Protein AF-0000000073113730 (afdb_homodimer)

Radius of gyration: 40.75 Å; Cα contacts (8 Å, |Δi|>4): 826; chains: 2; bounding box: 74×135×91 Å

Secondary structure (DSSP, 8-state):
-----EEEEEEP----SS----EEEEEETTTTEEEEE-HHHHHHHHHHHHHH-TTS--PPPPP-----HHHHHHHHHHHHHHHHHHHH-TTGGG-HHHHHHHH--STTHHHHHHHHHTTPPPTTTTS-TT-------HHHHHHHHHHHHHHHHHHHHHHHHHHHHHHHHHHHHHHHHHHHHHHHHHHHH--SS-TTTTHHHHHHHHHHHHHHHHHHHHHIIIIIHHHHHHHHHHHHHHHHHHHHIIIIIHHHHHHHHHHHHHHHHHHHHHHHT--HHHHHHHHHHHHHHHHHHHHHHHHHHHHHHHHHHHHHHHHHHHTTHHHHHHHHHHHHHHHHHHHHHHHHHHHHHHHHHHT-/-----EEEEEE-----SS----EEEEEETTTTEEEEE-HHHHHHHHHHHHHH-TTS--PPPPP-----HHHHHHHHHHHHHHHHHHHH-TTGGGSHHHHHHHH--STTHHHHHHHHHTTPPPTTTTS-TT-------HHHHHHHHHHHHHHHHHHHHHHHHHHHHHHHHHHHHHHHHHHHHHHHHHHHHT-SS-TTTTHHHHHHHHHHHHHHHHHHHHHIIIIIHHHHHHHHHHHHHHHHHHHHIIIIIHHHHHHHHHHHHHHHHHHHHHHHT--HHHHHHHHHHHHHHHHHHHHHHHHHHHHHHHHHHHHHHHHHHHTTHHHHHHHHHHHHHHHHHHHHHHHHHHHHHHHHHHT-

pLDDT: mean 89.88, std 9.55, range [40.25, 98.12]

InterPro domains:
  IPR001683 Phox homology [PF00787] (27-103)
  IPR001683 Phox homology [PS50195] (1-109)
  IPR001683 Phox homology [SM00312] (1-105)
  IPR028662 Sorting nexin-8/Mvp1 [PTHR46571] (6-351)
  IPR035704 SNX8/Mvp1, PX domain [cd06866] (4-105)
  IPR036871 PX domain superfamily [G3DSA:3.30.1520.10] (1-109)
  IPR036871 PX domain superfamily [SSF64268] (7-105)

Structure (mmCIF, N/CA/C/O backbone):
data_AF-0000000073113730-model_v1
#
loop_
_entity.id
_entity.type
_entity.pdbx_description
1 polymer 'PX domain-containing protein'
#
loop_
_atom_site.group_PDB
_atom_site.id
_atom_site.type_symbol
_atom_site.label_atom_id
_atom_site.label_alt_id
_atom_site.label_comp_id
_atom_site.label_asym_id
_atom_site.label_entity_id
_atom_site.label_seq_id
_atom_site.pdbx_PDB_ins_code
_atom_site.Cartn_x
_atom_site.Cartn_y
_atom_site.Cartn_z
_atom_site.occupancy
_atom_site.B_iso_or_equiv
_atom_site.auth_seq_id
_atom_site.auth_comp_id
_atom_site.auth_asym_id
_atom_site.auth_atom_id
_atom_site.pdbx_PDB_model_num
ATOM 1 N N . MET A 1 1 ? -10.07 29.922 32.625 1 40.25 1 MET A N 1
ATOM 2 C CA . MET A 1 1 ? -10.977 30.219 31.516 1 40.25 1 MET A CA 1
ATOM 3 C C . MET A 1 1 ? -11.648 28.938 31.016 1 40.25 1 MET A C 1
ATOM 5 O O . MET A 1 1 ? -10.984 27.922 30.812 1 40.25 1 MET A O 1
ATOM 9 N N . ASP A 1 2 ? -12.844 28.734 31.281 1 53.12 2 ASP A N 1
ATOM 10 C CA . ASP A 1 2 ? -13.688 27.578 30.984 1 53.12 2 ASP A CA 1
ATOM 11 C C . ASP A 1 2 ? -13.633 27.203 29.516 1 53.12 2 ASP A C 1
ATOM 13 O O . ASP A 1 2 ? -14.031 28 28.656 1 53.12 2 ASP A O 1
ATOM 17 N N . ILE A 1 3 ? -12.75 26.25 29.094 1 64.62 3 ILE A N 1
ATOM 18 C CA . ILE A 1 3 ? -12.609 25.781 27.719 1 64.62 3 ILE A CA 1
ATOM 19 C C . ILE A 1 3 ? -13.961 25.328 27.172 1 64.62 3 ILE A C 1
ATOM 21 O O . ILE A 1 3 ? -14.641 24.5 27.781 1 64.62 3 ILE A O 1
ATOM 25 N N . ASN A 1 4 ? -14.523 26.25 26.281 1 71.75 4 ASN A N 1
ATOM 26 C CA . ASN A 1 4 ? -15.781 25.859 25.656 1 71.75 4 ASN A CA 1
ATOM 27 C C . ASN A 1 4 ? -15.617 24.641 24.75 1 71.75 4 ASN A C 1
ATOM 29 O O . ASN A 1 4 ? -15.031 24.75 23.672 1 71.75 4 ASN A O 1
ATOM 33 N N . ILE A 1 5 ? -16.078 23.547 25.297 1 81.94 5 ILE A N 1
ATOM 34 C CA . ILE A 1 5 ? -16.078 22.312 24.516 1 81.94 5 ILE A CA 1
ATOM 35 C C . ILE A 1 5 ? -17.359 22.234 23.688 1 81.94 5 ILE A C 1
ATOM 37 O O . ILE A 1 5 ? -18.453 22.328 24.219 1 81.94 5 ILE A O 1
ATOM 41 N N . VAL A 1 6 ? -17.172 22.25 22.406 1 91.75 6 VAL A N 1
ATOM 42 C CA . VAL A 1 6 ? -18.312 22.188 21.5 1 91.75 6 VAL A CA 1
ATOM 43 C C . VAL A 1 6 ? -18.297 20.875 20.734 1 91.75 6 VAL A C 1
ATOM 45 O O . VAL A 1 6 ? -17.234 20.375 20.359 1 91.75 6 VAL A O 1
ATOM 48 N N . THR A 1 7 ? -19.438 20.312 20.562 1 93.81 7 THR A N 1
ATOM 49 C CA . THR A 1 7 ? -19.594 19.109 19.781 1 93.81 7 THR A CA 1
ATOM 50 C C . THR A 1 7 ? -20.578 19.328 18.641 1 93.81 7 THR A C 1
ATOM 52 O O . THR A 1 7 ? -21.594 20 18.812 1 93.81 7 THR A O 1
ATOM 55 N N . ILE A 1 8 ? -20.219 18.828 17.5 1 94.94 8 ILE A N 1
ATOM 56 C CA . ILE A 1 8 ? -21.078 18.953 16.344 1 94.94 8 ILE A CA 1
ATOM 57 C C . ILE A 1 8 ? -21.531 17.578 15.867 1 94.94 8 ILE A C 1
ATOM 59 O O . ILE A 1 8 ? -20.719 16.656 15.734 1 94.94 8 ILE A O 1
ATOM 63 N N . ARG A 1 9 ? -22.781 17.422 15.586 1 92.19 9 ARG A N 1
ATOM 64 C CA . ARG A 1 9 ? -23.359 16.203 15.031 1 92.19 9 ARG A CA 1
ATOM 65 C C . ARG A 1 9 ? -24.125 16.484 13.742 1 92.19 9 ARG A C 1
ATOM 67 O O . ARG A 1 9 ? -24.797 17.516 13.625 1 92.19 9 ARG A O 1
ATOM 74 N N . LEU A 1 10 ? -24 15.523 12.867 1 89.31 10 LEU A N 1
ATOM 75 C CA . LEU A 1 10 ? -24.766 15.641 11.625 1 89.31 10 LEU A CA 1
ATOM 76 C C . LEU A 1 10 ? -26.219 15.211 11.828 1 89.31 10 LEU A C 1
ATOM 78 O O . LEU A 1 10 ? -26.484 14.164 12.422 1 89.31 10 LEU A O 1
ATOM 82 N N . VAL A 1 11 ? -27.047 16.078 11.422 1 84.56 11 VAL A N 1
ATOM 83 C CA . VAL A 1 11 ? -28.469 15.758 11.516 1 84.56 11 VAL A CA 1
ATOM 84 C C . VAL A 1 11 ? -28.906 15.047 10.242 1 84.56 11 VAL A C 1
ATOM 86 O O . VAL A 1 11 ? -28.594 15.477 9.141 1 84.56 11 VAL A O 1
ATOM 89 N N . PRO A 1 12 ? -29.484 13.797 10.445 1 71.12 12 PRO A N 1
ATOM 90 C CA . PRO A 1 12 ? -29.984 13.086 9.266 1 71.12 12 PRO A CA 1
ATOM 91 C C . PRO A 1 12 ? -30.828 13.969 8.359 1 71.12 12 PRO A C 1
ATOM 93 O O . PRO A 1 12 ? -31.516 14.875 8.844 1 71.12 12 PRO A O 1
ATOM 96 N N . GLU A 1 13 ? -30.547 13.922 7.145 1 64.12 13 GLU A N 1
ATOM 97 C CA . GLU A 1 13 ? -31.266 14.703 6.137 1 64.12 13 GLU A CA 1
ATOM 98 C C . GLU A 1 13 ? -32.75 14.688 6.395 1 64.12 13 GLU A C 1
ATOM 100 O O . GLU A 1 13 ? -33.344 13.641 6.684 1 64.12 13 GLU A O 1
ATOM 105 N N . LYS A 1 14 ? -33.188 15.664 6.984 1 53.19 14 LYS A N 1
ATOM 106 C CA . LYS A 1 14 ? -34.656 15.734 6.988 1 53.19 14 LYS A CA 1
ATOM 107 C C . LYS A 1 14 ? -35.188 15.922 5.574 1 53.19 14 LYS A C 1
ATOM 109 O O . LYS A 1 14 ? -34.656 16.688 4.785 1 53.19 14 LYS A O 1
ATOM 114 N N . LYS A 1 15 ? -35.656 14.789 5.215 1 50.75 15 LYS A N 1
ATOM 115 C CA . LYS A 1 15 ? -36.344 14.898 3.93 1 50.75 15 LYS A CA 1
ATOM 116 C C . LYS A 1 15 ? -37.25 16.141 3.881 1 50.75 15 LYS A C 1
ATOM 118 O O . LYS A 1 15 ? -38.312 16.172 4.484 1 50.75 15 LYS A O 1
ATOM 123 N N . GLY A 1 16 ? -36.75 17.266 4.188 1 46.31 16 GLY A N 1
ATOM 124 C CA . GLY A 1 16 ? -37.75 18.281 3.859 1 46.31 16 GLY A CA 1
ATOM 125 C C . GLY A 1 16 ? -38.188 18.234 2.406 1 46.31 16 GLY A C 1
ATOM 126 O O . GLY A 1 16 ? -37.562 17.562 1.586 1 46.31 16 GLY A O 1
ATOM 127 N N . LEU A 1 17 ? -39.5 18.75 2.152 1 49.94 17 LEU A N 1
ATOM 128 C CA . LEU A 1 17 ? -40.156 18.719 0.863 1 49.94 17 LEU A CA 1
ATOM 129 C C . LEU A 1 17 ? -39.219 19.078 -0.267 1 49.94 17 LEU A C 1
ATOM 131 O O . LEU A 1 17 ? -39.281 18.484 -1.35 1 49.94 17 LEU A O 1
ATOM 135 N N . ILE A 1 18 ? -38.625 20.422 -0.323 1 53 18 ILE A N 1
ATOM 136 C CA . ILE A 1 18 ? -38.062 20.969 -1.549 1 53 18 ILE A CA 1
ATOM 137 C C . ILE A 1 18 ? -36.562 20.672 -1.598 1 53 18 ILE A C 1
ATOM 139 O O . ILE A 1 18 ? -36.062 20.125 -2.586 1 53 18 ILE A O 1
ATOM 143 N N . LEU A 1 19 ? -35.594 21.484 -0.818 1 53.88 19 LEU A N 1
ATOM 144 C CA . LEU A 1 19 ? -34.156 21.438 -1.058 1 53.88 19 LEU A CA 1
ATOM 145 C C . LEU A 1 19 ? -33.438 20.703 0.077 1 53.88 19 LEU A C 1
ATOM 147 O O . LEU A 1 19 ? -33.531 21.109 1.239 1 53.88 19 LEU A O 1
ATOM 151 N N . LYS A 1 20 ? -32.938 19.609 -0.123 1 63.31 20 LYS A N 1
ATOM 152 C CA . LYS A 1 20 ? -32.219 18.672 0.749 1 63.31 20 LYS A CA 1
ATOM 153 C C . LYS A 1 20 ? -30.906 19.266 1.24 1 63.31 20 LYS A C 1
ATOM 155 O O . LYS A 1 20 ? -30.078 19.703 0.438 1 63.31 20 LYS A O 1
ATOM 160 N N . HIS A 1 21 ? -31 20.109 2.43 1 74.75 21 HIS A N 1
ATOM 161 C CA . HIS A 1 21 ? -29.703 20.547 2.949 1 74.75 21 HIS A CA 1
ATOM 162 C C . HIS A 1 21 ? -29.344 19.766 4.207 1 74.75 21 HIS A C 1
ATOM 164 O O . HIS A 1 21 ? -30.203 19.203 4.879 1 74.75 21 HIS A O 1
ATOM 170 N N . SER A 1 22 ? -28.047 19.703 4.43 1 80.94 22 SER A N 1
ATOM 171 C CA . SER A 1 22 ? -27.531 19.078 5.648 1 80.94 22 SER A CA 1
ATOM 172 C C . SER A 1 22 ? -27.5 20.078 6.805 1 80.94 22 SER A C 1
ATOM 174 O O . SER A 1 22 ? -27.172 21.25 6.613 1 80.94 22 SER A O 1
ATOM 176 N N . GLU A 1 23 ? -27.953 19.625 7.922 1 89.81 23 GLU A N 1
ATOM 177 C CA . GLU A 1 23 ? -27.938 20.438 9.133 1 89.81 23 GLU A CA 1
ATOM 178 C C . GLU A 1 23 ? -27 19.844 10.18 1 89.81 23 GLU A C 1
ATOM 180 O O . GLU A 1 23 ? -26.75 18.641 10.18 1 89.81 23 GLU A O 1
ATOM 185 N N . TYR A 1 24 ? -26.5 20.812 11.031 1 93.5 24 TYR A N 1
ATOM 186 C CA . TYR A 1 24 ? -25.562 20.422 12.078 1 93.5 24 TYR A CA 1
ATOM 187 C C . TYR A 1 24 ? -26.094 20.828 13.453 1 93.5 24 TYR A C 1
ATOM 189 O O . TYR A 1 24 ? -26.438 21.984 13.68 1 93.5 24 TYR A O 1
ATOM 197 N N . GLU A 1 25 ? -26.094 19.891 14.234 1 95.88 25 GLU A N 1
ATOM 198 C CA . GLU A 1 25 ? -26.422 20.156 15.625 1 95.88 25 GLU A CA 1
ATOM 199 C C . GLU A 1 25 ? -25.172 20.469 16.438 1 95.88 25 GLU A C 1
ATOM 201 O O . GLU A 1 25 ? -24.266 19.656 16.531 1 95.88 25 GLU A O 1
ATOM 206 N N . ILE A 1 26 ? -25.172 21.688 17 1 96.88 26 ILE A N 1
ATOM 207 C CA . ILE A 1 26 ? -24.016 22.141 17.766 1 96.88 26 ILE A CA 1
ATOM 208 C C . ILE A 1 26 ? -24.375 22.25 19.234 1 96.88 26 ILE A C 1
ATOM 210 O O . ILE A 1 26 ? -25.312 22.969 19.609 1 96.88 26 ILE A O 1
ATOM 214 N N . THR A 1 27 ? -23.625 21.578 20.062 1 95.81 27 THR A N 1
ATOM 215 C CA . THR A 1 27 ? -23.859 21.625 21.5 1 95.81 27 THR A CA 1
ATOM 216 C C . THR A 1 27 ? -22.672 22.281 22.203 1 95.81 27 THR A C 1
ATOM 218 O O . THR A 1 27 ? -21.531 21.844 22.062 1 95.81 27 THR A O 1
ATOM 221 N N . SER A 1 28 ? -22.969 23.344 22.906 1 93 28 SER A N 1
ATOM 222 C CA . SER A 1 28 ? -21.953 24.031 23.703 1 93 28 SER A CA 1
ATOM 223 C C . SER A 1 28 ? -22.031 23.625 25.172 1 93 28 SER A C 1
ATOM 225 O O . SER A 1 28 ? -23.078 23.812 25.812 1 93 28 SER A O 1
ATOM 227 N N . ARG A 1 29 ? -21 23.109 25.703 1 91.25 29 ARG A N 1
ATOM 228 C CA . ARG A 1 29 ? -20.969 22.688 27.094 1 91.25 29 ARG A CA 1
ATOM 229 C C . ARG A 1 29 ? -21.016 23.906 28.016 1 91.25 29 ARG A C 1
ATOM 231 O O . ARG A 1 29 ? -21.703 23.875 29.047 1 91.25 29 ARG A O 1
ATOM 238 N N . LYS A 1 30 ? -20.297 24.859 27.672 1 89.31 30 LYS A N 1
ATOM 239 C CA . LYS A 1 30 ? -20.234 26.094 28.469 1 89.31 30 LYS A CA 1
ATOM 240 C C . LYS A 1 30 ? -21.609 26.719 28.625 1 89.31 30 LYS A C 1
ATOM 242 O O . LYS A 1 30 ? -22 27.109 29.719 1 89.31 30 LYS A O 1
ATOM 247 N N . HIS A 1 31 ? -22.391 26.719 27.562 1 90.69 31 HIS A N 1
ATOM 248 C CA . HIS A 1 31 ? -23.672 27.406 27.562 1 90.69 31 HIS A CA 1
ATOM 249 C C . HIS A 1 31 ? -24.828 26.438 27.797 1 90.69 31 HIS A C 1
ATOM 251 O O . HIS A 1 31 ? -25.969 26.859 28 1 90.69 31 HIS A O 1
ATOM 257 N N . LYS A 1 32 ? -24.5 25.125 27.719 1 92.62 32 LYS A N 1
ATOM 258 C CA . LYS A 1 32 ? -25.5 24.078 27.922 1 92.62 32 LYS A CA 1
ATOM 259 C C . LYS A 1 32 ? -26.688 24.25 26.969 1 92.62 32 LYS A C 1
ATOM 261 O O . LYS A 1 32 ? -27.844 24.219 27.391 1 92.62 32 LYS A O 1
ATOM 266 N N . VAL A 1 33 ? -26.438 24.562 25.828 1 93.94 33 VAL A N 1
ATOM 267 C CA . VAL A 1 33 ? -27.453 24.797 24.797 1 93.94 33 VAL A CA 1
ATOM 268 C C . VAL A 1 33 ? -27.078 24.031 23.531 1 93.94 33 VAL A C 1
ATOM 270 O O . VAL A 1 33 ? -25.891 23.797 23.266 1 93.94 33 VAL A O 1
ATOM 273 N N . THR A 1 34 ? -28.062 23.594 22.844 1 95.38 34 THR A N 1
ATOM 274 C CA . THR A 1 34 ? -27.891 22.953 21.547 1 95.38 34 THR A CA 1
ATOM 275 C C . THR A 1 34 ? -28.609 23.75 20.453 1 95.38 34 THR A C 1
ATOM 277 O O . THR A 1 34 ? -29.781 24.094 20.609 1 95.38 34 THR A O 1
ATOM 280 N N . VAL A 1 35 ? -27.922 24.062 19.453 1 96.56 35 VAL A N 1
ATOM 281 C CA . VAL A 1 35 ? -28.516 24.812 18.344 1 96.56 35 VAL A CA 1
ATOM 282 C C . VAL A 1 35 ? -28.312 24.047 17.047 1 96.56 35 VAL A C 1
ATOM 284 O O . VAL A 1 35 ? -27.5 23.125 16.984 1 96.56 35 VAL A O 1
ATOM 287 N N . VAL A 1 36 ? -29.109 24.422 16.016 1 94.19 36 VAL A N 1
ATOM 288 C CA . VAL A 1 36 ? -29 23.812 14.688 1 94.19 36 VAL A CA 1
ATOM 289 C C . VAL A 1 36 ? -28.516 24.875 13.68 1 94.19 36 VAL A C 1
ATOM 291 O O . VAL A 1 36 ? -29.078 25.969 13.602 1 94.19 36 VAL A O 1
ATOM 294 N N . ARG A 1 37 ? -27.469 24.562 13.008 1 95 37 ARG A N 1
ATOM 295 C CA . ARG A 1 37 ? -26.891 25.453 12.016 1 95 37 ARG A CA 1
ATOM 296 C C . ARG A 1 37 ? -26.688 24.734 10.68 1 95 37 ARG A C 1
ATOM 298 O O . ARG A 1 37 ? -26.562 23.516 10.641 1 95 37 ARG A O 1
ATOM 305 N N . ARG A 1 38 ? -26.672 25.438 9.633 1 91.81 38 ARG A N 1
ATOM 306 C CA . ARG A 1 38 ? -26.297 24.984 8.305 1 91.81 38 ARG A CA 1
ATOM 307 C C . ARG A 1 38 ? -24.891 25.469 7.941 1 91.81 38 ARG A C 1
ATOM 309 O O . ARG A 1 38 ? -24.312 26.297 8.641 1 91.81 38 ARG A O 1
ATOM 316 N N . TYR A 1 39 ? -24.344 25 6.914 1 92.25 39 TYR A N 1
ATOM 317 C CA . TYR A 1 39 ? -23 25.406 6.492 1 92.25 39 TYR A CA 1
ATOM 318 C C . TYR A 1 39 ? -22.938 26.906 6.227 1 92.25 39 TYR A C 1
ATOM 320 O O . TYR A 1 39 ? -21.969 27.562 6.594 1 92.25 39 TYR A O 1
ATOM 328 N N . ASN A 1 40 ? -23.906 27.469 5.633 1 91.94 40 ASN A N 1
ATOM 329 C CA . ASN A 1 40 ? -23.938 28.875 5.305 1 91.94 40 ASN A CA 1
ATOM 330 C C . ASN A 1 40 ? -23.891 29.75 6.559 1 91.94 40 ASN A C 1
ATOM 332 O O . ASN A 1 40 ? -23.406 30.875 6.516 1 91.94 40 ASN A O 1
ATOM 336 N N . ASP A 1 41 ? -24.391 29.281 7.621 1 94.88 41 ASP A N 1
ATOM 337 C CA . ASP A 1 41 ? -24.297 30 8.883 1 94.88 41 ASP A CA 1
ATOM 338 C C . ASP A 1 41 ? -22.844 30.141 9.328 1 94.88 41 ASP A C 1
ATOM 340 O O . ASP A 1 41 ? -22.438 31.188 9.836 1 94.88 41 ASP A O 1
ATOM 344 N N . PHE A 1 42 ? -22.125 29.078 9.125 1 96.19 42 PHE A N 1
ATOM 345 C CA . PHE A 1 42 ? -20.703 29.141 9.43 1 96.19 42 PHE A CA 1
ATOM 346 C C . PHE A 1 42 ? -20 30.156 8.547 1 96.19 42 PHE A C 1
ATOM 348 O O . PHE A 1 42 ? -19.109 30.891 9.008 1 96.19 42 PHE A O 1
ATOM 355 N N . VAL A 1 43 ? -20.375 30.188 7.332 1 95.44 43 VAL A N 1
ATOM 356 C CA . VAL A 1 43 ? -19.797 31.125 6.387 1 95.44 43 VAL A CA 1
ATOM 357 C C . VAL A 1 43 ? -20.047 32.562 6.855 1 95.44 43 VAL A C 1
ATOM 359 O O . VAL A 1 43 ? -19.141 33.406 6.832 1 95.44 43 VAL A O 1
ATOM 362 N N . THR A 1 44 ? -21.219 32.812 7.258 1 95.75 44 THR A N 1
ATOM 363 C CA . THR A 1 44 ? -21.594 34.125 7.762 1 95.75 44 THR A CA 1
ATOM 364 C C . THR A 1 44 ? -20.75 34.5 8.984 1 95.75 44 THR A C 1
ATOM 366 O O . THR A 1 44 ? -20.203 35.594 9.055 1 95.75 44 THR A O 1
ATOM 369 N N . LEU A 1 45 ? -20.703 33.562 9.898 1 96.44 45 LEU A N 1
ATOM 370 C CA . LEU A 1 45 ? -19.906 33.812 11.086 1 96.44 45 LEU A CA 1
ATOM 371 C C . LEU A 1 45 ? -18.453 34.062 10.719 1 96.44 45 LEU A C 1
ATOM 373 O O . LEU A 1 45 ? -17.828 35 11.25 1 96.44 45 LEU A O 1
ATOM 377 N N . TYR A 1 46 ? -17.938 33.312 9.844 1 96.31 46 TYR A N 1
ATOM 378 C CA . TYR A 1 46 ? -16.562 33.438 9.391 1 96.31 46 TYR A CA 1
ATOM 379 C C . TYR A 1 46 ? -16.312 34.844 8.836 1 96.31 46 TYR A C 1
ATOM 381 O O . TYR A 1 46 ? -15.328 35.5 9.203 1 96.31 46 TYR A O 1
ATOM 389 N N . ASN A 1 47 ? -17.125 35.312 8.008 1 95.31 47 ASN A N 1
ATOM 390 C CA . ASN A 1 47 ? -16.984 36.625 7.387 1 95.31 47 ASN A CA 1
ATOM 391 C C . ASN A 1 47 ? -17.031 37.75 8.422 1 95.31 47 ASN A C 1
ATOM 393 O O . ASN A 1 47 ? -16.266 38.719 8.336 1 95.31 47 ASN A O 1
ATOM 397 N N . LEU A 1 48 ? -17.906 37.594 9.328 1 95.69 48 LEU A N 1
ATOM 398 C CA . LEU A 1 48 ? -18 38.594 10.391 1 95.69 48 LEU A CA 1
ATOM 399 C C . LEU A 1 48 ? -16.734 38.625 11.25 1 95.69 48 LEU A C 1
ATOM 401 O O . LEU A 1 48 ? -16.234 39.688 11.602 1 95.69 48 LEU A O 1
ATOM 405 N N . LEU A 1 49 ? -16.25 37.406 11.539 1 95.69 49 LEU A N 1
ATOM 406 C CA . LEU A 1 49 ? -15.047 37.281 12.359 1 95.69 49 LEU A CA 1
ATOM 407 C C . LEU A 1 49 ? -13.844 37.875 11.625 1 95.69 49 LEU A C 1
ATOM 409 O O . LEU A 1 49 ? -13.031 38.562 12.227 1 95.69 49 LEU A O 1
ATOM 413 N N . VAL A 1 50 ? -13.734 37.594 10.344 1 94.31 50 VAL A N 1
ATOM 414 C CA . VAL A 1 50 ? -12.609 38.094 9.555 1 94.31 50 VAL A CA 1
ATOM 415 C C . VAL A 1 50 ? -12.641 39.625 9.508 1 94.31 50 VAL A C 1
ATOM 417 O O . VAL A 1 50 ? -11.594 40.25 9.508 1 94.31 50 VAL A O 1
ATOM 420 N N . THR A 1 51 ? -13.75 40.188 9.461 1 93.69 51 THR A N 1
ATOM 421 C CA . THR A 1 51 ? -13.922 41.625 9.414 1 93.69 51 THR A CA 1
ATOM 422 C C . THR A 1 51 ? -13.562 42.25 10.75 1 93.69 51 THR A C 1
ATOM 424 O O . THR A 1 51 ? -12.891 43.281 10.797 1 93.69 51 THR A O 1
ATOM 427 N N . ARG A 1 52 ? -13.938 41.625 11.781 1 94.38 52 ARG A N 1
ATOM 428 C CA . ARG A 1 52 ? -13.711 42.156 13.125 1 94.38 52 ARG A CA 1
ATOM 429 C C . ARG A 1 52 ? -12.266 41.938 13.562 1 94.38 52 ARG A C 1
ATOM 431 O O . ARG A 1 52 ? -11.695 42.75 14.266 1 94.38 52 ARG A O 1
ATOM 438 N N . PHE A 1 53 ? -11.727 40.844 13.117 1 95.5 53 PHE A N 1
ATOM 439 C CA . PHE A 1 53 ? -10.391 40.438 13.539 1 95.5 53 PHE A CA 1
ATOM 440 C C . PHE A 1 53 ? -9.5 40.156 12.336 1 95.5 53 PHE A C 1
ATOM 442 O O . PHE A 1 53 ? -8.992 39.062 12.18 1 95.5 53 PHE A O 1
ATOM 449 N N . PRO A 1 54 ? -9.188 41.125 11.602 1 94.88 54 PRO A N 1
ATOM 450 C CA . PRO A 1 54 ? -8.453 40.906 10.359 1 94.88 54 PRO A CA 1
ATOM 451 C C . PRO A 1 54 ? -7.016 40.469 10.594 1 94.88 54 PRO A C 1
ATOM 453 O O . PRO A 1 54 ? -6.383 39.906 9.695 1 94.88 54 PRO A O 1
ATOM 456 N N . TYR A 1 55 ? -6.496 40.688 11.797 1 96 55 TYR A N 1
ATOM 457 C CA . TYR A 1 55 ? -5.09 40.375 12.031 1 96 55 TYR A CA 1
ATOM 458 C C . TYR A 1 55 ? -4.93 39.25 13.016 1 96 55 TYR A C 1
ATOM 460 O O . TYR A 1 55 ? -3.879 39.094 13.648 1 96 55 TYR A O 1
ATOM 468 N N . ARG A 1 56 ? -5.961 38.469 13.188 1 96.94 56 ARG A N 1
ATOM 469 C CA . ARG A 1 56 ? -5.902 37.281 14 1 96.94 56 ARG A CA 1
ATOM 470 C C . ARG A 1 56 ? -5.941 36.031 13.125 1 96.94 56 ARG A C 1
ATOM 472 O O . ARG A 1 56 ? -6.453 36.062 12.008 1 96.94 56 ARG A O 1
ATOM 479 N N . MET A 1 57 ? -5.375 35.031 13.688 1 96.25 57 MET A N 1
ATOM 480 C CA . MET A 1 57 ? -5.332 33.75 12.992 1 96.25 57 MET A CA 1
ATOM 481 C C . MET A 1 57 ? -6.711 33.094 12.977 1 96.25 57 MET A C 1
ATOM 483 O O . MET A 1 57 ? -7.277 32.812 14.031 1 96.25 57 MET A O 1
ATOM 487 N N . LEU A 1 58 ? -7.281 32.969 11.812 1 96.06 58 LEU A N 1
ATOM 488 C CA . LEU A 1 58 ? -8.555 32.281 11.594 1 96.06 58 LEU A CA 1
ATOM 489 C C . LEU A 1 58 ? -8.414 31.219 10.516 1 96.06 58 LEU A C 1
ATOM 491 O O . LEU A 1 58 ? -8.18 31.531 9.344 1 96.06 58 LEU A O 1
ATOM 495 N N . PRO A 1 59 ? -8.625 29.984 10.945 1 96.75 59 PRO A N 1
ATOM 496 C CA . PRO A 1 59 ? -8.555 28.938 9.93 1 96.75 59 PRO A CA 1
ATOM 497 C C . PRO A 1 59 ? -9.672 29.031 8.898 1 96.75 59 PRO A C 1
ATOM 499 O O . PRO A 1 59 ? -10.734 29.594 9.18 1 96.75 59 PRO A O 1
ATOM 502 N N . ARG A 1 60 ? -9.406 28.438 7.777 1 95.88 60 ARG A N 1
ATOM 503 C CA . ARG A 1 60 ? -10.43 28.391 6.734 1 95.88 60 ARG A CA 1
ATOM 504 C C . ARG A 1 60 ? -11.508 27.375 7.074 1 95.88 60 ARG A C 1
ATOM 506 O O . ARG A 1 60 ? -11.242 26.375 7.758 1 95.88 60 ARG A O 1
ATOM 513 N N . LEU A 1 61 ? -12.609 27.719 6.57 1 95.81 61 LEU A N 1
ATOM 514 C CA . LEU A 1 61 ? -13.68 26.75 6.684 1 95.81 61 LEU A CA 1
ATOM 515 C C . LEU A 1 61 ? -13.438 25.562 5.754 1 95.81 61 LEU A C 1
ATOM 517 O O . LEU A 1 61 ? -12.812 25.703 4.703 1 95.81 61 LEU A O 1
ATOM 521 N N . PRO A 1 62 ? -13.906 24.406 6.262 1 92.31 62 PRO A N 1
ATOM 522 C CA . PRO A 1 62 ? -13.859 23.297 5.301 1 92.31 62 PRO A CA 1
ATOM 523 C C . PRO A 1 62 ? -14.633 23.609 4.02 1 92.31 62 PRO A C 1
ATOM 525 O O . PRO A 1 62 ? -15.633 24.328 4.051 1 92.31 62 PRO A O 1
ATOM 528 N N . PRO A 1 63 ? -14.078 23.125 2.904 1 86.5 63 PRO A N 1
ATOM 529 C CA . PRO A 1 63 ? -14.703 23.469 1.624 1 86.5 63 PRO A CA 1
ATOM 530 C C . PRO A 1 63 ? -16.141 22.953 1.505 1 86.5 63 PRO A C 1
ATOM 532 O O . PRO A 1 63 ? -16.484 21.953 2.117 1 86.5 63 PRO A O 1
ATOM 535 N N . LYS A 1 64 ? -16.828 23.828 0.771 1 78.12 64 LYS A N 1
ATOM 536 C CA . LYS A 1 64 ? -18.203 23.422 0.484 1 78.12 64 LYS A CA 1
ATOM 537 C C . LYS A 1 64 ? -18.234 22.328 -0.577 1 78.12 64 LYS A C 1
ATOM 539 O O . LYS A 1 64 ? -17.703 22.484 -1.67 1 78.12 64 LYS A O 1
ATOM 544 N N . GLN A 1 65 ? -18.109 21.016 -0.262 1 65.62 65 GLN A N 1
ATOM 545 C CA . GLN A 1 65 ? -18.062 19.969 -1.289 1 65.62 65 GLN A CA 1
ATOM 546 C C . GLN A 1 65 ? -19.453 19.391 -1.539 1 65.62 65 GLN A C 1
ATOM 548 O O . GLN A 1 65 ? -20.344 19.5 -0.683 1 65.62 65 GLN A O 1
ATOM 553 N N . ILE A 1 66 ? -19.625 18.938 -2.781 1 62.56 66 ILE A N 1
ATOM 554 C CA . ILE A 1 66 ? -20.844 18.25 -3.199 1 62.56 66 ILE A CA 1
ATOM 555 C C . ILE A 1 66 ? -21.125 17.078 -2.266 1 62.56 66 ILE A C 1
ATOM 557 O O . ILE A 1 66 ? -20.203 16.453 -1.745 1 62.56 66 ILE A O 1
ATOM 561 N N . MET A 1 67 ? -22.406 16.844 -2.064 1 60 67 MET A N 1
ATOM 562 C CA . MET A 1 67 ? -23.203 16.094 -1.087 1 60 67 MET A CA 1
ATOM 563 C C . MET A 1 67 ? -22.891 14.602 -1.161 1 60 67 MET A C 1
ATOM 565 O O . MET A 1 67 ? -23.719 13.812 -1.609 1 60 67 MET A O 1
ATOM 569 N N . LEU A 1 68 ? -21.656 14.258 -1.299 1 62.44 68 LEU A N 1
ATOM 570 C CA . LEU A 1 68 ? -21.5 12.828 -1.064 1 62.44 68 LEU A CA 1
ATOM 571 C C . LEU A 1 68 ? -21.359 12.531 0.425 1 62.44 68 LEU A C 1
ATOM 573 O O . LEU A 1 68 ? -20.781 13.32 1.169 1 62.44 68 LEU A O 1
ATOM 577 N N . ASP A 1 69 ? -22.016 11.5 0.809 1 62.41 69 ASP A N 1
ATOM 578 C CA . ASP A 1 69 ? -22.141 11.141 2.219 1 62.41 69 ASP A CA 1
ATOM 579 C C . ASP A 1 69 ? -20.781 11.195 2.914 1 62.41 69 ASP A C 1
ATOM 581 O O . ASP A 1 69 ? -20.672 11.703 4.031 1 62.41 69 ASP A O 1
ATOM 585 N N . SER A 1 70 ? -19.781 10.594 2.275 1 65.69 70 SER A N 1
ATOM 586 C CA . SER A 1 70 ? -18.453 10.57 2.879 1 65.69 70 SER A CA 1
ATOM 587 C C . SER A 1 70 ? -17.891 11.977 3.057 1 65.69 70 SER A C 1
ATOM 589 O O . SER A 1 70 ? -17.156 12.242 4.004 1 65.69 70 SER A O 1
ATOM 591 N N . LEU A 1 71 ? -18.562 12.719 2.312 1 77.19 71 LEU A N 1
ATOM 592 C CA . LEU A 1 71 ? -18.031 14.078 2.33 1 77.19 71 LEU A CA 1
ATOM 593 C C . LEU A 1 71 ? -18.719 14.914 3.404 1 77.19 71 LEU A C 1
ATOM 595 O O . LEU A 1 71 ? -18.156 15.906 3.871 1 77.19 71 LEU A O 1
ATOM 599 N N . LEU A 1 72 ? -19.844 14.32 3.799 1 83.06 72 LEU A N 1
ATOM 600 C CA . LEU A 1 72 ? -20.594 15.047 4.824 1 83.06 72 LEU A CA 1
ATOM 601 C C . LEU A 1 72 ? -19.922 14.906 6.184 1 83.06 72 LEU A C 1
ATOM 603 O O . LEU A 1 72 ? -19.812 15.875 6.938 1 83.06 72 LEU A O 1
ATOM 607 N N . GLU A 1 73 ? -19.5 13.734 6.398 1 85.75 73 GLU A N 1
ATOM 608 C CA . GLU A 1 73 ? -18.844 13.492 7.676 1 85.75 73 GLU A CA 1
ATOM 609 C C . GLU A 1 73 ? -17.5 14.219 7.742 1 85.75 73 GLU A C 1
ATOM 611 O O . GLU A 1 73 ? -17.109 14.734 8.797 1 85.75 73 GLU A O 1
ATOM 616 N N . GLU A 1 74 ? -16.828 14.258 6.707 1 87.38 74 GLU A N 1
ATOM 617 C CA . GLU A 1 74 ? -15.57 14.992 6.645 1 87.38 74 GLU A CA 1
ATOM 618 C C . GLU A 1 74 ? -15.781 16.484 6.914 1 87.38 74 GLU A C 1
ATOM 620 O O . GLU A 1 74 ? -14.992 17.094 7.629 1 87.38 74 GLU A O 1
ATOM 625 N N . ARG A 1 75 ? -16.812 16.969 6.344 1 90.5 75 ARG A N 1
ATOM 626 C CA . ARG A 1 75 ? -17.125 18.375 6.574 1 90.5 75 ARG A CA 1
ATOM 627 C C . ARG A 1 75 ? -17.5 18.625 8.031 1 90.5 75 ARG A C 1
ATOM 629 O O . ARG A 1 75 ? -17.078 19.609 8.633 1 90.5 75 ARG A O 1
ATOM 636 N N . ARG A 1 76 ? -18.344 17.734 8.547 1 92.19 76 ARG A N 1
ATOM 637 C CA . ARG A 1 76 ? -18.719 17.828 9.953 1 92.19 76 ARG A CA 1
ATOM 638 C C . ARG A 1 76 ? -17.484 17.891 10.844 1 92.19 76 ARG A C 1
ATOM 640 O O . ARG A 1 76 ? -17.406 18.719 11.742 1 92.19 76 ARG A O 1
ATOM 647 N N . ARG A 1 77 ? -16.516 17.062 10.609 1 91.31 77 ARG A N 1
ATOM 648 C CA . ARG A 1 77 ? -15.281 17.031 11.391 1 91.31 77 ARG A CA 1
ATOM 649 C C . ARG A 1 77 ? -14.492 18.312 11.227 1 91.31 77 ARG A C 1
ATOM 651 O O . ARG A 1 77 ? -13.898 18.812 12.18 1 91.31 77 ARG A O 1
ATOM 658 N N . GLY A 1 78 ? -14.516 18.734 9.961 1 93.44 78 GLY A N 1
ATOM 659 C CA . GLY A 1 78 ? -13.852 20 9.695 1 93.44 78 GLY A CA 1
ATOM 660 C C . GLY A 1 78 ? -14.469 21.172 10.438 1 93.44 78 GLY A C 1
ATOM 661 O O . GLY A 1 78 ? -13.75 22.016 10.984 1 93.44 78 GLY A O 1
ATOM 662 N N . LEU A 1 79 ? -15.781 21.172 10.477 1 95.31 79 LEU A N 1
ATOM 663 C CA . LEU A 1 79 ? -16.484 22.234 11.188 1 95.31 79 LEU A CA 1
ATOM 664 C C . LEU A 1 79 ? -16.266 22.125 12.688 1 95.31 79 LEU A C 1
ATOM 666 O O . LEU A 1 79 ? -16.125 23.141 13.375 1 95.31 79 LEU A O 1
ATOM 670 N N . GLN A 1 80 ? -16.203 20.938 13.109 1 94.88 80 GLN A N 1
ATOM 671 C CA . GLN A 1 80 ? -15.922 20.703 14.523 1 94.88 80 GLN A CA 1
ATOM 672 C C . GLN A 1 80 ? -14.555 21.25 14.906 1 94.88 80 GLN A C 1
ATOM 674 O O . GLN A 1 80 ? -14.414 21.953 15.914 1 94.88 80 GLN A O 1
ATOM 679 N N . ARG A 1 81 ? -13.578 20.984 14.164 1 94.19 81 ARG A N 1
ATOM 680 C CA . ARG A 1 81 ? -12.227 21.469 14.422 1 94.19 81 ARG A CA 1
ATOM 681 C C . ARG A 1 81 ? -12.18 23 14.352 1 94.19 81 ARG A C 1
ATOM 683 O O . ARG A 1 81 ? -11.555 23.641 15.195 1 94.19 81 ARG A O 1
ATOM 690 N N . TRP A 1 82 ? -12.812 23.453 13.328 1 96.88 82 TRP A N 1
ATOM 691 C CA . TRP A 1 82 ? -12.828 24.906 13.141 1 96.88 82 TRP A CA 1
ATOM 692 C C . TRP A 1 82 ? -13.422 25.609 14.359 1 96.88 82 TRP A C 1
ATOM 694 O O . TRP A 1 82 ? -12.82 26.547 14.891 1 96.88 82 TRP A O 1
ATOM 704 N N . LEU A 1 83 ? -14.578 25.156 14.742 1 96.06 83 LEU A N 1
ATOM 705 C CA . LEU A 1 83 ? -15.266 25.781 15.867 1 96.06 83 LEU A CA 1
ATOM 706 C C . LEU A 1 83 ? -14.453 25.625 17.156 1 96.06 83 LEU A C 1
ATOM 708 O O . LEU A 1 83 ? -14.445 26.531 18 1 96.06 83 LEU A O 1
ATOM 712 N N . GLN A 1 84 ? -13.82 24.547 17.281 1 94.56 84 GLN A N 1
ATOM 713 C CA . GLN A 1 84 ? -12.961 24.328 18.438 1 94.56 84 GLN A CA 1
ATOM 714 C C . GLN A 1 84 ? -11.828 25.344 18.484 1 94.56 84 GLN A C 1
ATOM 716 O O . GLN A 1 84 ? -11.555 25.922 19.547 1 94.56 84 GLN A O 1
ATOM 721 N N . ILE A 1 85 ? -11.164 25.594 17.391 1 96.06 85 ILE A N 1
ATOM 722 C CA . ILE A 1 85 ? -10.062 26.531 17.312 1 96.06 85 ILE A CA 1
ATOM 723 C C . ILE A 1 85 ? -10.57 27.953 17.625 1 96.06 85 ILE A C 1
ATOM 725 O O . ILE A 1 85 ? -9.969 28.672 18.406 1 96.06 85 ILE A O 1
ATOM 729 N N . VAL A 1 86 ? -11.695 28.281 17.062 1 96.06 86 VAL A N 1
ATOM 730 C CA . VAL A 1 86 ? -12.242 29.625 17.219 1 96.06 86 VAL A CA 1
ATOM 731 C C . VAL A 1 86 ? -12.695 29.844 18.656 1 96.06 86 VAL A C 1
ATOM 733 O O . VAL A 1 86 ? -12.383 30.875 19.266 1 96.06 86 VAL A O 1
ATOM 736 N N . CYS A 1 87 ? -13.352 28.875 19.188 1 94.81 87 CYS A N 1
ATOM 737 C CA . CYS A 1 87 ? -13.891 28.984 20.531 1 94.81 87 CYS A CA 1
ATOM 738 C C . CYS A 1 87 ? -12.766 29.062 21.562 1 94.81 87 CYS A C 1
ATOM 740 O O . CYS A 1 87 ? -12.914 29.688 22.609 1 94.81 87 CYS A O 1
ATOM 742 N N . GLN A 1 88 ? -11.672 28.469 21.25 1 93.38 88 GLN A N 1
ATOM 743 C CA . GLN A 1 88 ? -10.578 28.406 22.203 1 93.38 88 GLN A CA 1
ATOM 744 C C . GLN A 1 88 ? -9.57 29.531 21.984 1 93.38 88 GLN A C 1
ATOM 746 O O . GLN A 1 88 ? -8.641 29.703 22.781 1 93.38 88 GLN A O 1
ATOM 751 N N . HIS A 1 89 ? -9.773 30.312 20.969 1 95.25 89 HIS A N 1
ATOM 752 C CA . HIS A 1 89 ? -8.883 31.438 20.719 1 95.25 89 HIS A CA 1
ATOM 753 C C . HIS A 1 89 ? -9.016 32.5 21.812 1 95.25 89 HIS A C 1
ATOM 755 O O . HIS A 1 89 ? -10.133 32.906 22.172 1 95.25 89 HIS A O 1
ATOM 761 N N . PRO A 1 90 ? -7.91 32.906 22.281 1 93.75 90 PRO A N 1
ATOM 762 C CA . PRO A 1 90 ? -7.941 33.812 23.453 1 93.75 90 PRO A CA 1
ATOM 763 C C . PRO A 1 90 ? -8.617 35.125 23.156 1 93.75 90 PRO A C 1
ATOM 765 O O . PRO A 1 90 ? -9.172 35.75 24.062 1 93.75 90 PRO A O 1
ATOM 768 N N . ILE A 1 91 ? -8.609 35.594 21.938 1 93.69 91 ILE A N 1
ATOM 769 C CA . ILE A 1 91 ? -9.156 36.906 21.594 1 93.69 91 ILE A CA 1
ATOM 770 C C . ILE A 1 91 ? -10.469 36.75 20.828 1 93.69 91 ILE A C 1
ATOM 772 O O . ILE A 1 91 ? -11.5 37.281 21.219 1 93.69 91 ILE A O 1
ATOM 776 N N . VAL A 1 92 ? -10.5 35.906 19.875 1 93.38 92 VAL A N 1
ATOM 777 C CA . VAL A 1 92 ? -11.641 35.719 18.984 1 93.38 92 VAL A CA 1
ATOM 778 C C . VAL A 1 92 ? -12.758 34.969 19.719 1 93.38 92 VAL A C 1
ATOM 780 O O . VAL A 1 92 ? -13.938 35.188 19.469 1 93.38 92 VAL A O 1
ATOM 783 N N . GLY A 1 93 ? -12.422 34.094 20.578 1 91.25 93 GLY A N 1
ATOM 784 C CA . GLY A 1 93 ? -13.352 33.188 21.219 1 91.25 93 GLY A CA 1
ATOM 785 C C . GLY A 1 93 ? -14.211 33.844 22.281 1 91.25 93 GLY A C 1
ATOM 786 O O . GLY A 1 93 ? -15.234 33.312 22.688 1 91.25 93 GLY A O 1
ATOM 787 N N . ILE A 1 94 ? -13.828 34.969 22.781 1 87.5 94 ILE A N 1
ATOM 788 C CA . ILE A 1 94 ? -14.547 35.656 23.859 1 87.5 94 ILE A CA 1
ATOM 789 C C . ILE A 1 94 ? -15.5 36.688 23.281 1 87.5 94 ILE A C 1
ATOM 791 O O . ILE A 1 94 ? -16.125 37.438 24.016 1 87.5 94 ILE A O 1
ATOM 795 N N . GLY A 1 95 ? -15.867 36.594 22.078 1 82.56 95 GLY A N 1
ATOM 796 C CA . GLY A 1 95 ? -16.688 37.625 21.453 1 82.56 95 GLY A CA 1
ATOM 797 C C . GLY A 1 95 ? -18.172 37.312 21.5 1 82.56 95 GLY A C 1
ATOM 798 O O . GLY A 1 95 ? -18.562 36.156 21.578 1 82.56 95 GLY A O 1
ATOM 799 N N . PRO A 1 96 ? -18.922 38.375 21.562 1 89.94 96 PRO A N 1
ATOM 800 C CA . PRO A 1 96 ? -20.375 38.188 21.594 1 89.94 96 PRO A CA 1
ATOM 801 C C . PRO A 1 96 ? -20.906 37.531 20.328 1 89.94 96 PRO A C 1
ATOM 803 O O . PRO A 1 96 ? -21.938 36.844 20.375 1 89.94 96 PRO A O 1
ATOM 806 N N . MET A 1 97 ? -20.188 37.719 19.297 1 92.25 97 MET A N 1
ATOM 807 C CA . MET A 1 97 ? -20.609 37.125 18.031 1 92.25 97 MET A CA 1
ATOM 808 C C . MET A 1 97 ? -20.688 35.594 18.141 1 92.25 97 MET A C 1
ATOM 810 O O . MET A 1 97 ? -21.656 35 17.703 1 92.25 97 MET A O 1
ATOM 814 N N . LEU A 1 98 ? -19.656 35.031 18.688 1 93.12 98 LEU A N 1
ATOM 815 C CA . LEU A 1 98 ? -19.594 33.562 18.844 1 93.12 98 LEU A CA 1
ATOM 816 C C . LEU A 1 98 ? -20.672 33.094 19.812 1 93.12 98 LEU A C 1
ATOM 818 O O . LEU A 1 98 ? -21.297 32.031 19.578 1 93.12 98 LEU A O 1
ATOM 822 N N . GLU A 1 99 ? -20.828 33.781 20.812 1 93.06 99 GLU A N 1
ATOM 823 C CA . GLU A 1 99 ? -21.859 33.438 21.766 1 93.06 99 GLU A CA 1
ATOM 824 C C . GLU A 1 99 ? -23.234 33.438 21.109 1 93.06 99 GLU A C 1
ATOM 826 O O . GLU A 1 99 ? -24.047 32.5 21.359 1 93.06 99 GLU A O 1
ATOM 831 N N . CYS A 1 100 ? -23.484 34.469 20.391 1 94.5 100 CYS A N 1
ATOM 832 C CA . CYS A 1 100 ? -24.75 34.562 19.672 1 94.5 100 CYS A CA 1
ATOM 833 C C . CYS A 1 100 ? -24.922 33.375 18.75 1 94.5 100 CYS A C 1
ATOM 835 O O . CYS A 1 100 ? -26 32.75 18.719 1 94.5 100 CYS A O 1
ATOM 837 N N . PHE A 1 101 ? -23.969 33 18.078 1 96.38 101 PHE A N 1
ATOM 838 C CA . PHE A 1 101 ? -23.984 31.875 17.156 1 96.38 101 PHE A CA 1
ATOM 839 C C . PHE A 1 101 ? -24.266 30.562 17.875 1 96.38 101 PHE A C 1
ATOM 841 O O . PHE A 1 101 ? -25 29.719 17.375 1 96.38 101 PHE A O 1
ATOM 848 N N . LEU A 1 102 ? -23.719 30.391 19.094 1 95.38 102 LEU A N 1
ATOM 849 C CA . LEU A 1 102 ? -23.781 29.125 19.812 1 95.38 102 LEU A CA 1
ATOM 850 C C . LEU A 1 102 ? -25.062 29.031 20.641 1 95.38 102 LEU A C 1
ATOM 852 O O . LEU A 1 102 ? -25.422 27.938 21.094 1 95.38 102 LEU A O 1
ATOM 856 N N . THR A 1 103 ? -25.766 30.141 20.703 1 95.31 103 THR A N 1
ATOM 857 C CA . THR A 1 103 ? -26.844 30.094 21.688 1 95.31 103 THR A CA 1
ATOM 858 C C . THR A 1 103 ? -28.172 30.5 21.047 1 95.31 103 THR A C 1
ATOM 860 O O . THR A 1 103 ? -29.25 30.203 21.578 1 95.31 103 THR A O 1
ATOM 863 N N . ASP A 1 104 ? -28.172 31.219 19.984 1 96.12 104 ASP A N 1
ATOM 864 C CA . ASP A 1 104 ? -29.406 31.703 19.375 1 96.12 104 ASP A CA 1
ATOM 865 C C . ASP A 1 104 ? -30.219 30.547 18.797 1 96.12 104 ASP A C 1
ATOM 867 O O . ASP A 1 104 ? -29.844 29.984 17.766 1 96.12 104 ASP A O 1
ATOM 871 N N . THR A 1 105 ? -31.312 30.266 19.297 1 94.38 105 THR A N 1
ATOM 872 C CA . THR A 1 105 ? -32.125 29.125 18.891 1 94.38 105 THR A CA 1
ATOM 873 C C . THR A 1 105 ? -33.25 29.594 17.953 1 94.38 105 THR A C 1
ATOM 875 O O . THR A 1 105 ? -34.094 28.781 17.516 1 94.38 105 THR A O 1
ATOM 878 N N . THR A 1 106 ? -33.281 30.797 17.703 1 93.06 106 THR A N 1
ATOM 879 C CA . THR A 1 106 ? -34.344 31.328 16.891 1 93.06 106 THR A CA 1
ATOM 880 C C . THR A 1 106 ? -34.156 30.953 15.422 1 93.06 106 THR A C 1
ATOM 882 O O . THR A 1 106 ? -33.062 30.609 15 1 93.06 106 THR A O 1
ATOM 885 N N . SER A 1 107 ? -35.219 31 14.609 1 89.06 107 SER A N 1
ATOM 886 C CA . SER A 1 107 ? -35.188 30.641 13.195 1 89.06 107 SER A CA 1
ATOM 887 C C . SER A 1 107 ? -34.5 31.719 12.367 1 89.06 107 SER A C 1
ATOM 889 O O . SER A 1 107 ? -34 31.453 11.281 1 89.06 107 SER A O 1
ATOM 891 N N . ASP A 1 108 ? -34.469 32.938 12.875 1 92.44 108 ASP A N 1
ATOM 892 C CA . ASP A 1 108 ? -33.844 34.062 12.148 1 92.44 108 ASP A CA 1
ATOM 893 C C . ASP A 1 108 ? -32.469 34.344 12.68 1 92.44 108 ASP A C 1
ATOM 895 O O . ASP A 1 108 ? -32 35.5 12.633 1 92.44 108 ASP A O 1
ATOM 899 N N . HIS A 1 109 ? -31.844 33.406 13.242 1 92 109 HIS A N 1
ATOM 900 C CA . HIS A 1 109 ? -30.547 33.562 13.898 1 92 109 HIS A CA 1
ATOM 901 C C . HIS A 1 109 ? -29.516 34.156 12.945 1 92 109 HIS A C 1
ATOM 903 O O . HIS A 1 109 ? -28.656 34.938 13.359 1 92 109 HIS A O 1
ATOM 909 N N . GLN A 1 110 ? -29.5 33.812 11.703 1 89.88 110 GLN A N 1
ATOM 910 C CA . GLN A 1 110 ? -28.531 34.344 10.75 1 89.88 110 GLN A CA 1
ATOM 911 C C . GLN A 1 110 ? -28.719 35.844 10.547 1 89.88 110 GLN A C 1
ATOM 913 O O . GLN A 1 110 ? -27.734 36.594 10.57 1 89.88 110 GLN A O 1
ATOM 918 N N . ASP A 1 111 ? -29.922 36.188 10.328 1 91.5 111 ASP A N 1
ATOM 919 C CA . ASP A 1 111 ? -30.234 37.594 10.148 1 91.5 111 ASP A CA 1
ATOM 920 C C . ASP A 1 111 ? -29.922 38.406 11.414 1 91.5 111 ASP A C 1
ATOM 922 O O . ASP A 1 111 ? -29.438 39.531 11.344 1 91.5 111 ASP A O 1
ATOM 926 N N . HIS A 1 112 ? -30.234 37.844 12.469 1 92.31 112 HIS A N 1
ATOM 927 C CA . HIS A 1 112 ? -29.938 38.469 13.75 1 92.31 112 HIS A CA 1
ATOM 928 C C . HIS A 1 112 ? -28.438 38.719 13.906 1 92.31 112 HIS A C 1
ATOM 930 O O . HIS A 1 112 ? -28.016 39.812 14.25 1 92.31 112 HIS A O 1
ATOM 936 N N . LEU A 1 113 ? -27.719 37.719 13.672 1 92.62 113 LEU A N 1
ATOM 937 C CA . LEU A 1 113 ? -26.266 37.812 13.781 1 92.62 113 LEU A CA 1
ATOM 938 C C . LEU A 1 113 ? -25.703 38.875 12.867 1 92.62 113 LEU A C 1
ATOM 940 O O . LEU A 1 113 ? -24.875 39.688 13.297 1 92.62 113 LEU A O 1
ATOM 944 N N . ARG A 1 114 ? -26.156 38.969 11.688 1 93.19 114 ARG A N 1
ATOM 945 C CA . ARG A 1 114 ? -25.688 39.938 10.719 1 93.19 114 ARG A CA 1
ATOM 946 C C . ARG A 1 114 ? -26.078 41.344 11.125 1 93.19 114 ARG A C 1
ATOM 948 O O . ARG A 1 114 ? -25.266 42.281 11.055 1 93.19 114 ARG A O 1
ATOM 955 N N . THR A 1 115 ? -27.234 41.469 11.508 1 91.69 115 THR A N 1
ATOM 956 C CA . THR A 1 115 ? -27.766 42.781 11.836 1 91.69 115 THR A CA 1
ATOM 957 C C . THR A 1 115 ? -27.031 43.375 13.047 1 91.69 115 THR A C 1
ATOM 959 O O . THR A 1 115 ? -26.734 44.562 13.078 1 91.69 115 THR A O 1
ATOM 962 N N . VAL A 1 116 ? -26.781 42.562 13.93 1 90.75 116 VAL A N 1
ATOM 963 C CA . VAL A 1 116 ? -26.203 43.031 15.188 1 90.75 116 VAL A CA 1
ATOM 964 C C . VAL A 1 116 ? -24.719 43.344 14.984 1 90.75 116 VAL A C 1
ATOM 966 O O . VAL A 1 116 ? -24.203 44.312 15.539 1 90.75 116 VAL A O 1
ATOM 969 N N . TYR A 1 117 ? -24.047 42.594 14.109 1 91.38 117 TYR A N 1
ATOM 970 C CA . TYR A 1 117 ? -22.594 42.688 14.148 1 91.38 117 TYR A CA 1
ATOM 971 C C . TYR A 1 117 ? -22.031 43.156 12.812 1 91.38 117 TYR A C 1
ATOM 973 O O . TYR A 1 117 ? -20.812 43.281 12.648 1 91.38 117 TYR A O 1
ATOM 981 N N . ALA A 1 118 ? -22.766 43.406 11.844 1 88.38 118 ALA A N 1
ATOM 982 C CA . ALA A 1 118 ? -22.297 43.812 10.523 1 88.38 118 ALA A CA 1
ATOM 983 C C . ALA A 1 118 ? -21.578 45.156 10.578 1 88.38 118 ALA A C 1
ATOM 985 O O . ALA A 1 118 ? -20.656 45.406 9.789 1 88.38 118 ALA A O 1
ATOM 986 N N . LYS A 1 119 ? -21.875 46 11.523 1 87.88 119 LYS A N 1
ATOM 987 C CA . LYS A 1 119 ? -21.312 47.344 11.555 1 87.88 119 LYS A CA 1
ATOM 988 C C . LYS A 1 119 ? -20.219 47.469 12.625 1 87.88 119 LYS A C 1
ATOM 990 O O . LYS A 1 119 ? -19.781 48.594 12.938 1 87.88 119 LYS A O 1
ATOM 995 N N . GLU A 1 120 ? -19.812 46.406 13.156 1 87 120 GLU A N 1
ATOM 996 C CA . GLU A 1 120 ? -18.797 46.469 14.211 1 87 120 GLU A CA 1
ATOM 997 C C . GLU A 1 120 ? -17.438 46.875 13.648 1 87 120 GLU A C 1
ATOM 999 O O . GLU A 1 120 ? -17.078 46.469 12.547 1 87 120 GLU A O 1
ATOM 1004 N N . LEU A 1 121 ? -16.781 47.719 14.398 1 87.62 121 LEU A N 1
ATOM 1005 C CA . LEU A 1 121 ? -15.43 48.156 14.023 1 87.62 121 LEU A CA 1
ATOM 1006 C C . LEU A 1 121 ? -14.422 47.031 14.25 1 87.62 121 LEU A C 1
ATOM 1008 O O . LEU A 1 121 ? -14.633 46.156 15.102 1 87.62 121 LEU A O 1
ATOM 1012 N N . ASP A 1 122 ? -13.398 47.125 13.477 1 91.38 122 ASP A N 1
ATOM 1013 C CA . ASP A 1 122 ? -12.398 46.062 13.664 1 91.38 122 ASP A CA 1
ATOM 1014 C C . ASP A 1 122 ? -11.578 46.312 14.938 1 91.38 122 ASP A C 1
ATOM 1016 O O . ASP A 1 122 ? -11.719 47.344 15.578 1 91.38 122 ASP A O 1
ATOM 1020 N N . GLU A 1 123 ? -10.805 45.344 15.344 1 91.69 123 GLU A N 1
ATOM 1021 C CA . GLU A 1 123 ? -10.062 45.312 16.609 1 91.69 123 GLU A CA 1
ATOM 1022 C C . GLU A 1 123 ? -9.1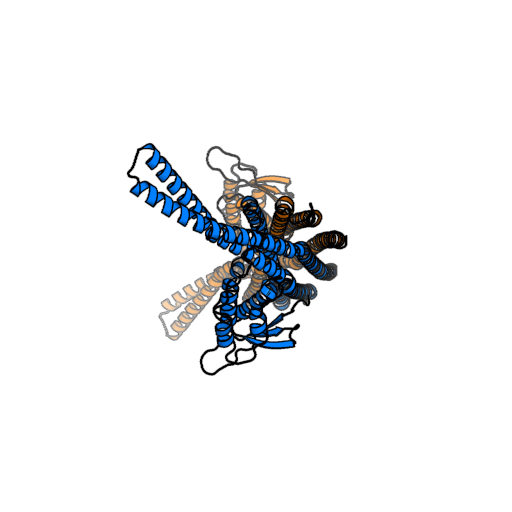33 46.5 16.734 1 91.69 123 GLU A C 1
ATOM 1024 O O . GLU A 1 123 ? -8.977 47.062 17.828 1 91.69 123 GLU A O 1
ATOM 1029 N N . PHE A 1 124 ? -8.547 46.969 15.648 1 92.19 124 PHE A N 1
ATOM 1030 C CA . PHE A 1 124 ? -7.617 48.094 15.664 1 92.19 124 PHE A CA 1
ATOM 1031 C C . PHE A 1 124 ? -8.344 49.375 15.984 1 92.19 124 PHE A C 1
ATOM 1033 O O . PHE A 1 124 ? -7.852 50.219 16.766 1 92.19 124 PHE A O 1
ATOM 1040 N N . LEU A 1 125 ? -9.477 49.594 15.422 1 91.12 125 LEU A N 1
ATOM 1041 C CA . LEU A 1 125 ? -10.227 50.812 15.562 1 91.12 125 LEU A CA 1
ATOM 1042 C C . LEU A 1 125 ? -10.773 50.969 16.969 1 91.12 125 LEU A C 1
ATOM 1044 O O . LEU A 1 125 ? -11.133 52.062 17.406 1 91.12 125 LEU A O 1
ATOM 1048 N N . LYS A 1 126 ? -10.734 49.875 17.641 1 88.06 126 LYS A N 1
ATOM 1049 C CA . LYS A 1 126 ? -11.227 49.906 19.016 1 88.06 126 LYS A CA 1
ATOM 1050 C C . LYS A 1 126 ? -10.094 50.219 20 1 88.06 126 LYS A C 1
ATOM 1052 O O . LYS A 1 126 ? -10.344 50.438 21.188 1 88.06 126 LYS A O 1
ATOM 1057 N N . LEU A 1 127 ? -8.922 50.188 19.516 1 87.88 127 LEU A N 1
ATOM 1058 C CA . LEU A 1 127 ? -7.762 50.438 20.359 1 87.88 127 LEU A CA 1
ATOM 1059 C C . LEU A 1 127 ? -7.715 51.906 20.797 1 87.88 127 LEU A C 1
ATOM 1061 O O . LEU A 1 127 ? -8.031 52.812 20.016 1 87.88 127 LEU A O 1
ATOM 1065 N N . ALA A 1 128 ? -7.23 52 21.969 1 84.56 128 ALA A N 1
ATOM 1066 C CA . ALA A 1 128 ? -7.051 53.375 22.469 1 84.56 128 ALA A CA 1
ATOM 1067 C C . ALA A 1 128 ? -5.992 54.125 21.656 1 84.56 128 ALA A C 1
ATOM 1069 O O . ALA A 1 128 ? -4.992 53.531 21.25 1 84.56 128 ALA A O 1
ATOM 1070 N N . ASP A 1 129 ? -6.234 55.281 21.438 1 80.56 129 ASP A N 1
ATOM 1071 C CA . ASP A 1 129 ? -5.316 56.094 20.656 1 80.56 129 ASP A CA 1
ATOM 1072 C C . ASP A 1 129 ? -3.932 56.125 21.297 1 80.56 129 ASP A C 1
ATOM 1074 O O . ASP A 1 129 ? -2.924 56.25 20.594 1 80.56 129 ASP A O 1
ATOM 1078 N N . ASN A 1 130 ? -3.938 55.906 22.578 1 82.31 130 ASN A N 1
ATOM 1079 C CA . ASN A 1 130 ? -2.672 56 23.297 1 82.31 130 ASN A CA 1
ATOM 1080 C C . ASN A 1 130 ? -2.033 54.656 23.531 1 82.31 130 ASN A C 1
ATOM 1082 O O . ASN A 1 130 ? -1.054 54.531 24.266 1 82.31 130 ASN A O 1
ATOM 1086 N N . ALA A 1 131 ? -2.562 53.781 22.781 1 83.31 131 ALA A N 1
ATOM 1087 C CA . ALA A 1 131 ? -2.012 52.438 22.984 1 83.31 131 ALA A CA 1
ATOM 1088 C C . ALA A 1 131 ? -0.59 52.344 22.438 1 83.31 131 ALA A C 1
ATOM 1090 O O . ALA A 1 131 ? -0.322 52.781 21.312 1 83.31 131 ALA A O 1
ATOM 1091 N N . GLU A 1 132 ? 0.313 51.969 23.266 1 79.81 132 GLU A N 1
ATOM 1092 C CA . GLU A 1 132 ? 1.702 51.781 22.859 1 79.81 132 GLU A CA 1
ATOM 1093 C C . GLU A 1 132 ? 1.86 50.562 21.969 1 79.81 132 GLU A C 1
ATOM 1095 O O . GLU A 1 132 ? 1.483 49.438 22.359 1 79.81 132 GLU A O 1
ATOM 1100 N N . LEU A 1 133 ? 2.193 50.844 20.75 1 84.25 133 LEU A N 1
ATOM 1101 C CA . LEU A 1 133 ? 2.453 49.781 19.797 1 84.25 133 LEU A CA 1
ATOM 1102 C C . LEU A 1 133 ? 3.941 49.656 19.469 1 84.25 133 LEU A C 1
ATOM 1104 O O . LEU A 1 133 ? 4.609 50.688 19.281 1 84.25 133 LEU A O 1
ATOM 1108 N N . PRO A 1 134 ? 4.406 48.406 19.75 1 76.19 134 PRO A N 1
ATOM 1109 C CA . PRO A 1 134 ? 5.836 48.25 19.5 1 76.19 134 PRO A CA 1
ATOM 1110 C C . PRO A 1 134 ? 6.227 48.656 18.078 1 76.19 134 PRO A C 1
ATOM 1112 O O . PRO A 1 134 ? 5.398 48.625 17.172 1 76.19 134 PRO A O 1
ATOM 1115 N N . LEU A 1 135 ? 7.508 49.125 18.062 1 73.31 135 LEU A N 1
ATOM 1116 C CA . LEU A 1 135 ? 8.07 49.469 16.75 1 73.31 135 LEU A CA 1
ATOM 1117 C C . LEU A 1 135 ? 8.055 48.25 15.812 1 73.31 135 LEU A C 1
ATOM 1119 O O . LEU A 1 135 ? 8.203 47.125 16.266 1 73.31 135 LEU A O 1
ATOM 1123 N N . GLU A 1 136 ? 7.824 48.562 14.57 1 68.19 136 GLU A N 1
ATOM 1124 C CA . GLU A 1 136 ? 7.695 47.594 13.5 1 68.19 136 GLU A CA 1
ATOM 1125 C C . GLU A 1 136 ? 8.969 46.75 13.352 1 68.19 136 GLU A C 1
ATOM 1127 O O . GLU A 1 136 ? 10.07 47.312 13.305 1 68.19 136 GLU A O 1
ATOM 1132 N N . ASP A 1 137 ? 8.859 45.406 13.711 1 77 137 ASP A N 1
ATOM 1133 C CA . ASP A 1 137 ? 9.977 44.531 13.461 1 77 137 ASP A CA 1
ATOM 1134 C C . ASP A 1 137 ? 9.648 43.531 12.336 1 77 137 ASP A C 1
ATOM 1136 O O . ASP A 1 137 ? 9.148 42.438 12.586 1 77 137 ASP A O 1
ATOM 1140 N N . GLN A 1 138 ? 9.906 44 11.156 1 79.75 138 GLN A N 1
ATOM 1141 C CA . GLN A 1 138 ? 9.625 43.188 9.977 1 79.75 138 GLN A CA 1
ATOM 1142 C C . GLN A 1 138 ? 10.508 41.938 9.945 1 79.75 138 GLN A C 1
ATOM 1144 O O . GLN A 1 138 ? 10.117 40.906 9.383 1 79.75 138 GLN A O 1
ATOM 1149 N N . GLY A 1 139 ? 11.656 42.062 10.531 1 83.31 139 GLY A N 1
ATOM 1150 C CA . GLY A 1 139 ? 12.539 40.906 10.609 1 83.31 139 GLY A CA 1
ATOM 1151 C C . GLY A 1 139 ? 11.945 39.75 11.406 1 83.31 139 GLY A C 1
ATOM 1152 O O . GLY A 1 139 ? 12.055 38.594 11 1 83.31 139 GLY A O 1
ATOM 1153 N N . ARG A 1 140 ? 11.305 40.031 12.422 1 84 140 ARG A N 1
ATOM 1154 C CA . ARG A 1 140 ? 10.672 39.031 13.273 1 84 140 ARG A CA 1
ATOM 1155 C C . ARG A 1 140 ? 9.5 38.344 12.555 1 84 140 ARG A C 1
ATOM 1157 O O . ARG A 1 140 ? 9.281 37.156 12.711 1 84 140 ARG A O 1
ATOM 1164 N N . LEU A 1 141 ? 8.812 39.188 11.812 1 85.94 141 LEU A N 1
ATOM 1165 C CA . LEU A 1 141 ? 7.711 38.656 11.023 1 85.94 141 LEU A CA 1
ATOM 1166 C C . LEU A 1 141 ? 8.219 37.625 10.023 1 85.94 141 LEU A C 1
ATOM 1168 O O . LEU A 1 141 ? 7.645 36.531 9.914 1 85.94 141 LEU A O 1
ATOM 1172 N N . ALA A 1 142 ? 9.297 37.969 9.398 1 89.06 142 ALA A N 1
ATOM 1173 C CA . ALA A 1 142 ? 9.867 37.062 8.383 1 89.06 142 ALA A CA 1
ATOM 1174 C C . ALA A 1 142 ? 10.352 35.781 9 1 89.06 142 ALA A C 1
ATOM 1176 O O . ALA A 1 142 ? 10.148 34.688 8.438 1 89.06 142 ALA A O 1
ATOM 1177 N N . ALA A 1 143 ? 11.016 35.812 10.047 1 87.31 143 ALA A N 1
ATOM 1178 C CA . ALA A 1 143 ? 11.531 34.656 10.742 1 87.31 143 ALA A CA 1
ATOM 1179 C C . ALA A 1 143 ? 10.398 33.75 11.211 1 87.31 143 ALA A C 1
ATOM 1181 O O . ALA A 1 143 ? 10.477 32.5 11.07 1 87.31 143 ALA A O 1
ATOM 1182 N N . SER A 1 144 ? 9.375 34.375 11.789 1 85 144 SER A N 1
ATOM 1183 C CA . SER A 1 144 ? 8.211 33.625 12.242 1 85 144 SER A CA 1
ATOM 1184 C C . SER A 1 144 ? 7.531 32.906 11.086 1 85 144 SER A C 1
ATOM 1186 O O . SER A 1 144 ? 7.148 31.734 11.203 1 85 144 SER A O 1
ATOM 1188 N N . ARG A 1 145 ? 7.449 33.594 10.039 1 89.94 145 ARG A N 1
ATOM 1189 C CA . ARG A 1 145 ? 6.797 33.031 8.859 1 89.94 145 ARG A CA 1
ATOM 1190 C C . ARG A 1 145 ? 7.562 31.844 8.312 1 89.94 145 ARG A C 1
ATOM 1192 O O . ARG A 1 145 ? 6.965 30.812 7.98 1 89.94 145 ARG A O 1
ATOM 1199 N N . GLU A 1 146 ? 8.805 32 8.242 1 91.75 146 GLU A N 1
ATOM 1200 C CA . GLU A 1 146 ? 9.633 30.953 7.684 1 91.75 146 GLU A CA 1
ATOM 1201 C C . GLU A 1 146 ? 9.586 29.703 8.555 1 91.75 146 GLU A C 1
ATOM 1203 O O . GLU A 1 146 ? 9.438 28.578 8.039 1 91.75 146 GLU A O 1
ATOM 1208 N N . MET A 1 147 ? 9.688 29.844 9.781 1 91.69 147 MET A N 1
ATOM 1209 C CA . MET A 1 147 ? 9.633 28.719 10.719 1 91.69 147 MET A CA 1
ATOM 1210 C C . MET A 1 147 ? 8.297 28 10.609 1 91.69 147 MET A C 1
ATOM 1212 O O . MET A 1 147 ? 8.266 26.766 10.539 1 91.69 147 MET A O 1
ATOM 1216 N N . MET A 1 148 ? 7.27 28.781 10.625 1 94 148 MET A N 1
ATOM 1217 C CA . MET A 1 148 ? 5.938 28.188 10.594 1 94 148 MET A CA 1
ATOM 1218 C C . MET A 1 148 ? 5.684 27.516 9.25 1 94 148 MET A C 1
ATOM 1220 O O . MET A 1 148 ? 4.984 26.5 9.18 1 94 148 MET A O 1
ATOM 1224 N N . ARG A 1 149 ? 6.27 28.094 8.281 1 94.19 149 ARG A N 1
ATOM 1225 C CA . ARG A 1 149 ? 6.164 27.484 6.961 1 94.19 149 ARG A CA 1
ATOM 1226 C C . ARG A 1 149 ? 6.832 26.125 6.938 1 94.19 149 ARG A C 1
ATOM 1228 O O . ARG A 1 149 ? 6.285 25.156 6.387 1 94.19 149 ARG A O 1
ATOM 1235 N N . ILE A 1 150 ? 7.988 26.031 7.469 1 94.62 150 ILE A N 1
ATOM 1236 C CA . ILE A 1 150 ? 8.711 24.766 7.547 1 94.62 150 ILE A CA 1
ATOM 1237 C C . ILE A 1 150 ? 7.891 23.75 8.32 1 94.62 150 ILE A C 1
ATOM 1239 O O . ILE A 1 150 ? 7.734 22.594 7.887 1 94.62 150 ILE A O 1
ATOM 1243 N N . MET A 1 151 ? 7.375 24.188 9.391 1 95.75 151 MET A N 1
ATOM 1244 C CA . MET A 1 151 ? 6.555 23.297 10.219 1 95.75 151 MET A CA 1
ATOM 1245 C C . MET A 1 151 ? 5.324 22.828 9.445 1 95.75 151 MET A C 1
ATOM 1247 O O . MET A 1 151 ? 4.965 21.641 9.508 1 95.75 151 MET A O 1
ATOM 1251 N N . LEU A 1 152 ? 4.734 23.75 8.828 1 96.88 152 LEU A N 1
ATOM 1252 C CA . LEU A 1 152 ? 3.557 23.422 8.039 1 96.88 152 LEU A CA 1
ATOM 1253 C C . LEU A 1 152 ? 3.883 22.328 7.016 1 96.88 152 LEU A C 1
ATOM 1255 O O . LEU A 1 152 ? 3.164 21.344 6.906 1 96.88 152 LEU A O 1
ATOM 1259 N N . ASN A 1 153 ? 4.941 22.484 6.312 1 96.62 153 ASN A N 1
ATOM 1260 C CA . ASN A 1 153 ? 5.355 21.516 5.309 1 96.62 153 ASN A CA 1
ATOM 1261 C C . ASN A 1 153 ? 5.652 20.156 5.934 1 96.62 153 ASN A C 1
ATOM 1263 O O . ASN A 1 153 ? 5.297 19.125 5.375 1 96.62 153 ASN A O 1
ATOM 1267 N N . CYS A 1 154 ? 6.297 20.203 7.031 1 97.25 154 CYS A N 1
ATOM 1268 C CA . CYS A 1 154 ? 6.625 18.969 7.727 1 97.25 154 CYS A CA 1
ATOM 1269 C C . CYS A 1 154 ? 5.359 18.25 8.188 1 97.25 154 CYS A C 1
ATOM 1271 O O . CYS A 1 154 ? 5.234 17.047 8.023 1 97.25 154 CYS A O 1
ATOM 1273 N N . ILE A 1 155 ? 4.453 18.984 8.734 1 97.5 155 ILE A N 1
ATOM 1274 C CA . ILE A 1 155 ? 3.236 18.391 9.258 1 97.5 155 ILE A CA 1
ATOM 1275 C C . ILE A 1 155 ? 2.393 17.828 8.109 1 97.5 155 ILE A C 1
ATOM 1277 O O . ILE A 1 155 ? 1.751 16.797 8.25 1 97.5 155 ILE A O 1
ATOM 1281 N N . ILE A 1 156 ? 2.387 18.516 7.012 1 97.94 156 ILE A N 1
ATOM 1282 C CA . ILE A 1 156 ? 1.699 18 5.828 1 97.94 156 ILE A CA 1
ATOM 1283 C C . ILE A 1 156 ? 2.27 16.641 5.449 1 97.94 156 ILE A C 1
ATOM 1285 O O . ILE A 1 156 ? 1.519 15.703 5.16 1 97.94 156 ILE A O 1
ATOM 1289 N N . ARG A 1 157 ? 3.533 16.516 5.441 1 97.5 157 ARG A N 1
ATOM 1290 C CA . ARG A 1 157 ? 4.191 15.258 5.102 1 97.5 157 ARG A CA 1
ATOM 1291 C C . ARG A 1 157 ? 3.873 14.18 6.129 1 97.5 157 ARG A C 1
ATOM 1293 O O . ARG A 1 157 ? 3.613 13.031 5.766 1 97.5 157 ARG A O 1
ATOM 1300 N N . ILE A 1 158 ? 3.936 14.547 7.355 1 97.5 158 ILE A N 1
ATOM 1301 C CA . ILE A 1 158 ? 3.621 13.602 8.422 1 97.5 158 ILE A CA 1
ATOM 1302 C C . ILE A 1 158 ? 2.189 13.094 8.25 1 97.5 158 ILE A C 1
ATOM 1304 O O . ILE A 1 158 ? 1.926 11.898 8.406 1 97.5 158 ILE A O 1
ATOM 1308 N N . LYS A 1 159 ? 1.342 14.016 7.992 1 97 159 LYS A N 1
ATOM 1309 C CA . LYS A 1 159 ? -0.046 13.625 7.766 1 97 159 LYS A CA 1
ATOM 1310 C C . LYS A 1 159 ? -0.149 12.609 6.629 1 97 159 LYS A C 1
ATOM 1312 O O . LYS A 1 159 ? -0.833 11.594 6.758 1 97 159 LYS A O 1
ATOM 1317 N N . ARG A 1 160 ? 0.475 12.93 5.535 1 96.81 160 ARG A N 1
ATOM 1318 C CA . ARG A 1 160 ? 0.458 12.039 4.383 1 96.81 160 ARG A CA 1
ATOM 1319 C C . ARG A 1 160 ? 0.968 10.648 4.754 1 96.81 160 ARG A C 1
ATOM 1321 O O . ARG A 1 160 ? 0.369 9.641 4.379 1 96.81 160 ARG A O 1
ATOM 1328 N N . LEU A 1 161 ? 2.053 10.609 5.41 1 97.06 161 LEU A N 1
ATOM 1329 C CA . LEU A 1 161 ? 2.668 9.344 5.797 1 97.06 161 LEU A CA 1
ATOM 1330 C C . LEU A 1 161 ? 1.77 8.57 6.762 1 97.06 161 LEU A C 1
ATOM 1332 O O . LEU A 1 161 ? 1.645 7.352 6.656 1 97.06 161 LEU A O 1
ATOM 1336 N N . ALA A 1 162 ? 1.216 9.273 7.695 1 95.56 162 ALA A N 1
ATOM 1337 C CA . ALA A 1 162 ? 0.289 8.633 8.625 1 95.56 162 ALA A CA 1
ATOM 1338 C C . ALA A 1 162 ? -0.913 8.047 7.891 1 95.56 162 ALA A C 1
ATOM 1340 O O . ALA A 1 162 ? -1.344 6.934 8.18 1 95.56 162 ALA A O 1
ATOM 1341 N N . GLU A 1 163 ? -1.428 8.82 6.996 1 94.5 163 GLU A N 1
ATOM 1342 C CA . GLU A 1 163 ? -2.57 8.352 6.219 1 94.5 163 GLU A CA 1
ATOM 1343 C C . GLU A 1 163 ? -2.195 7.141 5.363 1 94.5 163 GLU A C 1
ATOM 1345 O O . GLU A 1 163 ? -2.988 6.207 5.215 1 94.5 163 GLU A O 1
ATOM 1350 N N . GLN A 1 164 ? -1.063 7.195 4.762 1 95.06 164 GLN A N 1
ATOM 1351 C CA . GLN A 1 164 ? -0.585 6.07 3.965 1 95.06 164 GLN A CA 1
ATOM 1352 C C . GLN A 1 164 ? -0.454 4.812 4.816 1 95.06 164 GLN A C 1
ATOM 1354 O O . GLN A 1 164 ? -0.805 3.717 4.375 1 95.06 164 GLN A O 1
ATOM 1359 N N . GLN A 1 165 ? 0.071 4.996 5.984 1 94.44 165 GLN A N 1
ATOM 1360 C CA . GLN A 1 165 ? 0.216 3.863 6.891 1 94.44 165 GLN A CA 1
ATOM 1361 C C . GLN A 1 165 ? -1.143 3.271 7.254 1 94.44 165 GLN A C 1
ATOM 1363 O O . GLN A 1 165 ? -1.301 2.051 7.305 1 94.44 165 GLN A O 1
ATOM 1368 N N . MET A 1 166 ? -2.041 4.098 7.465 1 93.62 166 MET A N 1
ATOM 1369 C CA . MET A 1 166 ? -3.393 3.646 7.781 1 93.62 166 MET A CA 1
ATOM 1370 C C . MET A 1 166 ? -3.992 2.863 6.617 1 93.62 166 MET A C 1
ATOM 1372 O O . MET A 1 166 ? -4.574 1.797 6.816 1 93.62 166 MET A O 1
ATOM 1376 N N . ALA A 1 167 ? -3.861 3.432 5.469 1 94.31 167 ALA A N 1
ATOM 1377 C CA . ALA A 1 167 ? -4.367 2.75 4.281 1 94.31 167 ALA A CA 1
ATOM 1378 C C . ALA A 1 167 ? -3.682 1.4 4.09 1 94.31 167 ALA A C 1
ATOM 1380 O O . ALA A 1 167 ? -4.32 0.425 3.688 1 94.31 167 ALA A O 1
ATOM 1381 N N . ARG A 1 168 ? -2.445 1.387 4.305 1 95.12 168 ARG A N 1
ATOM 1382 C CA . ARG A 1 168 ? -1.663 0.162 4.164 1 95.12 168 ARG A CA 1
ATOM 1383 C C . ARG A 1 168 ? -2.18 -0.929 5.094 1 95.12 168 ARG A C 1
ATOM 1385 O O . ARG A 1 168 ? -2.357 -2.076 4.68 1 95.12 168 ARG A O 1
ATOM 1392 N N . ILE A 1 169 ? -2.404 -0.573 6.336 1 94.75 169 ILE A N 1
ATOM 1393 C CA . ILE A 1 169 ? -2.9 -1.521 7.328 1 94.75 169 ILE A CA 1
ATOM 1394 C C . ILE A 1 169 ? -4.277 -2.029 6.914 1 94.75 169 ILE A C 1
ATOM 1396 O O . ILE A 1 169 ? -4.547 -3.232 6.98 1 94.75 169 ILE A O 1
ATOM 1400 N N . HIS A 1 170 ? -5.039 -1.139 6.484 1 95.19 170 HIS A N 1
ATOM 1401 C CA . HIS A 1 170 ? -6.379 -1.509 6.047 1 95.19 170 HIS A CA 1
ATOM 1402 C C . HIS A 1 170 ? -6.328 -2.48 4.875 1 95.19 170 HIS A C 1
ATOM 1404 O O . HIS A 1 170 ? -6.996 -3.518 4.891 1 95.19 170 HIS A O 1
ATOM 1410 N N . ASN A 1 171 ? -5.535 -2.166 3.912 1 96.31 171 ASN A N 1
ATOM 1411 C CA . ASN A 1 171 ? -5.441 -2.988 2.711 1 96.31 171 ASN A CA 1
ATOM 1412 C C . ASN A 1 171 ? -4.812 -4.348 3.008 1 96.31 171 ASN A C 1
ATOM 1414 O O . ASN A 1 171 ? -5.156 -5.348 2.373 1 96.31 171 ASN A O 1
ATOM 1418 N N . GLN A 1 172 ? -3.898 -4.355 3.854 1 95.81 172 GLN A N 1
ATOM 1419 C CA . GLN A 1 172 ? -3.352 -5.637 4.277 1 95.81 172 GLN A CA 1
ATOM 1420 C C . GLN A 1 172 ? -4.449 -6.555 4.812 1 95.81 172 GLN A C 1
ATOM 1422 O O . GLN A 1 172 ? -4.465 -7.75 4.516 1 95.81 172 GLN A O 1
ATOM 1427 N N . GLY A 1 173 ? -5.297 -5.941 5.633 1 96.81 173 GLY A N 1
ATOM 1428 C CA . GLY A 1 173 ? -6.418 -6.723 6.129 1 96.81 173 GLY A CA 1
ATOM 1429 C C . GLY A 1 173 ? -7.27 -7.312 5.02 1 96.81 173 GLY A C 1
ATOM 1430 O O . GLY A 1 173 ? -7.656 -8.484 5.078 1 96.81 173 GLY A O 1
ATOM 1431 N N . LEU A 1 174 ? -7.535 -6.555 4.027 1 97.31 174 LEU A N 1
ATOM 1432 C CA . LEU A 1 174 ? -8.32 -7.02 2.891 1 97.31 174 LEU A CA 1
ATOM 1433 C C . LEU A 1 174 ? -7.613 -8.156 2.168 1 97.31 174 LEU A C 1
ATOM 1435 O O . LEU A 1 174 ? -8.25 -9.141 1.771 1 97.31 174 LEU A O 1
ATOM 1439 N N . ASP A 1 175 ? -6.355 -8.047 1.968 1 97.56 175 ASP A N 1
ATOM 1440 C CA . ASP A 1 175 ? -5.566 -9.078 1.302 1 97.56 175 ASP A CA 1
ATOM 1441 C C . ASP A 1 175 ? -5.582 -10.383 2.098 1 97.56 175 ASP A C 1
ATOM 1443 O O . ASP A 1 175 ? -5.641 -11.469 1.518 1 97.56 175 ASP A O 1
ATOM 1447 N N . MET A 1 176 ? -5.48 -10.258 3.422 1 97.94 176 MET A N 1
ATOM 1448 C CA . MET A 1 176 ? -5.516 -11.453 4.262 1 97.94 176 MET A CA 1
ATOM 1449 C C . MET A 1 176 ? -6.867 -12.148 4.164 1 97.94 176 MET A C 1
ATOM 1451 O O . MET A 1 176 ? -6.938 -13.375 4.148 1 97.94 176 MET A O 1
ATOM 1455 N N . ARG A 1 177 ? -7.867 -11.359 4.074 1 97.75 177 ARG A N 1
ATOM 1456 C CA . ARG A 1 177 ? -9.195 -11.938 3.896 1 97.75 177 ARG A CA 1
ATOM 1457 C C . ARG A 1 177 ? -9.305 -12.656 2.559 1 97.75 177 ARG A C 1
ATOM 1459 O O . ARG A 1 177 ? -9.883 -13.742 2.479 1 97.75 177 ARG A O 1
ATOM 1466 N N . GLU A 1 178 ? -8.797 -12.039 1.554 1 98.06 178 GLU A N 1
ATOM 1467 C CA . GLU A 1 178 ? -8.797 -12.672 0.24 1 98.06 178 GLU A CA 1
ATOM 1468 C C . GLU A 1 178 ? -7.992 -13.969 0.257 1 98.06 178 GLU A C 1
ATOM 1470 O O . GLU A 1 178 ? -8.43 -14.984 -0.298 1 98.06 178 GLU A O 1
ATOM 1475 N N . MET A 1 179 ? -6.824 -13.945 0.858 1 97.81 179 MET A N 1
ATOM 1476 C CA . MET A 1 179 ? -6.004 -15.148 0.952 1 97.81 179 MET A CA 1
ATOM 1477 C C . MET A 1 179 ? -6.75 -16.266 1.676 1 97.81 179 MET A C 1
ATOM 1479 O O . MET A 1 179 ? -6.707 -17.422 1.255 1 97.81 179 MET A O 1
ATOM 1483 N N . SER A 1 180 ? -7.402 -15.867 2.758 1 97.69 180 SER A N 1
ATOM 1484 C CA . SER A 1 180 ? -8.219 -16.828 3.494 1 97.69 180 SER A CA 1
ATOM 1485 C C . SER A 1 180 ? -9.273 -17.453 2.594 1 97.69 180 SER A C 1
ATOM 1487 O O . SER A 1 180 ? -9.469 -18.672 2.625 1 97.69 180 SER A O 1
ATOM 1489 N N . THR A 1 181 ? -9.914 -16.656 1.814 1 97.12 181 THR A N 1
ATOM 1490 C CA . THR A 1 181 ? -10.93 -17.141 0.89 1 97.12 181 THR A CA 1
ATOM 1491 C C . THR A 1 181 ? -10.328 -18.094 -0.132 1 97.12 181 THR A C 1
ATOM 1493 O O . THR A 1 181 ? -10.906 -19.141 -0.43 1 97.12 181 THR A O 1
ATOM 1496 N N . VAL A 1 182 ? -9.164 -17.766 -0.687 1 97.25 182 VAL A N 1
ATOM 1497 C CA . VAL A 1 182 ? -8.484 -18.594 -1.674 1 97.25 182 VAL A CA 1
ATOM 1498 C C . VAL A 1 182 ? -8.125 -19.953 -1.055 1 97.25 182 VAL A C 1
ATOM 1500 O O . VAL A 1 182 ? -8.344 -21 -1.664 1 97.25 182 VAL A O 1
ATOM 1503 N N . LEU A 1 183 ? -7.602 -19.969 0.169 1 96.06 183 LEU A N 1
ATOM 1504 C CA . LEU A 1 183 ? -7.223 -21.203 0.849 1 96.06 183 LEU A CA 1
ATOM 1505 C C . LEU A 1 183 ? -8.445 -22.062 1.127 1 96.06 183 LEU A C 1
ATOM 1507 O O . LEU A 1 183 ? -8.375 -23.297 1.016 1 96.06 183 LEU A O 1
ATOM 1511 N N . THR A 1 184 ? -9.523 -21.375 1.473 1 94.25 184 THR A N 1
ATOM 1512 C CA . THR A 1 184 ? -10.773 -22.109 1.675 1 94.25 184 THR A CA 1
ATOM 1513 C C . THR A 1 184 ? -11.219 -22.781 0.383 1 94.25 184 THR A C 1
ATOM 1515 O O . THR A 1 184 ? -11.68 -23.922 0.403 1 94.25 184 THR A O 1
ATOM 1518 N N . ASN A 1 185 ? -11.055 -22.062 -0.715 1 93.5 185 ASN A N 1
ATOM 1519 C CA . ASN A 1 185 ? -11.391 -22.625 -2.018 1 93.5 185 ASN A CA 1
ATOM 1520 C C . ASN A 1 185 ? -10.516 -23.844 -2.34 1 93.5 185 ASN A C 1
ATOM 1522 O O . ASN A 1 185 ? -11.016 -24.844 -2.855 1 93.5 185 ASN A O 1
ATOM 1526 N N . ILE A 1 186 ? -9.242 -23.812 -2.027 1 93.38 186 ILE A N 1
ATOM 1527 C CA . ILE A 1 186 ? -8.328 -24.922 -2.252 1 93.38 186 ILE A CA 1
ATOM 1528 C C . ILE A 1 186 ? -8.758 -26.125 -1.415 1 93.38 186 ILE A C 1
ATOM 1530 O O . ILE A 1 186 ? -8.797 -27.25 -1.911 1 93.38 186 ILE A O 1
ATOM 1534 N N . ASP A 1 187 ? -9.109 -25.891 -0.268 1 88.25 187 ASP A N 1
ATOM 1535 C CA . ASP A 1 187 ? -9.508 -26.953 0.661 1 88.25 187 ASP A CA 1
ATOM 1536 C C . ASP A 1 187 ? -10.773 -27.656 0.182 1 88.25 187 ASP A C 1
ATOM 1538 O O . ASP A 1 187 ? -10.891 -28.875 0.297 1 88.25 187 ASP A O 1
ATOM 1542 N N . THR A 1 188 ? -11.68 -26.922 -0.388 1 86.19 188 THR A N 1
ATOM 1543 C CA . THR A 1 188 ? -12.992 -27.453 -0.707 1 86.19 188 THR A CA 1
ATOM 1544 C C . THR A 1 188 ? -13.023 -28.016 -2.123 1 86.19 188 THR A C 1
ATOM 1546 O O . THR A 1 188 ? -13.789 -28.938 -2.418 1 86.19 188 THR A O 1
ATOM 1549 N N . SER A 1 189 ? -12.203 -27.562 -3.027 1 78.94 189 SER A N 1
ATOM 1550 C CA . SER A 1 189 ? -12.445 -27.828 -4.441 1 78.94 189 SER A CA 1
ATOM 1551 C C . SER A 1 189 ? -11.328 -28.656 -5.051 1 78.94 189 SER A C 1
ATOM 1553 O O . SER A 1 189 ? -11.477 -29.219 -6.141 1 78.94 189 SER A O 1
ATOM 1555 N N . SER A 1 190 ? -10.164 -28.812 -4.438 1 70.12 190 SER A N 1
ATOM 1556 C CA . SER A 1 190 ? -9.039 -29.344 -5.199 1 70.12 190 SER A CA 1
ATOM 1557 C C . SER A 1 190 ? -8.859 -30.844 -4.961 1 70.12 190 SER A C 1
ATOM 1559 O O . SER A 1 190 ? -8.508 -31.578 -5.875 1 70.12 190 SER A O 1
ATOM 1561 N N . GLY A 1 191 ? -9.344 -31.328 -3.846 1 78.19 191 GLY A N 1
ATOM 1562 C CA . GLY A 1 191 ? -9.102 -32.719 -3.527 1 78.19 191 GLY A CA 1
ATOM 1563 C C . GLY A 1 191 ? -7.625 -33.062 -3.49 1 78.19 191 GLY A C 1
ATOM 1564 O O . GLY A 1 191 ? -7.262 -34.25 -3.52 1 78.19 191 GLY A O 1
ATOM 1565 N N . CYS A 1 192 ? -6.777 -32.125 -3.566 1 83.38 192 CYS A N 1
ATOM 1566 C CA . CYS A 1 192 ? -5.336 -32.312 -3.621 1 83.38 192 CYS A CA 1
ATOM 1567 C C . CYS A 1 192 ? -4.754 -32.469 -2.221 1 83.38 192 CYS A C 1
ATOM 1569 O O . CYS A 1 192 ? -3.641 -32.969 -2.055 1 83.38 192 CYS A O 1
ATOM 1571 N N . PHE A 1 193 ? -5.566 -32.031 -1.255 1 86.5 193 PHE A N 1
ATOM 1572 C CA . PHE A 1 193 ? -5.059 -32 0.112 1 86.5 193 PHE A CA 1
ATOM 1573 C C . PHE A 1 193 ? -6.059 -32.625 1.069 1 86.5 193 PHE A C 1
ATOM 1575 O O . PHE A 1 193 ? -7.199 -32.906 0.695 1 86.5 193 PHE A O 1
ATOM 1582 N N . GLU A 1 194 ? -5.531 -32.969 2.24 1 84.88 194 GLU A N 1
ATOM 1583 C CA . GLU A 1 194 ? -6.426 -33.438 3.303 1 84.88 194 GLU A CA 1
ATOM 1584 C C . GLU A 1 194 ? -7.426 -32.344 3.68 1 84.88 194 GLU A C 1
ATOM 1586 O O . GLU A 1 194 ? -7.113 -31.156 3.617 1 84.88 194 GLU A O 1
ATOM 1591 N N . PRO A 1 195 ? -8.57 -32.812 4.023 1 84.88 195 PRO A N 1
ATOM 1592 C CA . PRO A 1 195 ? -9.578 -31.812 4.395 1 84.88 195 PRO A CA 1
ATOM 1593 C C . PRO A 1 195 ? -9.117 -30.891 5.523 1 84.88 195 PRO A C 1
ATOM 1595 O O . PRO A 1 195 ? -8.453 -31.344 6.457 1 84.88 195 PRO A O 1
ATOM 1598 N N . ASP A 1 196 ? -9.258 -29.609 5.438 1 85.94 196 ASP A N 1
ATOM 1599 C CA . ASP A 1 196 ? -9.062 -28.562 6.445 1 85.94 196 ASP A CA 1
ATOM 1600 C C . ASP A 1 196 ? -7.574 -28.359 6.738 1 85.94 196 ASP A C 1
ATOM 1602 O O . ASP A 1 196 ? -7.203 -27.953 7.844 1 85.94 196 ASP A O 1
ATOM 1606 N N . ILE A 1 197 ? -6.734 -28.719 5.871 1 88.31 197 ILE A N 1
ATOM 1607 C CA . ILE A 1 197 ? -5.297 -28.609 6.078 1 88.31 197 ILE A CA 1
ATOM 1608 C C . ILE A 1 197 ? -4.93 -27.141 6.34 1 88.31 197 ILE A C 1
ATOM 1610 O O . ILE A 1 197 ? -3.973 -26.859 7.062 1 88.31 197 ILE A O 1
ATOM 1614 N N . PHE A 1 198 ? -5.758 -26.234 5.844 1 91.25 198 PHE A N 1
ATOM 1615 C CA . PHE A 1 198 ? -5.445 -24.828 5.988 1 91.25 198 PHE A CA 1
ATOM 1616 C C . PHE A 1 198 ? -6.395 -24.156 6.98 1 91.25 198 PHE A C 1
ATOM 1618 O O . PHE A 1 198 ? -6.512 -22.922 7.004 1 91.25 198 PHE A O 1
ATOM 1625 N N . GLY A 1 199 ? -7.082 -24.875 7.719 1 91.62 199 GLY A N 1
ATOM 1626 C CA . GLY A 1 199 ? -8.109 -24.344 8.609 1 91.62 199 GLY A CA 1
ATOM 1627 C C . GLY A 1 199 ? -7.574 -23.312 9.578 1 91.62 199 GLY A C 1
ATOM 1628 O O . GLY A 1 199 ? -8.141 -22.219 9.703 1 91.62 199 GLY A O 1
ATOM 1629 N N . SER A 1 200 ? -6.535 -23.656 10.289 1 92.56 200 SER A N 1
ATOM 1630 C CA . SER A 1 200 ? -5.941 -22.734 11.258 1 92.56 200 SER A CA 1
ATOM 1631 C C . SER A 1 200 ? -5.43 -21.469 10.57 1 92.56 200 SER A C 1
ATOM 1633 O O . SER A 1 200 ? -5.578 -20.359 11.109 1 92.56 200 SER A O 1
ATOM 1635 N N . MET A 1 201 ? -4.902 -21.625 9.414 1 95.12 201 MET A N 1
ATOM 1636 C CA . MET A 1 201 ? -4.391 -20.484 8.672 1 95.12 201 MET A CA 1
ATOM 1637 C C . MET A 1 201 ? -5.523 -19.562 8.242 1 95.12 201 MET A C 1
ATOM 1639 O O . MET A 1 201 ? -5.43 -18.328 8.383 1 95.12 201 MET A O 1
ATOM 1643 N N . THR A 1 202 ? -6.586 -20.172 7.738 1 96.25 202 THR A N 1
ATOM 1644 C CA . THR A 1 202 ? -7.734 -19.391 7.285 1 96.25 202 THR A CA 1
ATOM 1645 C C . THR A 1 202 ? -8.328 -18.578 8.43 1 96.25 202 THR A C 1
ATOM 1647 O O . THR A 1 202 ? -8.602 -17.391 8.273 1 96.25 202 THR A O 1
ATOM 1650 N N . THR A 1 203 ? -8.414 -19.188 9.555 1 96.5 203 THR A N 1
ATOM 1651 C CA . THR A 1 203 ? -8.953 -18.516 10.727 1 96.5 203 THR A CA 1
ATOM 1652 C C . THR A 1 203 ? -8.023 -17.391 11.18 1 96.5 203 THR A C 1
ATOM 1654 O O . THR A 1 203 ? -8.477 -16.297 11.508 1 96.5 203 THR A O 1
ATOM 1657 N N . GLY A 1 204 ? -6.77 -17.75 11.227 1 97.38 204 GLY A N 1
ATOM 1658 C CA . GLY A 1 204 ? -5.793 -16.75 11.625 1 97.38 204 GLY A CA 1
ATOM 1659 C C . GLY A 1 204 ? -5.758 -15.547 10.703 1 97.38 204 GLY A C 1
ATOM 1660 O O . GLY A 1 204 ? -5.688 -14.406 11.164 1 97.38 204 GLY A O 1
ATOM 1661 N N . LEU A 1 205 ? -5.848 -15.812 9.43 1 98.06 205 LEU A N 1
ATOM 1662 C CA . LEU A 1 205 ? -5.82 -14.734 8.445 1 98.06 205 LEU A CA 1
ATOM 1663 C C . LEU A 1 205 ? -7.039 -13.828 8.594 1 98.06 205 LEU A C 1
ATOM 1665 O O . LEU A 1 205 ? -6.934 -12.609 8.461 1 98.06 205 LEU A O 1
ATOM 1669 N N . GLN A 1 206 ? -8.141 -14.398 8.898 1 98 206 GLN A N 1
ATOM 1670 C CA . GLN A 1 206 ? -9.352 -13.617 9.141 1 98 206 GLN A CA 1
ATOM 1671 C C . GLN A 1 206 ? -9.203 -12.75 10.383 1 98 206 GLN A C 1
ATOM 1673 O O . GLN A 1 206 ? -9.656 -11.602 10.406 1 98 206 GLN A O 1
ATOM 1678 N N . LYS A 1 207 ? -8.625 -13.32 11.375 1 98.06 207 LYS A N 1
ATOM 1679 C CA . LYS A 1 207 ? -8.391 -12.562 12.602 1 98.06 207 LYS A CA 1
ATOM 1680 C C . LYS A 1 207 ? -7.465 -11.375 12.352 1 98.06 207 LYS A C 1
ATOM 1682 O O . LYS A 1 207 ? -7.699 -10.281 12.867 1 98.06 207 LYS A O 1
ATOM 1687 N N . ILE A 1 208 ? -6.434 -11.625 11.578 1 97.69 208 ILE A N 1
ATOM 1688 C CA . ILE A 1 208 ? -5.523 -10.547 11.227 1 97.69 208 ILE A CA 1
ATOM 1689 C C . ILE A 1 208 ? -6.285 -9.445 10.484 1 97.69 208 ILE A C 1
ATOM 1691 O O . ILE A 1 208 ? -6.086 -8.258 10.75 1 97.69 208 ILE A O 1
ATOM 1695 N N . ALA A 1 209 ? -7.133 -9.844 9.57 1 97.56 209 ALA A N 1
ATOM 1696 C CA . ALA A 1 209 ? -7.945 -8.891 8.82 1 97.56 209 ALA A CA 1
ATOM 1697 C C . ALA A 1 209 ? -8.789 -8.031 9.758 1 97.56 209 ALA A C 1
ATOM 1699 O O . ALA A 1 209 ? -8.867 -6.812 9.586 1 97.56 209 ALA A O 1
ATOM 1700 N N . ASP A 1 210 ? -9.344 -8.609 10.719 1 97.62 210 ASP A N 1
ATOM 1701 C CA . ASP A 1 210 ? -10.18 -7.891 11.68 1 97.62 210 ASP A CA 1
ATOM 1702 C C . ASP A 1 210 ? -9.344 -6.922 12.516 1 97.62 210 ASP A C 1
ATOM 1704 O O . ASP A 1 210 ? -9.773 -5.793 12.773 1 97.62 210 ASP A O 1
ATOM 1708 N N . ILE A 1 211 ? -8.234 -7.387 12.992 1 97.44 211 ILE A N 1
ATOM 1709 C CA . ILE A 1 211 ? -7.332 -6.551 13.781 1 97.44 211 ILE A CA 1
ATOM 1710 C C . ILE A 1 211 ? -6.93 -5.32 12.969 1 97.44 211 ILE A C 1
ATOM 1712 O O . ILE A 1 211 ? -6.957 -4.199 13.484 1 97.44 211 ILE A O 1
ATOM 1716 N N . ASN A 1 212 ? -6.574 -5.598 11.711 1 96.62 212 ASN A N 1
ATOM 1717 C CA . ASN A 1 212 ? -6.145 -4.5 10.852 1 96.62 212 ASN A CA 1
ATOM 1718 C C . ASN A 1 212 ? -7.273 -3.508 10.594 1 96.62 212 ASN A C 1
ATOM 1720 O O . ASN A 1 212 ? -7.055 -2.295 10.594 1 96.62 212 ASN A O 1
ATOM 1724 N N . ALA A 1 213 ? -8.477 -3.996 10.406 1 94.31 213 ALA A N 1
ATOM 1725 C CA . ALA A 1 213 ? -9.625 -3.127 10.188 1 94.31 213 ALA A CA 1
ATOM 1726 C C . ALA A 1 213 ? -9.898 -2.258 11.414 1 94.31 213 ALA A C 1
ATOM 1728 O O . ALA A 1 213 ? -10.148 -1.056 11.289 1 94.31 213 ALA A O 1
ATOM 1729 N N . LYS A 1 214 ? -9.828 -2.814 12.508 1 94.06 214 LYS A N 1
ATOM 1730 C CA . LYS A 1 214 ? -10.039 -2.098 13.766 1 94.06 214 LYS A CA 1
ATOM 1731 C C . LYS A 1 214 ? -8.969 -1.032 13.977 1 94.06 214 LYS A C 1
ATOM 1733 O O . LYS A 1 214 ? -9.281 0.106 14.328 1 94.06 214 LYS A O 1
ATOM 1738 N N . SER A 1 215 ? -7.758 -1.479 13.789 1 93.19 215 SER A N 1
ATOM 1739 C CA . SER A 1 215 ? -6.641 -0.559 13.969 1 93.19 215 SER A CA 1
ATOM 1740 C C . SER A 1 215 ? -6.758 0.641 13.031 1 93.19 215 SER A C 1
ATOM 1742 O O . SER A 1 215 ? -6.52 1.778 13.438 1 93.19 215 SER A O 1
ATOM 1744 N N . ALA A 1 216 ? -7.121 0.428 11.766 1 90.38 216 ALA A N 1
ATOM 1745 C CA . ALA A 1 216 ? -7.277 1.51 10.797 1 90.38 216 ALA A CA 1
ATOM 1746 C C . ALA A 1 216 ? -8.344 2.5 11.25 1 90.38 216 ALA A C 1
ATOM 1748 O O . ALA A 1 216 ? -8.18 3.713 11.102 1 90.38 216 ALA A O 1
ATOM 1749 N N . GLY A 1 217 ? -9.398 2.086 11.852 1 86.31 217 GLY A N 1
ATOM 1750 C CA . GLY A 1 217 ? -10.461 2.939 12.352 1 86.31 217 GLY A CA 1
ATOM 1751 C C . GLY A 1 217 ? -10.031 3.811 13.516 1 86.31 217 GLY A C 1
ATOM 1752 O O . GLY A 1 217 ? -10.383 4.992 13.578 1 86.31 217 GLY A O 1
ATOM 1753 N N . ILE A 1 218 ? -9.242 3.285 14.383 1 87 218 ILE A N 1
ATOM 1754 C CA . ILE A 1 218 ? -8.75 3.994 15.555 1 87 218 ILE A CA 1
ATOM 1755 C C . ILE A 1 218 ? -7.789 5.102 15.133 1 87 218 ILE A C 1
ATOM 1757 O O . ILE A 1 218 ? -7.828 6.207 15.664 1 87 218 ILE A O 1
ATOM 1761 N N . GLN A 1 219 ? -6.973 4.789 14.148 1 86.19 219 GLN A N 1
ATOM 1762 C CA . GLN A 1 219 ? -5.941 5.73 13.719 1 86.19 219 GLN A CA 1
ATOM 1763 C C . GLN A 1 219 ? -6.562 6.977 13.094 1 86.19 219 GLN A C 1
ATOM 1765 O O . GLN A 1 219 ? -6.055 8.086 13.266 1 86.19 219 GLN A O 1
ATOM 1770 N N . ILE A 1 220 ? -7.695 6.898 12.445 1 81.19 220 ILE A N 1
ATOM 1771 C CA . ILE A 1 220 ? -8.352 8.031 11.805 1 81.19 220 ILE A CA 1
ATOM 1772 C C . ILE A 1 220 ? -8.789 9.047 12.867 1 81.19 220 ILE A C 1
ATOM 1774 O O . ILE A 1 220 ? -8.453 10.227 12.781 1 81.19 220 ILE A O 1
ATOM 1778 N N . SER A 1 221 ? -9.398 8.609 13.883 1 80.06 221 SER A N 1
ATOM 1779 C CA . SER A 1 221 ? -10.023 9.484 14.875 1 80.06 221 SER A CA 1
ATOM 1780 C C . SER A 1 221 ? -8.984 10.062 15.836 1 80.06 221 SER A C 1
ATOM 1782 O O . SER A 1 221 ? -9.086 11.227 16.234 1 80.06 221 SER A O 1
ATOM 1784 N N . SER A 1 222 ? -7.992 9.305 16.078 1 83.69 222 SER A N 1
ATOM 1785 C CA . SER A 1 222 ? -7.102 9.695 17.172 1 83.69 222 SER A CA 1
ATOM 1786 C C . SER A 1 222 ? -5.859 10.406 16.641 1 83.69 222 SER A C 1
ATOM 1788 O O . SER A 1 222 ? -5.246 11.203 17.344 1 83.69 222 SER A O 1
ATOM 1790 N N . ILE A 1 223 ? -5.527 10.156 15.422 1 91.88 223 ILE A N 1
ATOM 1791 C CA . ILE A 1 223 ? -4.238 10.656 14.961 1 91.88 223 ILE A CA 1
ATOM 1792 C C . ILE A 1 223 ? -4.453 11.672 13.836 1 91.88 223 ILE A C 1
ATOM 1794 O O . ILE A 1 223 ? -4.035 12.828 13.945 1 91.88 223 ILE A O 1
ATOM 1798 N N . VAL A 1 224 ? -5.238 11.336 12.852 1 91.5 224 VAL A N 1
ATOM 1799 C CA . VAL A 1 224 ? -5.383 12.164 11.664 1 91.5 224 VAL A CA 1
ATOM 1800 C C . VAL A 1 224 ? -6.125 13.453 12.016 1 91.5 224 VAL A C 1
ATOM 1802 O O . VAL A 1 224 ? -5.746 14.539 11.57 1 91.5 224 VAL A O 1
ATOM 1805 N N . GLU A 1 225 ? -7.047 13.367 12.906 1 91.19 225 GLU A N 1
ATOM 1806 C CA . GLU A 1 225 ? -7.824 14.539 13.297 1 91.19 225 GLU A CA 1
ATOM 1807 C C . GLU A 1 225 ? -6.961 15.547 14.055 1 91.19 225 GLU A C 1
ATOM 1809 O O . GLU A 1 225 ? -7.105 16.75 13.883 1 91.19 225 GLU A O 1
ATOM 1814 N N . LYS A 1 226 ? -6.133 15.055 14.891 1 94.5 226 LYS A N 1
ATOM 1815 C CA . LYS A 1 226 ? -5.25 15.93 15.648 1 94.5 226 LYS A CA 1
ATOM 1816 C C . LYS A 1 226 ? -4.23 16.609 14.734 1 94.5 226 LYS A C 1
ATOM 1818 O O . LYS A 1 226 ? -3.896 17.781 14.93 1 94.5 226 LYS A O 1
ATOM 1823 N N . ILE A 1 227 ? -3.764 15.836 13.75 1 97 227 ILE A N 1
ATOM 1824 C CA . ILE A 1 227 ? -2.844 16.422 12.781 1 97 227 ILE A CA 1
ATOM 1825 C C . ILE A 1 227 ? -3.564 17.484 11.961 1 97 227 ILE A C 1
ATOM 1827 O O . ILE A 1 227 ? -3.004 18.547 11.688 1 97 227 ILE A O 1
ATOM 1831 N N . ASN A 1 228 ? -4.824 17.219 11.641 1 95.88 228 ASN A N 1
ATOM 1832 C CA . ASN A 1 228 ? -5.617 18.172 10.883 1 95.88 228 ASN A CA 1
ATOM 1833 C C . ASN A 1 228 ? -5.82 19.469 11.656 1 95.88 228 ASN A C 1
ATOM 1835 O O . ASN A 1 228 ? -5.852 20.547 11.07 1 95.88 228 ASN A O 1
ATOM 1839 N N . LEU A 1 229 ? -5.969 19.312 12.945 1 96.38 229 LEU A N 1
ATOM 1840 C CA . LEU A 1 229 ? -6.094 20.5 13.773 1 96.38 229 LEU A CA 1
ATOM 1841 C C . LEU A 1 229 ? -4.852 21.391 13.656 1 96.38 229 LEU A C 1
ATOM 1843 O O . LEU A 1 229 ? -4.961 22.594 13.484 1 96.38 229 LEU A O 1
ATOM 1847 N N . LEU A 1 230 ? -3.695 20.766 13.727 1 97.25 230 LEU A N 1
ATOM 1848 C CA . LEU A 1 230 ? -2.445 21.5 13.594 1 97.25 230 LEU A CA 1
ATOM 1849 C C . LEU A 1 230 ? -2.344 22.156 12.211 1 97.25 230 LEU A C 1
ATOM 1851 O O . LEU A 1 230 ? -1.907 23.297 12.086 1 97.25 230 LEU A O 1
ATOM 1855 N N . LEU A 1 231 ? -2.799 21.406 11.242 1 97.94 231 LEU A N 1
ATOM 1856 C CA . LEU A 1 231 ? -2.738 21.938 9.883 1 97.94 231 LEU A CA 1
ATOM 1857 C C . LEU A 1 231 ? -3.662 23.141 9.719 1 97.94 231 LEU A C 1
ATOM 1859 O O . LEU A 1 231 ? -3.301 24.109 9.055 1 97.94 231 LEU A O 1
ATOM 1863 N N . ASP A 1 232 ? -4.82 23.047 10.289 1 97.5 232 ASP A N 1
ATOM 1864 C CA . ASP A 1 232 ? -5.746 24.172 10.234 1 97.5 232 ASP A CA 1
ATOM 1865 C C . ASP A 1 232 ? -5.137 25.422 10.875 1 97.5 232 ASP A C 1
ATOM 1867 O O . ASP A 1 232 ? -5.227 26.516 10.32 1 97.5 232 ASP A O 1
ATOM 1871 N N . VAL A 1 233 ? -4.508 25.203 11.984 1 97.75 233 VAL A N 1
ATOM 1872 C CA . VAL A 1 233 ? -3.891 26.312 12.711 1 97.75 233 VAL A CA 1
ATOM 1873 C C . VAL A 1 233 ? -2.748 26.891 11.891 1 97.75 233 VAL A C 1
ATOM 1875 O O . VAL A 1 233 ? -2.672 28.109 11.711 1 97.75 233 VAL A O 1
ATOM 1878 N N . LEU A 1 234 ? -1.902 26.062 11.383 1 97.44 234 LEU A N 1
ATOM 1879 C CA . LEU A 1 234 ? -0.719 26.531 10.656 1 97.44 234 LEU A CA 1
ATOM 1880 C C . LEU A 1 234 ? -1.108 27.172 9.328 1 97.44 234 LEU A C 1
ATOM 1882 O O . LEU A 1 234 ? -0.489 28.156 8.906 1 97.44 234 LEU A O 1
ATOM 1886 N N . THR A 1 235 ? -2.102 26.641 8.703 1 97.38 235 THR A N 1
ATOM 1887 C CA . THR A 1 235 ? -2.596 27.266 7.48 1 97.38 235 THR A CA 1
ATOM 1888 C C . THR A 1 235 ? -3.207 28.625 7.773 1 97.38 235 THR A C 1
ATOM 1890 O O . THR A 1 235 ? -3.004 29.578 7.02 1 97.38 235 THR A O 1
ATOM 1893 N N . GLY A 1 236 ? -3.996 28.656 8.852 1 97.31 236 GLY A N 1
ATOM 1894 C CA . GLY A 1 236 ? -4.52 29.938 9.273 1 97.31 236 GLY A CA 1
ATOM 1895 C C . GLY A 1 236 ? -3.434 30.969 9.539 1 97.31 236 GLY A C 1
ATOM 1896 O O . GLY A 1 236 ? -3.582 32.125 9.18 1 97.31 236 GLY A O 1
ATOM 1897 N N . HIS A 1 237 ? -2.385 30.516 10.148 1 97.25 237 HIS A N 1
ATOM 1898 C CA . HIS A 1 237 ? -1.258 31.406 10.422 1 97.25 237 HIS A CA 1
ATOM 1899 C C . HIS A 1 237 ? -0.61 31.875 9.125 1 97.25 237 HIS A C 1
ATOM 1901 O O . HIS A 1 237 ? -0.25 33.062 9.008 1 97.25 237 HIS A O 1
ATOM 1907 N N . SER A 1 238 ? -0.438 30.969 8.242 1 96.25 238 SER A N 1
ATOM 1908 C CA . SER A 1 238 ? 0.121 31.312 6.938 1 96.25 238 SER A CA 1
ATOM 1909 C C . SER A 1 238 ? -0.731 32.375 6.238 1 96.25 238 SER A C 1
ATOM 1911 O O . SER A 1 238 ? -0.204 33.344 5.703 1 96.25 238 SER A O 1
ATOM 1913 N N . ASP A 1 239 ? -1.998 32.188 6.242 1 96.25 239 ASP A N 1
ATOM 1914 C CA . ASP A 1 239 ? -2.92 33.156 5.633 1 96.25 239 ASP A CA 1
ATOM 1915 C C . ASP A 1 239 ? -2.818 34.5 6.305 1 96.25 239 ASP A C 1
ATOM 1917 O O . ASP A 1 239 ? -2.881 35.562 5.633 1 96.25 239 ASP A O 1
ATOM 1921 N N . LEU A 1 240 ? -2.729 34.469 7.602 1 96.75 240 LEU A N 1
ATOM 1922 C CA . LEU A 1 240 ? -2.578 35.719 8.359 1 96.75 240 LEU A CA 1
ATOM 1923 C C . LEU A 1 240 ? -1.336 36.469 7.918 1 96.75 240 LEU A C 1
ATOM 1925 O O . LEU A 1 240 ? -1.405 37.688 7.641 1 96.75 240 LEU A O 1
ATOM 1929 N N . CYS A 1 241 ? -0.24 35.75 7.84 1 94.88 241 CYS A N 1
ATOM 1930 C CA . CYS A 1 241 ? 1.005 36.406 7.422 1 94.88 241 CYS A CA 1
ATOM 1931 C C . CYS A 1 241 ? 0.874 37 6.023 1 94.88 241 CYS A C 1
ATOM 1933 O O . CYS A 1 241 ? 1.344 38.094 5.766 1 94.88 241 CYS A O 1
ATOM 1935 N N . ASP A 1 242 ? 0.22 36.312 5.184 1 94.25 242 ASP A N 1
ATOM 1936 C CA . ASP A 1 242 ? 0.006 36.812 3.826 1 94.25 242 ASP A CA 1
ATOM 1937 C C . ASP A 1 242 ? -0.845 38.062 3.826 1 94.25 242 ASP A C 1
ATOM 1939 O O . ASP A 1 242 ? -0.526 39.031 3.135 1 94.25 242 ASP A O 1
ATOM 1943 N N . ARG A 1 243 ? -1.907 38.031 4.578 1 93.62 243 ARG A N 1
ATOM 1944 C CA . ARG A 1 243 ? -2.814 39.156 4.668 1 93.62 243 ARG A CA 1
ATOM 1945 C C . ARG A 1 243 ? -2.088 40.406 5.188 1 93.62 243 ARG A C 1
ATOM 1947 O O . ARG A 1 243 ? -2.297 41.5 4.684 1 93.62 243 ARG A O 1
ATOM 1954 N N . VAL A 1 244 ? -1.268 40.219 6.145 1 93.62 244 VAL A N 1
ATOM 1955 C CA . VAL A 1 244 ? -0.572 41.344 6.777 1 93.62 244 VAL A CA 1
ATOM 1956 C C . VAL A 1 244 ? 0.52 41.844 5.848 1 93.62 244 VAL A C 1
ATOM 1958 O O . VAL A 1 244 ? 0.601 43.062 5.59 1 93.62 244 VAL A O 1
ATOM 1961 N N . GLU A 1 245 ? 1.289 40.938 5.363 1 92.06 245 GLU A N 1
ATOM 1962 C CA . GLU A 1 245 ? 2.432 41.312 4.539 1 92.06 245 GLU A CA 1
ATOM 1963 C C . GLU A 1 245 ? 1.977 41.969 3.232 1 92.06 245 GLU A C 1
ATOM 1965 O O . GLU A 1 245 ? 2.5 43 2.832 1 92.06 245 GLU A O 1
ATOM 1970 N N . LYS A 1 246 ? 1.025 41.469 2.57 1 92.69 246 LYS A N 1
ATOM 1971 C CA . LYS A 1 246 ? 0.568 41.969 1.273 1 92.69 246 LYS A CA 1
ATOM 1972 C C . LYS A 1 246 ? -0.445 43.094 1.442 1 92.69 246 LYS A C 1
ATOM 1974 O O . LYS A 1 246 ? -0.734 43.812 0.491 1 92.69 246 LYS A O 1
ATOM 1979 N N . GLY A 1 247 ? -0.914 43.188 2.633 1 92.5 247 GLY A N 1
ATOM 1980 C CA . GLY A 1 247 ? -1.909 44.219 2.898 1 92.5 247 GLY A CA 1
ATOM 1981 C C . GLY A 1 247 ? -1.326 45.469 3.545 1 92.5 247 GLY A C 1
ATOM 1982 O O . GLY A 1 247 ? -0.641 46.25 2.889 1 92.5 247 GLY A O 1
ATOM 1983 N N . ILE A 1 248 ? -1.462 45.469 4.824 1 90.81 248 ILE A N 1
ATOM 1984 C CA . ILE A 1 248 ? -1.209 46.719 5.574 1 90.81 248 ILE A CA 1
ATOM 1985 C C . ILE A 1 248 ? 0.277 47.062 5.512 1 90.81 248 ILE A C 1
ATOM 1987 O O . ILE A 1 248 ? 0.643 48.219 5.395 1 90.81 248 ILE A O 1
ATOM 1991 N N . VAL A 1 249 ? 1.104 46.094 5.559 1 90.12 249 VAL A N 1
ATOM 1992 C CA . VAL A 1 249 ? 2.541 46.344 5.555 1 90.12 249 VAL A CA 1
ATOM 1993 C C . VAL A 1 249 ? 2.969 46.875 4.188 1 90.12 249 VAL A C 1
ATOM 1995 O O . VAL A 1 249 ? 3.729 47.844 4.102 1 90.12 249 VAL A O 1
ATOM 1998 N N . SER A 1 250 ? 2.488 46.281 3.178 1 92.56 250 SER A N 1
ATOM 1999 C CA . SER A 1 250 ? 2.797 46.75 1.825 1 92.56 250 SER A CA 1
ATOM 2000 C C . SER A 1 250 ? 2.268 48.156 1.581 1 92.56 250 SER A C 1
ATOM 2002 O O . SER A 1 250 ? 2.953 49 0.985 1 92.56 250 SER A O 1
ATOM 2004 N N . GLU A 1 251 ? 1.064 48.406 2.029 1 92.81 251 GLU A N 1
ATOM 2005 C CA . GLU A 1 251 ? 0.468 49.719 1.891 1 92.81 251 GLU A CA 1
ATOM 2006 C C . GLU A 1 251 ? 1.283 50.781 2.637 1 92.81 251 GLU A C 1
ATOM 2008 O O . GLU A 1 251 ? 1.489 51.906 2.131 1 92.81 251 GLU A O 1
ATOM 2013 N N . HIS A 1 252 ? 1.687 50.438 3.762 1 91.88 252 HIS A N 1
ATOM 2014 C CA . HIS A 1 252 ? 2.51 51.344 4.559 1 91.88 252 HIS A CA 1
ATOM 2015 C C . HIS A 1 252 ? 3.834 51.656 3.861 1 91.88 252 HIS A C 1
ATOM 2017 O O . HIS A 1 252 ? 4.262 52.781 3.797 1 91.88 252 HIS A O 1
ATOM 2023 N N . GLN A 1 253 ? 4.398 50.656 3.311 1 90.69 253 GLN A N 1
ATOM 2024 C CA . GLN A 1 253 ? 5.668 50.812 2.609 1 90.69 253 GLN A CA 1
ATOM 2025 C C . GLN A 1 253 ? 5.508 51.688 1.375 1 90.69 253 GLN A C 1
ATOM 2027 O O . GLN A 1 253 ? 6.363 52.531 1.09 1 90.69 253 GLN A O 1
ATOM 2032 N N . ARG A 1 254 ? 4.492 51.531 0.734 1 94.44 254 ARG A N 1
ATOM 2033 C CA . ARG A 1 254 ? 4.219 52.344 -0.432 1 94.44 254 ARG A CA 1
ATOM 2034 C C . ARG A 1 254 ? 4.027 53.812 -0.03 1 94.44 254 ARG A C 1
ATOM 2036 O O . ARG A 1 254 ? 4.484 54.719 -0.728 1 94.44 254 ARG A O 1
ATOM 2043 N N . ALA A 1 255 ? 3.342 53.969 1.066 1 93.62 255 ALA A N 1
ATOM 2044 C CA . ALA A 1 255 ? 3.105 55.312 1.556 1 93.62 255 ALA A CA 1
ATOM 2045 C C . ALA A 1 255 ? 4.414 56 1.959 1 93.62 255 ALA A C 1
ATOM 2047 O O . ALA A 1 255 ? 4.609 57.188 1.713 1 93.62 255 ALA A O 1
ATOM 2048 N N . ILE A 1 256 ? 5.199 55.25 2.508 1 92.81 256 ILE A N 1
ATOM 2049 C CA . ILE A 1 256 ? 6.512 55.75 2.887 1 92.81 256 ILE A CA 1
ATOM 2050 C C . ILE A 1 256 ? 7.301 56.125 1.633 1 92.81 256 ILE A C 1
ATOM 2052 O O . ILE A 1 256 ? 7.926 57.188 1.576 1 92.81 256 ILE A O 1
ATOM 2056 N N . ALA A 1 257 ? 7.305 55.281 0.687 1 94.19 257 ALA A N 1
ATOM 2057 C CA . ALA A 1 257 ? 8.016 55.562 -0.563 1 94.19 257 ALA A CA 1
ATOM 2058 C C . ALA A 1 257 ? 7.496 56.812 -1.24 1 94.19 257 ALA A C 1
ATOM 2060 O O . ALA A 1 257 ? 8.281 57.625 -1.758 1 94.19 257 ALA A O 1
ATOM 2061 N N . LYS A 1 258 ? 6.238 56.906 -1.253 1 94.69 258 LYS A N 1
ATOM 2062 C CA . LYS A 1 258 ? 5.629 58.125 -1.838 1 94.69 258 LYS A CA 1
ATOM 2063 C C . LYS A 1 258 ? 6.051 59.375 -1.088 1 94.69 258 LYS A C 1
ATOM 2065 O O . LYS A 1 258 ? 6.32 60.406 -1.703 1 94.69 258 LYS A O 1
ATOM 2070 N N . MET A 1 259 ? 6.082 59.281 0.164 1 93.56 259 MET A N 1
ATOM 2071 C CA . MET A 1 259 ? 6.5 60.406 0.999 1 93.56 259 MET A CA 1
ATOM 2072 C C . MET A 1 259 ? 7.938 60.812 0.688 1 93.56 259 MET A C 1
ATOM 2074 O O . MET A 1 259 ? 8.242 62 0.558 1 93.56 259 MET A O 1
ATOM 2078 N N . LEU A 1 260 ? 8.711 59.812 0.524 1 93.5 260 LEU A N 1
ATOM 2079 C CA . LEU A 1 260 ? 10.117 60.062 0.205 1 93.5 260 LEU A CA 1
ATOM 2080 C C . LEU A 1 260 ? 10.25 60.719 -1.16 1 93.5 260 LEU A C 1
ATOM 2082 O O . LEU A 1 260 ? 11.086 61.594 -1.343 1 93.5 260 LEU A O 1
ATOM 2086 N N . ASN A 1 261 ? 9.508 60.312 -2.037 1 94.25 261 ASN A N 1
ATOM 2087 C CA . ASN A 1 261 ? 9.523 60.906 -3.371 1 94.25 261 ASN A CA 1
ATOM 2088 C C . ASN A 1 261 ? 9.07 62.375 -3.342 1 94.25 261 ASN A C 1
ATOM 2090 O O . ASN A 1 261 ? 9.633 63.219 -4.047 1 94.25 261 ASN A O 1
ATOM 2094 N N . ILE A 1 262 ? 8.023 62.656 -2.576 1 93.56 262 ILE A N 1
ATOM 2095 C CA . ILE A 1 262 ? 7.52 64 -2.434 1 93.56 262 ILE A CA 1
ATOM 2096 C C . ILE A 1 262 ? 8.602 64.875 -1.812 1 93.56 262 ILE A C 1
ATOM 2098 O O . ILE A 1 262 ? 8.812 66.062 -2.254 1 93.56 262 ILE A O 1
ATOM 2102 N N . ASN A 1 263 ? 9.211 64.375 -0.845 1 91.25 263 ASN A N 1
ATOM 2103 C CA . ASN A 1 263 ? 10.281 65.125 -0.182 1 91.25 263 ASN A CA 1
ATOM 2104 C C . ASN A 1 263 ? 11.438 65.438 -1.139 1 91.25 263 ASN A C 1
ATOM 2106 O O . ASN A 1 263 ? 12.008 66.5 -1.115 1 91.25 263 ASN A O 1
ATOM 2110 N N . LYS A 1 264 ? 11.758 64.5 -1.979 1 92.94 264 LYS A N 1
ATOM 2111 C CA . LYS A 1 264 ? 12.812 64.688 -2.971 1 92.94 264 LYS A CA 1
ATOM 2112 C C . LYS A 1 264 ? 12.438 65.812 -3.961 1 92.94 264 LYS A C 1
ATOM 2114 O O . LYS A 1 264 ? 13.273 66.625 -4.316 1 92.94 264 LYS A O 1
ATOM 2119 N N . GLN A 1 265 ? 11.281 65.75 -4.391 1 91.44 265 GLN A N 1
ATOM 2120 C CA . GLN A 1 265 ? 10.805 66.75 -5.332 1 91.44 265 GLN A CA 1
ATOM 2121 C C . GLN A 1 265 ? 10.82 68.188 -4.699 1 91.44 265 GLN A C 1
ATOM 2123 O O . GLN A 1 265 ? 11.148 69.125 -5.363 1 91.44 265 GLN A O 1
ATOM 2128 N N . LYS A 1 266 ? 10.406 68.188 -3.527 1 89.88 266 LYS A N 1
ATOM 2129 C CA . LYS A 1 266 ? 10.398 69.5 -2.805 1 89.88 266 LYS A CA 1
ATOM 2130 C C . LYS A 1 266 ? 11.805 70.062 -2.682 1 89.88 266 LYS A C 1
ATOM 2132 O O . LYS A 1 266 ? 12.023 71.25 -2.941 1 89.88 266 LYS A O 1
ATOM 2137 N N . ILE A 1 267 ? 12.695 69.188 -2.336 1 90 267 ILE A N 1
ATOM 2138 C CA . ILE A 1 267 ? 14.086 69.625 -2.188 1 90 267 ILE A CA 1
ATOM 2139 C C . ILE A 1 267 ? 14.633 70.125 -3.533 1 90 267 ILE A C 1
ATOM 2141 O O . ILE A 1 267 ? 15.305 71.125 -3.609 1 90 267 ILE A O 1
ATOM 2145 N N . LYS A 1 268 ? 14.344 69.375 -4.539 1 90.25 268 LYS A N 1
ATOM 2146 C CA . LYS A 1 268 ? 14.789 69.812 -5.879 1 90.25 268 LYS A CA 1
ATOM 2147 C C . LYS A 1 268 ? 14.195 71.125 -6.289 1 90.25 268 LYS A C 1
ATOM 2149 O O . LYS A 1 268 ? 14.867 71.938 -6.949 1 90.25 268 LYS A O 1
ATOM 2154 N N . GLY A 1 269 ? 13.008 71.312 -5.984 1 84.75 269 GLY A N 1
ATOM 2155 C CA . GLY A 1 269 ? 12.352 72.562 -6.309 1 84.75 269 GLY A CA 1
ATOM 2156 C C . GLY A 1 269 ? 12.953 73.75 -5.586 1 84.75 269 GLY A C 1
ATOM 2157 O O . GLY A 1 269 ? 13.117 74.875 -6.172 1 84.75 269 GLY A O 1
ATOM 2158 N N . VAL A 1 270 ? 13.312 73.688 -4.383 1 86.31 270 VAL A N 1
ATOM 2159 C CA . VAL A 1 270 ? 13.938 74.75 -3.609 1 86.31 270 VAL A CA 1
ATOM 2160 C C . VAL A 1 270 ? 15.312 75.062 -4.195 1 86.31 270 VAL A C 1
ATOM 2162 O O . VAL A 1 270 ? 15.68 76.25 -4.316 1 86.31 270 VAL A O 1
ATOM 2165 N N . ILE A 1 271 ? 15.984 74.062 -4.617 1 87.31 271 ILE A N 1
ATOM 2166 C CA . ILE A 1 271 ? 17.328 74.188 -5.145 1 87.31 271 ILE A CA 1
ATOM 2167 C C . ILE A 1 271 ? 17.281 74.875 -6.496 1 87.31 271 ILE A C 1
ATOM 2169 O O . ILE A 1 271 ? 18.109 75.75 -6.793 1 87.31 271 ILE A O 1
ATOM 2173 N N . ARG A 1 272 ? 16.266 74.688 -7.285 1 88.5 272 ARG A N 1
ATOM 2174 C CA . ARG A 1 272 ? 16.172 75.25 -8.641 1 88.5 272 ARG A CA 1
ATOM 2175 C C . ARG A 1 272 ? 15.523 76.625 -8.633 1 88.5 272 ARG A C 1
ATOM 2177 O O . ARG A 1 272 ? 15.469 77.25 -9.672 1 88.5 272 ARG A O 1
ATOM 2184 N N . GLY A 1 273 ? 15.086 77.062 -7.52 1 82.5 273 GLY A N 1
ATOM 2185 C CA . GLY A 1 273 ? 14.438 78.375 -7.418 1 82.5 273 GLY A CA 1
ATOM 2186 C C . GLY A 1 273 ? 13.047 78.375 -8.023 1 82.5 273 GLY A C 1
ATOM 2187 O O . GLY A 1 273 ? 12.641 79.375 -8.633 1 82.5 273 GLY A O 1
ATOM 2188 N N . SER A 1 274 ? 12.289 77.375 -7.902 1 73.19 274 SER A N 1
ATOM 2189 C CA . SER A 1 274 ? 10.938 77.25 -8.438 1 73.19 274 SER A CA 1
ATOM 2190 C C . SER A 1 274 ? 10 78.25 -7.727 1 73.19 274 SER A C 1
ATOM 2192 O O . SER A 1 274 ? 10.297 78.688 -6.629 1 73.19 274 SER A O 1
ATOM 2194 N N . ALA A 1 275 ? 8.867 78.625 -8.352 1 79.75 275 ALA A N 1
ATOM 2195 C CA . ALA A 1 275 ? 7.898 79.562 -7.836 1 79.75 275 ALA A CA 1
ATOM 2196 C C . ALA A 1 275 ? 7.418 79.188 -6.441 1 79.75 275 ALA A C 1
ATOM 2198 O O . ALA A 1 275 ? 7.254 78 -6.145 1 79.75 275 ALA A O 1
ATOM 2199 N N . ALA A 1 276 ? 7.328 80.062 -5.605 1 74.25 276 ALA A N 1
ATOM 2200 C CA . ALA A 1 276 ? 6.934 79.938 -4.211 1 74.25 276 ALA A CA 1
ATOM 2201 C C . ALA A 1 276 ? 5.629 79.125 -4.094 1 74.25 276 ALA A C 1
ATOM 2203 O O . ALA A 1 276 ? 5.449 78.312 -3.164 1 74.25 276 ALA A O 1
ATOM 2204 N N . GLU A 1 277 ? 4.832 79.312 -5.082 1 74.25 277 GLU A N 1
ATOM 2205 C CA . GLU A 1 277 ? 3.529 78.625 -5.094 1 74.25 277 GLU A CA 1
ATOM 2206 C C . GLU A 1 277 ? 3.678 77.125 -5.305 1 74.25 277 GLU A C 1
ATOM 2208 O O . GLU A 1 277 ? 2.959 76.375 -4.691 1 74.25 277 GLU A O 1
ATOM 2213 N N . SER A 1 278 ? 4.637 76.75 -6.121 1 82.94 278 SER A N 1
ATOM 2214 C CA . SER A 1 278 ? 4.906 75.312 -6.395 1 82.94 278 SER A CA 1
ATOM 2215 C C . SER A 1 278 ? 5.484 74.625 -5.164 1 82.94 278 SER A C 1
ATOM 2217 O O . SER A 1 278 ? 5.102 73.5 -4.848 1 82.94 278 SER A O 1
ATOM 2219 N N . VAL A 1 279 ? 6.273 75.312 -4.465 1 84.38 279 VAL A N 1
ATOM 2220 C CA . VAL A 1 279 ? 6.898 74.75 -3.264 1 84.38 279 VAL A CA 1
ATOM 2221 C C . VAL A 1 279 ? 5.863 74.625 -2.146 1 84.38 279 VAL A C 1
ATOM 2223 O O . VAL A 1 279 ? 5.875 73.688 -1.371 1 84.38 279 VAL A O 1
ATOM 2226 N N . ALA A 1 280 ? 4.961 75.625 -2.1 1 86 280 ALA A N 1
ATOM 2227 C CA . ALA A 1 280 ? 3.895 75.625 -1.102 1 86 280 ALA A CA 1
ATOM 2228 C C . ALA A 1 280 ? 2.939 74.438 -1.342 1 86 280 ALA A C 1
ATOM 2230 O O . ALA A 1 280 ? 2.463 73.812 -0.392 1 86 280 ALA A O 1
ATOM 2231 N N . ALA A 1 281 ? 2.729 74.125 -2.59 1 89.38 281 ALA A N 1
ATOM 2232 C CA . ALA A 1 281 ? 1.861 73 -2.941 1 89.38 281 ALA A CA 1
ATOM 2233 C C . ALA A 1 281 ? 2.496 71.625 -2.547 1 89.38 281 ALA A C 1
ATOM 2235 O O . ALA A 1 281 ? 1.812 70.75 -2.057 1 89.38 281 ALA A O 1
ATOM 2236 N N . LEU A 1 282 ? 3.746 71.5 -2.805 1 89.5 282 LEU A N 1
ATOM 2237 C CA . LEU A 1 282 ? 4.48 70.312 -2.434 1 89.5 282 LEU A CA 1
ATOM 2238 C C . LEU A 1 282 ? 4.531 70.188 -0.917 1 89.5 282 LEU A C 1
ATOM 2240 O O . LEU A 1 282 ? 4.504 69.062 -0.406 1 89.5 282 LEU A O 1
ATOM 2244 N N . HIS A 1 283 ? 4.609 71.25 -0.233 1 89 283 HIS A N 1
ATOM 2245 C CA . HIS A 1 283 ? 4.617 71.25 1.225 1 89 283 HIS A CA 1
ATOM 2246 C C . HIS A 1 283 ? 3.283 70.75 1.771 1 89 283 HIS A C 1
ATOM 2248 O O . HIS A 1 283 ? 3.248 69.938 2.719 1 89 283 HIS A O 1
ATOM 2254 N N . GLU A 1 284 ? 2.213 71.188 1.193 1 90.56 284 GLU A N 1
ATOM 2255 C CA . GLU A 1 284 ? 0.885 70.75 1.592 1 90.56 284 GLU A CA 1
ATOM 2256 C C . GLU A 1 284 ? 0.717 69.25 1.341 1 90.56 284 GLU A C 1
ATOM 2258 O O . GLU A 1 284 ? 0.125 68.562 2.156 1 90.56 284 GLU A O 1
ATOM 2263 N N . LYS A 1 285 ? 1.23 68.812 0.22 1 91.06 285 LYS A N 1
ATOM 2264 C CA . LYS A 1 285 ? 1.195 67.375 -0.101 1 91.06 285 LYS A CA 1
ATOM 2265 C C . LYS A 1 285 ? 2.012 66.562 0.902 1 91.06 285 LYS A C 1
ATOM 2267 O O . LYS A 1 285 ? 1.632 65.5 1.263 1 91.06 285 LYS A O 1
ATOM 2272 N N . GLU A 1 286 ? 3.064 67 1.276 1 90.5 286 GLU A N 1
ATOM 2273 C CA . GLU A 1 286 ? 3.943 66.375 2.238 1 90.5 286 GLU A CA 1
ATOM 2274 C C . GLU A 1 286 ? 3.258 66.188 3.592 1 90.5 286 GLU A C 1
ATOM 2276 O O . GLU A 1 286 ? 3.338 65.125 4.211 1 90.5 286 GLU A O 1
ATOM 2281 N N . VAL A 1 287 ? 2.646 67.25 4.07 1 91.25 287 VAL A N 1
ATOM 2282 C CA . VAL A 1 287 ? 1.951 67.188 5.355 1 91.25 287 VAL A CA 1
ATOM 2283 C C . VAL A 1 287 ? 0.819 66.188 5.301 1 91.25 287 VAL A C 1
ATOM 2285 O O . VAL A 1 287 ? 0.649 65.375 6.23 1 91.25 287 VAL A O 1
ATOM 2288 N N . ALA A 1 288 ? 0.13 66.188 4.258 1 91.69 288 ALA A N 1
ATOM 2289 C CA . ALA A 1 288 ? -0.958 65.25 4.078 1 91.69 288 ALA A CA 1
ATOM 2290 C C . ALA A 1 288 ? -0.429 63.812 4.047 1 91.69 288 ALA A C 1
ATOM 2292 O O . ALA A 1 288 ? -1.006 62.906 4.672 1 91.69 288 ALA A O 1
ATOM 2293 N N . GLN A 1 289 ? 0.602 63.656 3.332 1 92.31 289 GLN A N 1
ATOM 2294 C CA . GLN A 1 289 ? 1.178 62.312 3.195 1 92.31 289 GLN A CA 1
ATOM 2295 C C . GLN A 1 289 ? 1.772 61.844 4.516 1 92.31 289 GLN A C 1
ATOM 2297 O O . GLN A 1 289 ? 1.752 60.656 4.812 1 92.31 289 GLN A O 1
ATOM 2302 N N . THR A 1 290 ? 2.328 62.688 5.27 1 90.94 290 THR A N 1
ATOM 2303 C CA . THR A 1 290 ? 2.857 62.344 6.586 1 90.94 290 THR A CA 1
ATOM 2304 C C . THR A 1 290 ? 1.746 61.812 7.496 1 90.94 290 THR A C 1
ATOM 2306 O O . THR A 1 290 ? 1.956 60.906 8.273 1 90.94 290 THR A O 1
ATOM 2309 N N . GLY A 1 291 ? 0.602 62.375 7.391 1 89.62 291 GLY A N 1
ATOM 2310 C CA . GLY A 1 291 ? -0.558 61.906 8.133 1 89.62 291 GLY A CA 1
ATOM 2311 C C . GLY A 1 291 ? -0.982 60.5 7.75 1 89.62 291 GLY A C 1
ATOM 2312 O O . GLY A 1 291 ? -1.315 59.688 8.617 1 89.62 291 GLY A O 1
ATOM 2313 N N . VAL A 1 292 ? -0.934 60.312 6.508 1 90.94 292 VAL A N 1
ATOM 2314 C CA . VAL A 1 292 ? -1.287 59 5.984 1 90.94 292 VAL A CA 1
ATOM 2315 C C . VAL A 1 292 ? -0.287 57.969 6.484 1 90.94 292 VAL A C 1
ATOM 2317 O O . VAL A 1 292 ? -0.678 56.906 6.953 1 90.94 292 VAL A O 1
ATOM 2320 N N . VAL A 1 293 ? 0.918 58.188 6.352 1 91.25 293 VAL A N 1
ATOM 2321 C CA . VAL A 1 293 ? 1.988 57.312 6.781 1 91.25 293 VAL A CA 1
ATOM 2322 C C . VAL A 1 293 ? 1.848 57 8.273 1 91.25 293 VAL A C 1
ATOM 2324 O O . VAL A 1 293 ? 2.061 55.875 8.711 1 91.25 293 VAL A O 1
ATOM 2327 N N . GLY A 1 294 ? 1.511 58.031 9.023 1 87.38 294 GLY A N 1
ATOM 2328 C CA . GLY A 1 294 ? 1.336 57.844 10.453 1 87.38 294 GLY A CA 1
ATOM 2329 C C . GLY A 1 294 ? 0.207 56.906 10.812 1 87.38 294 GLY A C 1
ATOM 2330 O O . GLY A 1 294 ? 0.366 56.031 11.672 1 87.38 294 GLY A O 1
ATOM 2331 N N . SER A 1 295 ? -0.837 57.094 10.211 1 86.81 295 SER A N 1
ATOM 2332 C CA . SER A 1 295 ? -1.996 56.25 10.461 1 86.81 295 SER A CA 1
ATOM 2333 C C . SER A 1 295 ? -1.729 54.812 10.039 1 86.81 295 SER A C 1
ATOM 2335 O O . SER A 1 295 ? -2.049 53.875 10.773 1 86.81 295 SER A O 1
ATOM 2337 N N . LEU A 1 296 ? -1.153 54.75 8.891 1 90.75 296 LEU A N 1
ATOM 2338 C CA . LEU A 1 296 ? -0.829 53.406 8.383 1 90.75 296 LEU A CA 1
ATOM 2339 C C . LEU A 1 296 ? 0.228 52.75 9.258 1 90.75 296 LEU A C 1
ATOM 2341 O O . LEU A 1 296 ? 0.231 51.5 9.414 1 90.75 296 LEU A O 1
ATOM 2345 N N . GLY A 1 297 ? 1.07 53.5 9.75 1 89.06 297 GLY A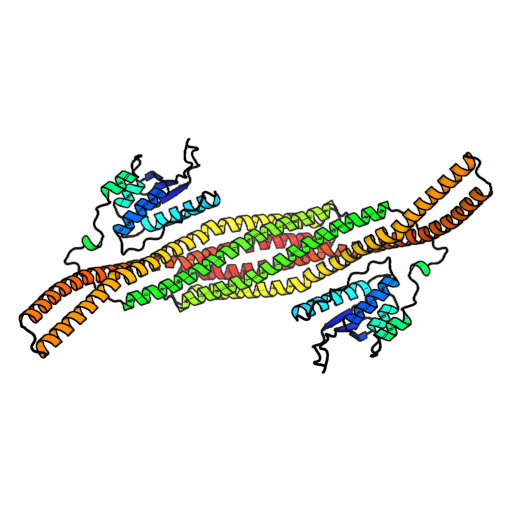 N 1
ATOM 2346 C CA . GLY A 1 297 ? 2.137 53 10.594 1 89.06 297 GLY A CA 1
ATOM 2347 C C . GLY A 1 297 ? 1.63 52.375 11.883 1 89.06 297 GLY A C 1
ATOM 2348 O O . GLY A 1 297 ? 2.121 51.344 12.312 1 89.06 297 GLY A O 1
ATOM 2349 N N . ARG A 1 298 ? 0.709 53.094 12.445 1 90.12 298 ARG A N 1
ATOM 2350 C CA . ARG A 1 298 ? 0.126 52.594 13.68 1 90.12 298 ARG A CA 1
ATOM 2351 C C . ARG A 1 298 ? -0.594 51.25 13.445 1 90.12 298 ARG A C 1
ATOM 2353 O O . ARG A 1 298 ? -0.472 50.344 14.25 1 90.12 298 ARG A O 1
ATOM 2360 N N . ARG A 1 299 ? -1.301 51.188 12.422 1 91.62 299 ARG A N 1
ATOM 2361 C CA . ARG A 1 299 ? -2.031 49.969 12.094 1 91.62 299 ARG A CA 1
ATOM 2362 C C . ARG A 1 299 ? -1.072 48.844 11.75 1 91.62 299 ARG A C 1
ATOM 2364 O O . ARG A 1 299 ? -1.303 47.688 12.125 1 91.62 299 ARG A O 1
ATOM 2371 N N . SER A 1 300 ? -0.09 49.188 10.992 1 92.19 300 SER A N 1
ATOM 2372 C CA . SER A 1 300 ? 0.934 48.219 10.656 1 92.19 300 SER A CA 1
ATOM 2373 C C . SER A 1 300 ? 1.595 47.656 11.914 1 92.19 300 SER A C 1
ATOM 2375 O O . SER A 1 300 ? 1.809 46.438 12.031 1 92.19 300 SER A O 1
ATOM 2377 N N . ALA A 1 301 ? 1.891 48.531 12.812 1 91.19 301 ALA A N 1
ATOM 2378 C CA . ALA A 1 301 ? 2.498 48.094 14.078 1 91.19 301 ALA A CA 1
ATOM 2379 C C . ALA A 1 301 ? 1.564 47.188 14.852 1 91.19 301 ALA A C 1
ATOM 2381 O O . ALA A 1 301 ? 2.01 46.188 15.43 1 91.19 301 ALA A O 1
ATOM 2382 N N . PHE A 1 302 ? 0.356 47.5 14.852 1 92.81 302 PHE A N 1
ATOM 2383 C CA . PHE A 1 302 ? -0.637 46.688 15.523 1 92.81 302 PHE A CA 1
ATOM 2384 C C . PHE A 1 302 ? -0.713 45.281 14.891 1 92.81 302 PHE A C 1
ATOM 2386 O O . PHE A 1 302 ? -0.748 44.281 15.594 1 92.81 302 PHE A O 1
ATOM 2393 N N . SER A 1 303 ? -0.817 45.312 13.578 1 93.75 303 SER A N 1
ATOM 2394 C CA . SER A 1 303 ? -0.918 44.062 12.859 1 93.75 303 SER A CA 1
ATOM 2395 C C . SER A 1 303 ? 0.28 43.156 13.148 1 93.75 303 SER A C 1
ATOM 2397 O O . SER A 1 303 ? 0.129 41.938 13.312 1 93.75 303 SER A O 1
ATOM 2399 N N . LEU A 1 304 ? 1.418 43.688 13.188 1 92.38 304 LEU A N 1
ATOM 2400 C CA . LEU A 1 304 ? 2.631 42.938 13.461 1 92.38 304 LEU A CA 1
ATOM 2401 C C . LEU A 1 304 ? 2.613 42.375 14.875 1 92.38 304 LEU A C 1
ATOM 2403 O O . LEU A 1 304 ? 3.068 41.25 15.102 1 92.38 304 LEU A O 1
ATOM 2407 N N . GLN A 1 305 ? 2.154 43.188 15.773 1 92.19 305 GLN A N 1
ATOM 2408 C CA . GLN A 1 305 ? 2.006 42.688 17.141 1 92.19 305 GLN A CA 1
ATOM 2409 C C . GLN A 1 305 ? 1.051 41.5 17.203 1 92.19 305 GLN A C 1
ATOM 2411 O O . GLN A 1 305 ? 1.299 40.531 17.922 1 92.19 305 GLN A O 1
ATOM 2416 N N . CYS A 1 306 ? 0.025 41.594 16.484 1 94.19 306 CYS A N 1
ATOM 2417 C CA . CYS A 1 306 ? -0.947 40.531 16.438 1 94.19 306 CYS A CA 1
ATOM 2418 C C . CYS A 1 306 ? -0.32 39.25 15.867 1 94.19 306 CYS A C 1
ATOM 2420 O O . CYS A 1 306 ? -0.535 38.156 16.391 1 94.19 306 CYS A O 1
ATOM 2422 N N . VAL A 1 307 ? 0.426 39.406 14.812 1 94.5 307 VAL A N 1
ATOM 2423 C CA . VAL A 1 307 ? 1.062 38.25 14.18 1 94.5 307 VAL A CA 1
ATOM 2424 C C . VAL A 1 307 ? 1.969 37.531 15.18 1 94.5 307 VAL A C 1
ATOM 2426 O O . VAL A 1 307 ? 1.991 36.312 15.25 1 94.5 307 VAL A O 1
ATOM 2429 N N . LEU A 1 308 ? 2.689 38.281 15.914 1 92.69 308 LEU A N 1
ATOM 2430 C CA . LEU A 1 308 ? 3.59 37.688 16.891 1 92.69 308 LEU A CA 1
ATOM 2431 C C . LEU A 1 308 ? 2.807 36.938 17.953 1 92.69 308 LEU A C 1
ATOM 2433 O O . LEU A 1 308 ? 3.213 35.844 18.359 1 92.69 308 LEU A O 1
ATOM 2437 N N . GLN A 1 309 ? 1.723 37.562 18.375 1 94.75 309 GLN A N 1
ATOM 2438 C CA . GLN A 1 309 ? 0.865 36.875 19.344 1 94.75 309 GLN A CA 1
ATOM 2439 C C . GLN A 1 309 ? 0.303 35.594 18.781 1 94.75 309 GLN A C 1
ATOM 2441 O O . GLN A 1 309 ? 0.294 34.562 19.453 1 94.75 309 GLN A O 1
ATOM 2446 N N . GLU A 1 310 ? -0.095 35.656 17.578 1 96.88 310 GLU A N 1
ATOM 2447 C CA . GLU A 1 310 ? -0.676 34.469 16.922 1 96.88 310 GLU A CA 1
ATOM 2448 C C . GLU A 1 310 ? 0.379 33.406 16.672 1 96.88 310 GLU A C 1
ATOM 2450 O O . GLU A 1 310 ? 0.078 32.219 16.703 1 96.88 310 GLU A O 1
ATOM 2455 N N . THR A 1 311 ? 1.584 33.812 16.328 1 95.38 311 THR A N 1
ATOM 2456 C CA . THR A 1 311 ? 2.68 32.875 16.172 1 95.38 311 THR A CA 1
ATOM 2457 C C . THR A 1 311 ? 2.92 32.125 17.469 1 95.38 311 THR A C 1
ATOM 2459 O O . THR A 1 311 ? 3.102 30.891 17.469 1 95.38 311 THR A O 1
ATOM 2462 N N . ALA A 1 312 ? 2.928 32.875 18.531 1 95 312 ALA A N 1
ATOM 2463 C CA . ALA A 1 312 ? 3.092 32.219 19.844 1 95 312 ALA A CA 1
ATOM 2464 C C . ALA A 1 312 ? 1.97 31.219 20.094 1 95 312 ALA A C 1
ATOM 2466 O O . ALA A 1 312 ? 2.207 30.141 20.641 1 95 312 ALA A O 1
ATOM 2467 N N . LEU A 1 313 ? 0.789 31.609 19.75 1 96.56 313 LEU A N 1
ATOM 2468 C CA . LEU A 1 313 ? -0.356 30.719 19.906 1 96.56 313 LEU A CA 1
ATOM 2469 C C . LEU A 1 313 ? -0.188 29.469 19.047 1 96.56 313 LEU A C 1
ATOM 2471 O O . LEU A 1 313 ? -0.439 28.359 19.516 1 96.56 313 LEU A O 1
ATOM 2475 N N . ALA A 1 314 ? 0.177 29.625 17.797 1 96.44 314 ALA A N 1
ATOM 2476 C CA . ALA A 1 314 ? 0.416 28.484 16.906 1 96.44 314 ALA A CA 1
ATOM 2477 C C . ALA A 1 314 ? 1.486 27.562 17.469 1 96.44 314 ALA A C 1
ATOM 2479 O O . ALA A 1 314 ? 1.367 26.344 17.375 1 96.44 314 ALA A O 1
ATOM 2480 N N . ARG A 1 315 ? 2.518 28.109 18.016 1 94.5 315 ARG A N 1
ATOM 2481 C CA . ARG A 1 315 ? 3.578 27.328 18.641 1 94.5 315 ARG A CA 1
ATOM 2482 C C . ARG A 1 315 ? 3.037 26.484 19.797 1 94.5 315 ARG A C 1
ATOM 2484 O O . ARG A 1 315 ? 3.475 25.359 20 1 94.5 315 ARG A O 1
ATOM 2491 N N . LYS A 1 316 ? 2.141 27.109 20.516 1 95.19 316 LYS A N 1
ATOM 2492 C CA . LYS A 1 316 ? 1.518 26.375 21.609 1 95.19 316 LYS A CA 1
ATOM 2493 C C . LYS A 1 316 ? 0.753 25.156 21.078 1 95.19 316 LYS A C 1
ATOM 2495 O O . LYS A 1 316 ? 0.821 24.078 21.672 1 95.19 316 LYS A O 1
ATOM 2500 N N . TYR A 1 317 ? 0.047 25.328 20.047 1 95.69 317 TYR A N 1
ATOM 2501 C CA . TYR A 1 317 ? -0.652 24.203 19.438 1 95.69 317 TYR A CA 1
ATOM 2502 C C . TYR A 1 317 ? 0.33 23.125 18.984 1 95.69 317 TYR A C 1
ATOM 2504 O O . TYR A 1 317 ? 0.058 21.938 19.125 1 95.69 317 TYR A O 1
ATOM 2512 N N . LEU A 1 318 ? 1.435 23.547 18.453 1 95.38 318 LEU A N 1
ATOM 2513 C CA . LEU A 1 318 ? 2.432 22.625 17.906 1 95.38 318 LEU A CA 1
ATOM 2514 C C . LEU A 1 318 ? 3.006 21.734 19.016 1 95.38 318 LEU A C 1
ATOM 2516 O O . LEU A 1 318 ? 3.562 20.672 18.719 1 95.38 318 LEU A O 1
ATOM 2520 N N . GLN A 1 319 ? 2.898 22.156 20.25 1 93.5 319 GLN A N 1
ATOM 2521 C CA . GLN A 1 319 ? 3.484 21.422 21.375 1 93.5 319 GLN A CA 1
ATOM 2522 C C . GLN A 1 319 ? 2.807 20.062 21.547 1 93.5 319 GLN A C 1
ATOM 2524 O O . GLN A 1 319 ? 3.32 19.203 22.25 1 93.5 319 GLN A O 1
ATOM 2529 N N . VAL A 1 320 ? 1.701 19.859 20.891 1 94.12 320 VAL A N 1
ATOM 2530 C CA . VAL A 1 320 ? 0.987 18.594 21.031 1 94.12 320 VAL A CA 1
ATOM 2531 C C . VAL A 1 320 ? 1.556 17.578 20.047 1 94.12 320 VAL A C 1
ATOM 2533 O O . VAL A 1 320 ? 1.224 16.391 20.109 1 94.12 320 VAL A O 1
ATOM 2536 N N . LEU A 1 321 ? 2.404 18.016 19.156 1 94.81 321 LEU A N 1
ATOM 2537 C CA . LEU A 1 321 ? 2.902 17.156 18.078 1 94.81 321 LEU A CA 1
ATOM 2538 C C . LEU A 1 321 ? 3.57 15.906 18.641 1 94.81 321 LEU A C 1
ATOM 2540 O O . LEU A 1 321 ? 3.27 14.797 18.203 1 94.81 321 LEU A O 1
ATOM 2544 N N . PRO A 1 322 ? 4.449 16.016 19.672 1 93.25 322 PRO A N 1
ATOM 2545 C CA . PRO A 1 322 ? 5.074 14.805 20.203 1 93.25 322 PRO A CA 1
ATOM 2546 C C . PRO A 1 322 ? 4.055 13.797 20.719 1 93.25 322 PRO A C 1
ATOM 2548 O O . PRO A 1 322 ? 4.211 12.586 20.516 1 93.25 322 PRO A O 1
ATOM 2551 N N . SER A 1 323 ? 3.061 14.359 21.359 1 93.62 323 SER A N 1
ATOM 2552 C CA . SER A 1 323 ? 2.021 13.477 21.875 1 93.62 323 SER A CA 1
ATOM 2553 C C . SER A 1 323 ? 1.265 12.789 20.734 1 93.62 323 SER A C 1
ATOM 2555 O O . SER A 1 323 ? 0.887 11.625 20.859 1 93.62 323 SER A O 1
ATOM 2557 N N . ILE A 1 324 ? 0.994 13.453 19.672 1 95 324 ILE A N 1
ATOM 2558 C CA . ILE A 1 324 ? 0.332 12.883 18.5 1 95 324 ILE A CA 1
ATOM 2559 C C . ILE A 1 324 ? 1.179 11.75 17.922 1 95 324 ILE A C 1
ATOM 2561 O O . ILE A 1 324 ? 0.665 10.672 17.641 1 95 324 ILE A O 1
ATOM 2565 N N . LEU A 1 325 ? 2.457 12.016 17.781 1 95 325 LEU A N 1
ATOM 2566 C CA . LEU A 1 325 ? 3.373 11.031 17.219 1 95 325 LEU A CA 1
ATOM 2567 C C . LEU A 1 325 ? 3.516 9.828 18.141 1 95 325 LEU A C 1
ATOM 2569 O O . LEU A 1 325 ? 3.627 8.695 17.672 1 95 325 LEU A O 1
ATOM 2573 N N . LEU A 1 326 ? 3.51 10.141 19.422 1 93.75 326 LEU A N 1
ATOM 2574 C CA . LEU A 1 326 ? 3.545 9.039 20.391 1 93.75 326 LEU A CA 1
ATOM 2575 C C . LEU A 1 326 ? 2.301 8.164 20.25 1 93.75 326 LEU A C 1
ATOM 2577 O O . LEU A 1 326 ? 2.393 6.934 20.297 1 93.75 326 LEU A O 1
ATOM 2581 N N . SER A 1 327 ? 1.183 8.805 20.125 1 94.12 327 SER A N 1
ATOM 2582 C CA . SER A 1 327 ? -0.056 8.062 19.922 1 94.12 327 SER A CA 1
ATOM 2583 C C . SER A 1 327 ? 0.02 7.199 18.672 1 94.12 327 SER A C 1
ATOM 2585 O O . SER A 1 327 ? -0.461 6.062 18.672 1 94.12 327 SER A O 1
ATOM 2587 N N . PHE A 1 328 ? 0.591 7.727 17.656 1 95.38 328 PHE A N 1
ATOM 2588 C CA . PHE A 1 328 ? 0.792 6.988 16.422 1 95.38 328 PHE A CA 1
ATOM 2589 C C . PHE A 1 328 ? 1.649 5.754 16.656 1 95.38 328 PHE A C 1
ATOM 2591 O O . PHE A 1 328 ? 1.269 4.645 16.281 1 95.38 328 PHE A O 1
ATOM 2598 N N . CYS A 1 329 ? 2.742 5.961 17.266 1 94.94 329 CYS A N 1
ATOM 2599 C CA . CYS A 1 329 ? 3.654 4.859 17.547 1 94.94 329 CYS A CA 1
ATOM 2600 C C . CYS A 1 329 ? 2.99 3.812 18.438 1 94.94 329 CYS A C 1
ATOM 2602 O O . CYS A 1 329 ? 3.182 2.611 18.234 1 94.94 329 CYS A O 1
ATOM 2604 N N . TYR A 1 330 ? 2.264 4.32 19.375 1 94.12 330 TYR A N 1
ATOM 2605 C CA . TYR A 1 330 ? 1.57 3.418 20.297 1 94.12 330 TYR A CA 1
ATOM 2606 C C . TYR A 1 330 ? 0.582 2.535 19.531 1 94.12 330 TYR A C 1
ATOM 2608 O O . TYR A 1 330 ? 0.496 1.332 19.797 1 94.12 330 TYR A O 1
ATOM 2616 N N . GLU A 1 331 ? -0.144 3.164 18.672 1 94.19 331 GLU A N 1
ATOM 2617 C CA . GLU A 1 331 ? -1.107 2.4 17.875 1 94.19 331 GLU A CA 1
ATOM 2618 C C . GLU A 1 331 ? -0.408 1.364 17 1 94.19 331 GLU A C 1
ATOM 2620 O O . GLU A 1 331 ? -0.894 0.241 16.859 1 94.19 331 GLU A O 1
ATOM 2625 N N . GLN A 1 332 ? 0.703 1.726 16.375 1 94.38 332 GLN A N 1
ATOM 2626 C CA . GLN A 1 332 ? 1.476 0.765 15.602 1 94.38 332 GLN A CA 1
ATOM 2627 C C . GLN A 1 332 ? 1.95 -0.395 16.469 1 94.38 332 GLN A C 1
ATOM 2629 O O . GLN A 1 332 ? 1.889 -1.555 16.062 1 94.38 332 GLN A O 1
ATOM 2634 N N . GLN A 1 333 ? 2.434 -0.051 17.641 1 94.56 333 GLN A N 1
ATOM 2635 C CA . GLN A 1 333 ? 2.887 -1.069 18.578 1 94.56 333 GLN A CA 1
ATOM 2636 C C . GLN A 1 333 ? 1.769 -2.059 18.906 1 94.56 333 GLN A C 1
ATOM 2638 O O . GLN A 1 333 ? 1.972 -3.273 18.844 1 94.56 333 GLN A O 1
ATOM 2643 N N . GLN A 1 334 ? 0.646 -1.497 19.219 1 94.62 334 GLN A N 1
ATOM 2644 C CA . GLN A 1 334 ? -0.485 -2.342 19.594 1 94.62 334 GLN A CA 1
ATOM 2645 C C . GLN A 1 334 ? -0.887 -3.256 18.438 1 94.62 334 GLN A C 1
ATOM 2647 O O . GLN A 1 334 ? -1.113 -4.453 18.625 1 94.62 334 GLN A O 1
ATOM 2652 N N . ASN A 1 335 ? -1.001 -2.672 17.281 1 94.94 335 ASN A N 1
ATOM 2653 C CA . ASN A 1 335 ? -1.361 -3.459 16.109 1 94.94 335 ASN A CA 1
ATOM 2654 C C . ASN A 1 335 ? -0.354 -4.578 15.852 1 94.94 335 ASN A C 1
ATOM 2656 O O . ASN A 1 335 ? -0.74 -5.711 15.57 1 94.94 335 ASN A O 1
ATOM 2660 N N . ASN A 1 336 ? 0.945 -4.32 15.922 1 94.56 336 ASN A N 1
ATOM 2661 C CA . ASN A 1 336 ? 1.995 -5.301 15.68 1 94.56 336 ASN A CA 1
ATOM 2662 C C . ASN A 1 336 ? 1.975 -6.414 16.719 1 94.56 336 ASN A C 1
ATOM 2664 O O . ASN A 1 336 ? 2.162 -7.586 16.391 1 94.56 336 ASN A O 1
ATOM 2668 N N . ILE A 1 337 ? 1.734 -6.031 17.969 1 95.06 337 ILE A N 1
ATOM 2669 C CA . ILE A 1 337 ? 1.69 -7.02 19.047 1 95.06 337 ILE A CA 1
ATOM 2670 C C . ILE A 1 337 ? 0.535 -7.988 18.812 1 95.06 337 ILE A C 1
ATOM 2672 O O . ILE A 1 337 ? 0.709 -9.203 18.906 1 95.06 337 ILE A O 1
ATOM 2676 N N . GLU A 1 338 ? -0.587 -7.426 18.516 1 95.62 338 GLU A N 1
ATOM 2677 C CA . GLU A 1 338 ? -1.769 -8.25 18.297 1 95.62 338 GLU A CA 1
ATOM 2678 C C . GLU A 1 338 ? -1.587 -9.164 17.094 1 95.62 338 GLU A C 1
ATOM 2680 O O . GLU A 1 338 ? -1.896 -10.359 17.156 1 95.62 338 GLU A O 1
ATOM 2685 N N . THR A 1 339 ? -1.1 -8.641 16.016 1 96.38 339 THR A N 1
ATOM 2686 C CA . THR A 1 339 ? -0.921 -9.43 14.805 1 96.38 339 THR A CA 1
ATOM 2687 C C . THR A 1 339 ? 0.169 -10.484 14.992 1 96.38 339 THR A C 1
ATOM 2689 O O . THR A 1 339 ? 0.046 -11.609 14.508 1 96.38 339 THR A O 1
ATOM 2692 N N . ALA A 1 340 ? 1.275 -10.094 15.656 1 95.75 340 ALA A N 1
ATOM 2693 C CA . ALA A 1 340 ? 2.361 -11.031 15.93 1 95.75 340 ALA A CA 1
ATOM 2694 C C . ALA A 1 340 ? 1.848 -12.273 16.656 1 95.75 340 ALA A C 1
ATOM 2696 O O . ALA A 1 340 ? 2.256 -13.391 16.344 1 95.75 340 ALA A O 1
ATOM 2697 N N . LYS A 1 341 ? 0.993 -12.055 17.578 1 96.06 341 LYS A N 1
ATOM 2698 C CA . LYS A 1 341 ? 0.418 -13.164 18.328 1 96.06 341 LYS A CA 1
ATOM 2699 C C . LYS A 1 341 ? -0.376 -14.094 17.422 1 96.06 341 LYS A C 1
ATOM 2701 O O . LYS A 1 341 ? -0.293 -15.32 17.547 1 96.06 341 LYS A O 1
ATOM 2706 N N . VAL A 1 342 ? -1.139 -13.523 16.578 1 97.25 342 VAL A N 1
ATOM 2707 C CA . VAL A 1 342 ? -1.946 -14.328 15.664 1 97.25 342 VAL A CA 1
ATOM 2708 C C . VAL A 1 342 ? -1.035 -15.117 14.727 1 97.25 342 VAL A C 1
ATOM 2710 O O . VAL A 1 342 ? -1.248 -16.312 14.516 1 97.25 342 VAL A O 1
ATOM 2713 N N . TRP A 1 343 ? -0.024 -14.492 14.164 1 96.69 343 TRP A N 1
ATOM 2714 C CA . TRP A 1 343 ? 0.926 -15.188 13.305 1 96.69 343 TRP A CA 1
ATOM 2715 C C . TRP A 1 343 ? 1.59 -16.344 14.047 1 96.69 343 TRP A C 1
ATOM 2717 O O . TRP A 1 343 ? 1.772 -17.422 13.492 1 96.69 343 TRP A O 1
ATOM 2727 N N . GLU A 1 344 ? 1.962 -16.062 15.258 1 95.75 344 GLU A N 1
ATOM 2728 C CA . GLU A 1 344 ? 2.572 -17.094 16.094 1 95.75 344 GLU A CA 1
ATOM 2729 C C . GLU A 1 344 ? 1.655 -18.297 16.219 1 95.75 344 GLU A C 1
ATOM 2731 O O . GLU A 1 344 ? 2.107 -19.453 16.125 1 95.75 344 GLU A O 1
ATOM 2736 N N . ASN A 1 345 ? 0.447 -18.047 16.422 1 95.88 345 ASN A N 1
ATOM 2737 C CA . ASN A 1 345 ? -0.535 -19.125 16.547 1 95.88 345 ASN A CA 1
ATOM 2738 C C . ASN A 1 345 ? -0.675 -19.906 15.25 1 95.88 345 ASN A C 1
ATOM 2740 O O . ASN A 1 345 ? -0.815 -21.125 15.273 1 95.88 345 ASN A O 1
ATOM 2744 N N . ILE A 1 346 ? -0.673 -19.203 14.164 1 95.25 346 ILE A N 1
ATOM 2745 C CA . ILE A 1 346 ? -0.767 -19.859 12.859 1 95.25 346 ILE A CA 1
ATOM 2746 C C . ILE A 1 346 ? 0.428 -20.797 12.656 1 95.25 346 ILE A C 1
ATOM 2748 O O . ILE A 1 346 ? 0.261 -21.953 12.305 1 95.25 346 ILE A O 1
ATOM 2752 N N . VAL A 1 347 ? 1.646 -20.281 12.906 1 94.88 347 VAL A N 1
ATOM 2753 C CA . VAL A 1 347 ? 2.877 -21.031 12.672 1 94.88 347 VAL A CA 1
ATOM 2754 C C . VAL A 1 347 ? 2.924 -22.25 13.594 1 94.88 347 VAL A C 1
ATOM 2756 O O . VAL A 1 347 ? 3.279 -23.359 13.156 1 94.88 347 VAL A O 1
ATOM 2759 N N . ALA A 1 348 ? 2.5 -22.078 14.812 1 93.06 348 ALA A N 1
ATOM 2760 C CA . ALA A 1 348 ? 2.5 -23.172 15.773 1 93.06 348 ALA A CA 1
ATOM 2761 C C . ALA A 1 348 ? 1.518 -24.266 15.352 1 93.06 348 ALA A C 1
ATOM 2763 O O . ALA A 1 348 ? 1.839 -25.453 15.414 1 93.06 348 ALA A O 1
ATOM 2764 N N . SER A 1 349 ? 0.38 -23.859 14.891 1 90.69 349 SER A N 1
ATOM 2765 C CA . SER A 1 349 ? -0.658 -24.797 14.5 1 90.69 349 SER A CA 1
ATOM 2766 C C . SER A 1 349 ? -0.274 -25.547 13.227 1 90.69 349 SER A C 1
ATOM 2768 O O . SER A 1 349 ? -0.447 -26.766 13.141 1 90.69 349 SER A O 1
ATOM 2770 N N . GLU A 1 350 ? 0.285 -24.844 12.289 1 86.94 350 GLU A N 1
ATOM 2771 C CA . GLU A 1 350 ? 0.641 -25.422 11 1 86.94 350 GLU A CA 1
ATOM 2772 C C . GLU A 1 350 ? 1.86 -26.344 11.133 1 86.94 350 GLU A C 1
ATOM 2774 O O . GLU A 1 350 ? 1.929 -27.391 10.492 1 86.94 350 GLU A O 1
ATOM 2779 N N . ALA A 1 351 ? 2.824 -25.906 11.93 1 83.56 351 ALA A N 1
ATOM 2780 C CA . ALA A 1 351 ? 4.004 -26.734 12.164 1 83.56 351 ALA A CA 1
ATOM 2781 C C . ALA A 1 351 ? 3.625 -28.062 12.805 1 83.56 351 ALA A C 1
ATOM 2783 O O . ALA A 1 351 ? 4.18 -29.109 12.461 1 83.56 351 ALA A O 1
ATOM 2784 N N . ASN A 1 352 ? 2.674 -28.047 13.68 1 82.19 352 ASN A N 1
ATOM 2785 C CA . ASN A 1 352 ? 2.197 -29.266 14.336 1 82.19 352 ASN A CA 1
ATOM 2786 C C . ASN A 1 352 ? 1.492 -30.188 13.359 1 82.19 352 ASN A C 1
ATOM 2788 O O . ASN A 1 352 ? 1.609 -31.406 13.461 1 82.19 352 ASN A O 1
ATOM 2792 N N . GLN A 1 353 ? 0.858 -29.672 12.359 1 78.75 353 GLN A N 1
ATOM 2793 C CA . GLN A 1 353 ? 0.127 -30.469 11.367 1 78.75 353 GLN A CA 1
ATOM 2794 C C . GLN A 1 353 ? 1.079 -31.125 10.375 1 78.75 353 GLN A C 1
ATOM 2796 O O . GLN A 1 353 ? 0.854 -32.25 9.945 1 78.75 353 GLN A O 1
ATOM 2801 N N . LEU A 1 354 ? 2.174 -30.438 10.031 1 76.75 354 LEU A N 1
ATOM 2802 C CA . LEU A 1 354 ? 3.113 -30.953 9.047 1 76.75 354 LEU A CA 1
ATOM 2803 C C . LEU A 1 354 ? 3.998 -32.031 9.656 1 76.75 354 LEU A C 1
ATOM 2805 O O . LEU A 1 354 ? 4.516 -32.906 8.945 1 76.75 354 LEU A O 1
ATOM 2809 N N . ASN A 1 355 ? 4.254 -32.062 10.977 1 70.12 355 ASN A N 1
ATOM 2810 C CA . ASN A 1 355 ? 5.055 -33.062 11.664 1 70.12 355 ASN A CA 1
ATOM 2811 C C . ASN A 1 355 ? 4.23 -34.312 11.992 1 70.12 355 ASN A C 1
ATOM 2813 O O . ASN A 1 355 ? 4.773 -35.312 12.453 1 70.12 355 ASN A O 1
ATOM 2817 N N . GLN A 1 356 ? 2.941 -34.469 11.82 1 61.59 356 GLN A N 1
ATOM 2818 C CA . GLN A 1 356 ? 2.141 -35.656 12.008 1 61.59 356 GLN A CA 1
ATOM 2819 C C . GLN A 1 356 ? 2.053 -36.469 10.719 1 61.59 356 GLN A C 1
ATOM 2821 O O . GLN A 1 356 ? 2.127 -35.906 9.625 1 61.59 356 GLN A O 1
ATOM 2826 N N . MET B 1 1 ? 17.422 -42.281 -6.754 1 40.25 1 MET B N 1
ATOM 2827 C CA . MET B 1 1 ? 17.719 -41.531 -7.965 1 40.25 1 MET B CA 1
ATOM 2828 C C . MET B 1 1 ? 18.344 -40.188 -7.625 1 40.25 1 MET B C 1
ATOM 2830 O O . MET B 1 1 ? 17.844 -39.469 -6.766 1 40.25 1 MET B O 1
ATOM 2834 N N . ASP B 1 2 ? 19.562 -40 -7.816 1 53.06 2 ASP B N 1
ATOM 2835 C CA . ASP B 1 2 ? 20.406 -38.875 -7.488 1 53.06 2 ASP B CA 1
ATOM 2836 C C . ASP B 1 2 ? 19.844 -37.562 -8.07 1 53.06 2 ASP B C 1
ATOM 2838 O O . ASP B 1 2 ? 19.719 -37.438 -9.289 1 53.06 2 ASP B O 1
ATOM 2842 N N . ILE B 1 3 ? 19.031 -36.781 -7.297 1 64.69 3 ILE B N 1
ATOM 2843 C CA . ILE B 1 3 ? 18.422 -35.5 -7.711 1 64.69 3 ILE B CA 1
ATOM 2844 C C . ILE B 1 3 ? 19.516 -34.562 -8.242 1 64.69 3 ILE B C 1
ATOM 2846 O O . ILE B 1 3 ? 20.516 -34.312 -7.57 1 64.69 3 ILE B O 1
ATOM 2850 N N . ASN B 1 4 ? 19.5 -34.469 -9.633 1 71.94 4 ASN B N 1
ATOM 2851 C CA . ASN B 1 4 ? 20.453 -33.531 -10.234 1 71.94 4 ASN B CA 1
ATOM 2852 C C . ASN B 1 4 ? 20.141 -32.094 -9.82 1 71.94 4 ASN B C 1
ATOM 2854 O O . ASN B 1 4 ? 19.156 -31.516 -10.266 1 71.94 4 ASN B O 1
ATOM 2858 N N . ILE B 1 5 ? 21 -31.641 -8.906 1 81.81 5 ILE B N 1
ATOM 2859 C CA . ILE B 1 5 ? 20.891 -30.234 -8.492 1 81.81 5 ILE B CA 1
ATOM 2860 C C . ILE B 1 5 ? 21.719 -29.359 -9.43 1 81.81 5 ILE B C 1
ATOM 2862 O O . ILE B 1 5 ? 22.906 -29.594 -9.633 1 81.81 5 ILE B O 1
ATOM 2866 N N . VAL B 1 6 ? 21.016 -28.5 -10.102 1 91.69 6 VAL B N 1
ATOM 2867 C CA . VAL B 1 6 ? 21.703 -27.609 -11.047 1 91.69 6 VAL B CA 1
ATOM 2868 C C . VAL B 1 6 ? 21.609 -26.172 -10.555 1 91.69 6 VAL B C 1
ATOM 2870 O O . VAL B 1 6 ? 20.594 -25.766 -9.977 1 91.69 6 VAL B O 1
ATOM 2873 N N . THR B 1 7 ? 22.672 -25.469 -10.719 1 93.69 7 THR B N 1
ATOM 2874 C CA . THR B 1 7 ? 22.703 -24.047 -10.375 1 93.69 7 THR B CA 1
ATOM 2875 C C . THR B 1 7 ? 23.094 -23.219 -11.594 1 93.69 7 THR B C 1
ATOM 2877 O O . THR B 1 7 ? 23.953 -23.609 -12.375 1 93.69 7 THR B O 1
ATOM 2880 N N . ILE B 1 8 ? 22.406 -22.125 -11.75 1 94.81 8 ILE B N 1
ATOM 2881 C CA . ILE B 1 8 ? 22.672 -21.234 -12.867 1 94.81 8 ILE B CA 1
ATOM 2882 C C . ILE B 1 8 ? 23.141 -19.875 -12.352 1 94.81 8 ILE B C 1
ATOM 2884 O O . ILE B 1 8 ? 22.531 -19.297 -11.445 1 94.81 8 ILE B O 1
ATOM 2888 N N . ARG B 1 9 ? 24.188 -19.328 -12.891 1 92.38 9 ARG B N 1
ATOM 2889 C CA . ARG B 1 9 ? 24.703 -18 -12.57 1 92.38 9 ARG B CA 1
ATOM 2890 C C . ARG B 1 9 ? 24.812 -17.141 -13.828 1 92.38 9 ARG B C 1
ATOM 2892 O O . ARG B 1 9 ? 25.203 -17.641 -14.891 1 92.38 9 ARG B O 1
ATOM 2899 N N . LEU B 1 10 ? 24.516 -15.875 -13.594 1 89 10 LEU B N 1
ATOM 2900 C CA . LEU B 1 10 ? 24.688 -14.938 -14.703 1 89 10 LEU B CA 1
ATOM 2901 C C . LEU B 1 10 ? 26.141 -14.531 -14.859 1 89 10 LEU B C 1
ATOM 2903 O O . LEU B 1 10 ? 26.812 -14.195 -13.875 1 89 10 LEU B O 1
ATOM 2907 N N . VAL B 1 11 ? 26.562 -14.68 -16.047 1 83.94 11 VAL B N 1
ATOM 2908 C CA . VAL B 1 11 ? 27.938 -14.266 -16.328 1 83.94 11 VAL B CA 1
ATOM 2909 C C . VAL B 1 11 ? 27.969 -12.805 -16.766 1 83.94 11 VAL B C 1
ATOM 2911 O O . VAL B 1 11 ? 27.156 -12.383 -17.609 1 83.94 11 VAL B O 1
ATOM 2914 N N . PRO B 1 12 ? 28.75 -11.961 -15.977 1 70.12 12 PRO B N 1
ATOM 2915 C CA . PRO B 1 12 ? 28.859 -10.555 -16.375 1 70.12 12 PRO B CA 1
ATOM 2916 C C . PRO B 1 12 ? 29.125 -10.383 -17.875 1 70.12 12 PRO B C 1
ATOM 2918 O O . PRO B 1 12 ? 29.781 -11.234 -18.484 1 70.12 12 PRO B O 1
ATOM 2921 N N . GLU B 1 13 ? 28.391 -9.531 -18.422 1 63.91 13 GLU B N 1
ATOM 2922 C CA . GLU B 1 13 ? 28.5 -9.234 -19.859 1 63.91 13 GLU B CA 1
ATOM 2923 C C . GLU B 1 13 ? 29.969 -9.156 -20.281 1 63.91 13 GLU B C 1
ATOM 2925 O O . GLU B 1 13 ? 30.781 -8.539 -19.609 1 63.91 13 GLU B O 1
ATOM 2930 N N . LYS B 1 14 ? 30.438 -10.156 -20.766 1 52.88 14 LYS B N 1
ATOM 2931 C CA . LYS B 1 14 ? 31.734 -9.945 -21.391 1 52.88 14 LYS B CA 1
ATOM 2932 C C . LYS B 1 14 ? 31.625 -9 -22.578 1 52.88 14 LYS B C 1
ATOM 2934 O O . LYS B 1 14 ? 30.672 -9.078 -23.359 1 52.88 14 LYS B O 1
ATOM 2939 N N . LYS B 1 15 ? 32.094 -7.879 -22.188 1 50.62 15 LYS B N 1
ATOM 2940 C CA . LYS B 1 15 ? 32.156 -6.934 -23.297 1 50.62 15 LYS B CA 1
ATOM 2941 C C . LYS B 1 15 ? 32.688 -7.609 -24.562 1 50.62 15 LYS B C 1
ATOM 2943 O O . LYS B 1 15 ? 33.906 -7.906 -24.656 1 50.62 15 LYS B O 1
ATOM 2948 N N . GLY B 1 16 ? 32.156 -8.68 -24.984 1 46.06 16 GLY B N 1
ATOM 2949 C CA . GLY B 1 16 ? 32.719 -8.969 -26.297 1 46.06 16 GLY B CA 1
ATOM 2950 C C . GLY B 1 16 ? 32.562 -7.824 -27.281 1 46.06 16 GLY B C 1
ATOM 2951 O O . GLY B 1 16 ? 31.844 -6.867 -27.016 1 46.06 16 GLY B O 1
ATOM 2952 N N . LEU B 1 17 ? 33.562 -7.789 -28.328 1 49.69 17 LEU B N 1
ATOM 2953 C CA . LEU B 1 17 ? 33.688 -6.73 -29.328 1 49.69 17 LEU B CA 1
ATOM 2954 C C . LEU B 1 17 ? 32.312 -6.324 -29.844 1 49.69 17 LEU B C 1
ATOM 2956 O O . LEU B 1 17 ? 32.031 -5.137 -30.062 1 49.69 17 LEU B O 1
ATOM 2960 N N . ILE B 1 18 ? 31.484 -7.293 -30.609 1 53.12 18 ILE B N 1
ATOM 2961 C CA . ILE B 1 18 ? 30.375 -6.883 -31.469 1 53.12 18 ILE B CA 1
ATOM 2962 C C . ILE B 1 18 ? 29.078 -6.918 -30.688 1 53.12 18 ILE B C 1
ATOM 2964 O O . ILE B 1 18 ? 28.328 -5.934 -30.656 1 53.12 18 ILE B O 1
ATOM 2968 N N . LEU B 1 19 ? 28.359 -8.188 -30.391 1 54.06 19 LEU B N 1
ATOM 2969 C CA . LEU B 1 19 ? 26.984 -8.242 -29.922 1 54.06 19 LEU B CA 1
ATOM 2970 C C . LEU B 1 19 ? 26.922 -8.664 -28.453 1 54.06 19 LEU B C 1
ATOM 2972 O O . LEU B 1 19 ? 27.406 -9.742 -28.094 1 54.06 19 LEU B O 1
ATOM 2976 N N . LYS B 1 20 ? 26.594 -7.848 -27.625 1 62.97 20 LYS B N 1
ATOM 2977 C CA . LYS B 1 20 ? 26.469 -7.938 -26.172 1 62.97 20 LYS B CA 1
ATOM 2978 C C . LYS B 1 20 ? 25.375 -8.938 -25.766 1 62.97 20 LYS B C 1
ATOM 2980 O O . LYS B 1 20 ? 24.234 -8.836 -26.234 1 62.97 20 LYS B O 1
ATOM 2985 N N . HIS B 1 21 ? 25.781 -10.359 -25.734 1 74.56 21 HIS B N 1
ATOM 2986 C CA . HIS B 1 21 ? 24.75 -11.25 -25.203 1 74.56 21 HIS B CA 1
ATOM 2987 C C . HIS B 1 21 ? 25.062 -11.688 -23.781 1 74.56 21 HIS B C 1
ATOM 2989 O O . HIS B 1 21 ? 26.219 -11.625 -23.344 1 74.56 21 HIS B O 1
ATOM 2995 N N . SER B 1 22 ? 24.016 -12.055 -23.078 1 80.81 22 SER B N 1
ATOM 2996 C CA . SER B 1 22 ? 24.156 -12.578 -21.719 1 80.81 22 SER B CA 1
ATOM 2997 C C . SER B 1 22 ? 24.406 -14.086 -21.734 1 80.81 22 SER B C 1
ATOM 2999 O O . SER B 1 22 ? 23.812 -14.805 -22.547 1 80.81 22 SER B O 1
ATOM 3001 N N . GLU B 1 23 ? 25.359 -14.461 -20.969 1 89.62 23 GLU B N 1
ATOM 3002 C CA . GLU B 1 23 ? 25.672 -15.875 -20.828 1 89.62 23 GLU B CA 1
ATOM 3003 C C . GLU B 1 23 ? 25.359 -16.375 -19.422 1 89.62 23 GLU B C 1
ATOM 3005 O O . GLU B 1 23 ? 25.344 -15.594 -18.469 1 89.62 23 GLU B O 1
ATOM 3010 N N . TYR B 1 24 ? 25.078 -17.766 -19.422 1 93.38 24 TYR B N 1
ATOM 3011 C CA . TYR B 1 24 ? 24.719 -18.406 -18.156 1 93.38 24 TYR B CA 1
ATOM 3012 C C . TYR B 1 24 ? 25.672 -19.562 -17.859 1 93.38 24 TYR B C 1
ATOM 3014 O O . TYR B 1 24 ? 25.875 -20.438 -18.688 1 93.38 24 TYR B O 1
ATOM 3022 N N . GLU B 1 25 ? 26.172 -19.453 -16.75 1 95.75 25 GLU B N 1
ATOM 3023 C CA . GLU B 1 25 ? 26.984 -20.562 -16.266 1 95.75 25 GLU B CA 1
ATOM 3024 C C . GLU B 1 25 ? 26.125 -21.578 -15.516 1 95.75 25 GLU B C 1
ATOM 3026 O O . GLU B 1 25 ? 25.484 -21.25 -14.516 1 95.75 25 GLU B O 1
ATOM 3031 N N . ILE B 1 26 ? 26.125 -22.812 -16.047 1 96.81 26 ILE B N 1
ATOM 3032 C CA . ILE B 1 26 ? 25.328 -23.891 -15.461 1 96.81 26 ILE B CA 1
ATOM 3033 C C . ILE B 1 26 ? 26.234 -24.938 -14.82 1 96.81 26 ILE B C 1
ATOM 3035 O O . ILE B 1 26 ? 27.094 -25.5 -15.492 1 96.81 26 ILE B O 1
ATOM 3039 N N . THR B 1 27 ? 26 -25.188 -13.57 1 95.75 27 THR B N 1
ATOM 3040 C CA . THR B 1 27 ? 26.766 -26.188 -12.852 1 95.75 27 THR B CA 1
ATOM 3041 C C . THR B 1 27 ? 25.875 -27.359 -12.438 1 95.75 27 THR B C 1
ATOM 3043 O O . THR B 1 27 ? 24.875 -27.172 -11.758 1 95.75 27 THR B O 1
ATOM 3046 N N . SER B 1 28 ? 26.234 -28.547 -12.914 1 93 28 SER B N 1
ATOM 3047 C CA . SER B 1 28 ? 25.531 -29.75 -12.531 1 93 28 SER B CA 1
ATOM 3048 C C . SER B 1 28 ? 26.266 -30.5 -11.43 1 93 28 SER B C 1
ATOM 3050 O O . SER B 1 28 ? 27.422 -30.906 -11.602 1 93 28 SER B O 1
ATOM 3052 N N . ARG B 1 29 ? 25.641 -30.719 -10.32 1 91.19 29 ARG B N 1
ATOM 3053 C CA . ARG B 1 29 ? 26.25 -31.438 -9.211 1 91.19 29 ARG B CA 1
ATOM 3054 C C . ARG B 1 29 ? 26.453 -32.906 -9.555 1 91.19 29 ARG B C 1
ATOM 3056 O O . ARG B 1 29 ? 27.484 -33.5 -9.211 1 91.19 29 ARG B O 1
ATOM 3063 N N . LYS B 1 30 ? 25.5 -33.438 -10.156 1 89.25 30 LYS B N 1
ATOM 3064 C CA . LYS B 1 30 ? 25.547 -34.844 -10.531 1 89.25 30 LYS B CA 1
ATOM 3065 C C . LYS B 1 30 ? 26.734 -35.156 -11.438 1 89.25 30 LYS B C 1
ATOM 3067 O O . LYS B 1 30 ? 27.453 -36.125 -11.234 1 89.25 30 LYS B O 1
ATOM 3072 N N . HIS B 1 31 ? 26.984 -34.25 -12.359 1 90.62 31 HIS B N 1
ATOM 3073 C CA . HIS B 1 31 ? 28.016 -34.469 -13.375 1 90.62 31 HIS B CA 1
ATOM 3074 C C . HIS B 1 31 ? 29.312 -33.781 -13.008 1 90.62 31 HIS B C 1
ATOM 3076 O O . HIS B 1 31 ? 30.344 -34 -13.664 1 90.62 31 HIS B O 1
ATOM 3082 N N . LYS B 1 32 ? 29.25 -32.906 -11.992 1 92.56 32 LYS B N 1
ATOM 3083 C CA . LYS B 1 32 ? 30.406 -32.125 -11.531 1 92.56 32 LYS B CA 1
ATOM 3084 C C . LYS B 1 32 ? 31.047 -31.375 -12.688 1 92.56 32 LYS B C 1
ATOM 3086 O O . LYS B 1 32 ? 32.281 -31.422 -12.875 1 92.56 32 LYS B O 1
ATOM 3091 N N . VAL B 1 33 ? 30.297 -30.812 -13.477 1 93.81 33 VAL B N 1
ATOM 3092 C CA . VAL B 1 33 ? 30.75 -30.062 -14.633 1 93.81 33 VAL B CA 1
ATOM 3093 C C . VAL B 1 33 ? 30.047 -28.703 -14.68 1 93.81 33 VAL B C 1
ATOM 3095 O O . VAL B 1 33 ? 28.922 -28.578 -14.188 1 93.81 33 VAL B O 1
ATOM 3098 N N . THR B 1 34 ? 30.75 -27.75 -15.164 1 95.19 34 THR B N 1
ATOM 3099 C CA . THR B 1 34 ? 30.172 -26.422 -15.398 1 95.19 34 THR B CA 1
ATOM 3100 C C . THR B 1 34 ? 30.25 -26.062 -16.875 1 95.19 34 THR B C 1
ATOM 3102 O O . THR B 1 34 ? 31.297 -26.203 -17.516 1 95.19 34 THR B O 1
ATOM 3105 N N . VAL B 1 35 ? 29.172 -25.672 -17.406 1 96.44 35 VAL B N 1
ATOM 3106 C CA . VAL B 1 35 ? 29.125 -25.281 -18.812 1 96.44 35 VAL B CA 1
ATOM 3107 C C . VAL B 1 35 ? 28.562 -23.875 -18.953 1 96.44 35 VAL B C 1
ATOM 3109 O O . VAL B 1 35 ? 27.953 -23.344 -18.016 1 96.44 35 VAL B O 1
ATOM 3112 N N . VAL B 1 36 ? 28.781 -23.266 -20.141 1 93.94 36 VAL B N 1
ATOM 3113 C CA . VAL B 1 36 ? 28.25 -21.938 -20.422 1 93.94 36 VAL B CA 1
ATOM 3114 C C . VAL B 1 36 ? 27.234 -22.031 -21.562 1 93.94 36 VAL B C 1
ATOM 3116 O O . VAL B 1 36 ? 27.5 -22.609 -22.609 1 93.94 36 VAL B O 1
ATOM 3119 N N . ARG B 1 37 ? 26.047 -21.531 -21.281 1 94.81 37 ARG B N 1
ATOM 3120 C CA . ARG B 1 37 ? 24.969 -21.547 -22.266 1 94.81 37 ARG B CA 1
ATOM 3121 C C . ARG B 1 37 ? 24.375 -20.156 -22.453 1 94.81 37 ARG B C 1
ATOM 3123 O O . ARG B 1 37 ? 24.469 -19.312 -21.562 1 94.81 37 ARG B O 1
ATOM 3130 N N . ARG B 1 38 ? 23.797 -19.906 -23.578 1 91.19 38 ARG B N 1
ATOM 3131 C CA . ARG B 1 38 ? 23 -18.719 -23.859 1 91.19 38 ARG B CA 1
ATOM 3132 C C . ARG B 1 38 ? 21.516 -19.047 -23.844 1 91.19 38 ARG B C 1
ATOM 3134 O O . ARG B 1 38 ? 21.125 -20.219 -23.797 1 91.19 38 ARG B O 1
ATOM 3141 N N . TYR B 1 39 ? 20.719 -18.125 -23.922 1 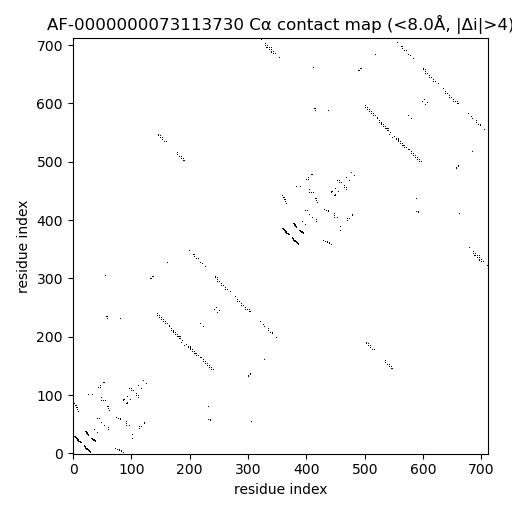92.12 39 TYR B N 1
ATOM 3142 C CA . TYR B 1 39 ? 19.281 -18.344 -23.906 1 92.12 39 TYR B CA 1
ATOM 3143 C C . TYR B 1 39 ? 18.844 -19.188 -25.109 1 92.12 39 TYR B C 1
ATOM 3145 O O . TYR B 1 39 ? 18 -20.062 -24.969 1 92.12 39 TYR B O 1
ATOM 3153 N N . ASN B 1 40 ? 19.391 -18.953 -26.219 1 91.88 40 ASN B N 1
ATOM 3154 C CA . ASN B 1 40 ? 19.016 -19.688 -27.422 1 91.88 40 ASN B CA 1
ATOM 3155 C C . ASN B 1 40 ? 19.328 -21.172 -27.297 1 91.88 40 ASN B C 1
ATOM 3157 O O . ASN B 1 40 ? 18.672 -22 -27.922 1 91.88 40 ASN B O 1
ATOM 3161 N N . ASP B 1 41 ? 20.297 -21.5 -26.547 1 94.88 41 ASP B N 1
ATOM 3162 C CA . ASP B 1 41 ? 20.594 -22.906 -26.281 1 94.88 41 ASP B CA 1
ATOM 3163 C C . ASP B 1 41 ? 19.438 -23.578 -25.547 1 94.88 41 ASP B C 1
ATOM 3165 O O . ASP B 1 41 ? 19.094 -24.719 -25.844 1 94.88 41 ASP B O 1
ATOM 3169 N N . PHE B 1 42 ? 18.906 -22.844 -24.625 1 96.12 42 PHE B N 1
ATOM 3170 C CA . PHE B 1 42 ? 17.734 -23.359 -23.906 1 96.12 42 PHE B CA 1
ATOM 3171 C C . PHE B 1 42 ? 16.562 -23.547 -24.875 1 96.12 42 PHE B C 1
ATOM 3173 O O . PHE B 1 42 ? 15.82 -24.531 -24.766 1 96.12 42 PHE B O 1
ATOM 3180 N N . VAL B 1 43 ? 16.406 -22.641 -25.75 1 95.38 43 VAL B N 1
ATOM 3181 C CA . VAL B 1 43 ? 15.336 -22.719 -26.734 1 95.38 43 VAL B CA 1
ATOM 3182 C C . VAL B 1 43 ? 15.492 -23.984 -27.578 1 95.38 43 VAL B C 1
ATOM 3184 O O . VAL B 1 43 ? 14.523 -24.703 -27.812 1 95.38 43 VAL B O 1
ATOM 3187 N N . THR B 1 44 ? 16.672 -24.219 -27.984 1 95.69 44 THR B N 1
ATOM 3188 C CA . THR B 1 44 ? 16.969 -25.406 -28.781 1 95.69 44 THR B CA 1
ATOM 3189 C C . THR B 1 44 ? 16.641 -26.672 -28 1 95.69 44 THR B C 1
ATOM 3191 O O . THR B 1 44 ? 15.969 -27.578 -28.516 1 95.69 44 THR B O 1
ATOM 3194 N N . LEU B 1 45 ? 17.125 -26.703 -26.797 1 96.44 45 LEU B N 1
ATOM 3195 C CA . LEU B 1 45 ? 16.844 -27.844 -25.953 1 96.44 45 LEU B CA 1
ATOM 3196 C C . LEU B 1 45 ? 15.344 -28.031 -25.766 1 96.44 45 LEU B C 1
ATOM 3198 O O . LEU B 1 45 ? 14.828 -29.141 -25.875 1 96.44 45 LEU B O 1
ATOM 3202 N N . TYR B 1 46 ? 14.664 -26.984 -25.531 1 96.38 46 TYR B N 1
ATOM 3203 C CA . TYR B 1 46 ? 13.219 -27.016 -25.344 1 96.38 46 TYR B CA 1
ATOM 3204 C C . TYR B 1 46 ? 12.516 -27.625 -26.547 1 96.38 46 TYR B C 1
ATOM 3206 O O . TYR B 1 46 ? 11.672 -28.5 -26.406 1 96.38 46 TYR B O 1
ATOM 3214 N N . ASN B 1 47 ? 12.844 -27.203 -27.703 1 95.31 47 ASN B N 1
ATOM 3215 C CA . ASN B 1 47 ? 12.227 -27.688 -28.938 1 95.31 47 ASN B CA 1
ATOM 3216 C C . ASN B 1 47 ? 12.484 -29.188 -29.141 1 95.31 47 ASN B C 1
ATOM 3218 O O . ASN B 1 47 ? 11.594 -29.922 -29.578 1 95.31 47 ASN B O 1
ATOM 3222 N N . LEU B 1 48 ? 13.672 -29.562 -28.859 1 95.75 48 LEU B N 1
ATOM 3223 C CA . LEU B 1 48 ? 14.008 -30.984 -28.984 1 95.75 48 LEU B CA 1
ATOM 3224 C C . LEU B 1 48 ? 13.211 -31.828 -28 1 95.75 48 LEU B C 1
ATOM 3226 O O . LEU B 1 48 ? 12.719 -32.906 -28.359 1 95.75 48 LEU B O 1
ATOM 3230 N N . LEU B 1 49 ? 13.117 -31.281 -26.781 1 95.69 49 LEU B N 1
ATOM 3231 C CA . LEU B 1 49 ? 12.383 -32 -25.75 1 95.69 49 LEU B CA 1
ATOM 3232 C C . LEU B 1 49 ? 10.906 -32.094 -26.094 1 95.69 49 LEU B C 1
ATOM 3234 O O . LEU B 1 49 ? 10.289 -33.156 -25.922 1 95.69 49 LEU B O 1
ATOM 3238 N N . VAL B 1 50 ? 10.328 -31.031 -26.594 1 94.38 50 VAL B N 1
ATOM 3239 C CA . VAL B 1 50 ? 8.914 -31 -26.953 1 94.38 50 VAL B CA 1
ATOM 3240 C C . VAL B 1 50 ? 8.648 -32 -28.078 1 94.38 50 VAL B C 1
ATOM 3242 O O . VAL B 1 50 ? 7.594 -32.625 -28.109 1 94.38 50 VAL B O 1
ATOM 3245 N N . THR B 1 51 ? 9.531 -32.156 -28.953 1 93.81 51 THR B N 1
ATOM 3246 C CA . THR B 1 51 ? 9.406 -33.062 -30.078 1 93.81 51 THR B CA 1
ATOM 3247 C C . THR B 1 51 ? 9.508 -34.531 -29.609 1 93.81 51 THR B C 1
ATOM 3249 O O . THR B 1 51 ? 8.742 -35.375 -30.047 1 93.81 51 THR B O 1
ATOM 3252 N N . ARG B 1 52 ? 10.375 -34.75 -28.703 1 94.5 52 ARG B N 1
ATOM 3253 C CA . ARG B 1 52 ? 10.617 -36.094 -28.219 1 94.5 52 ARG B CA 1
ATOM 3254 C C . ARG B 1 52 ? 9.539 -36.531 -27.234 1 94.5 52 ARG B C 1
ATOM 3256 O O . ARG B 1 52 ? 9.164 -37.719 -27.188 1 94.5 52 ARG B O 1
ATOM 3263 N N . PHE B 1 53 ? 9.078 -35.562 -26.484 1 95.56 53 PHE B N 1
ATOM 3264 C CA . PHE B 1 53 ? 8.117 -35.844 -25.422 1 95.56 53 PHE B CA 1
ATOM 3265 C C . PHE B 1 53 ? 6.879 -34.969 -25.562 1 95.56 53 PHE B C 1
ATOM 3267 O O . PHE B 1 53 ? 6.555 -34.188 -24.656 1 95.56 53 PHE B O 1
ATOM 3274 N N . PRO B 1 54 ? 6.129 -35.156 -26.562 1 94.88 54 PRO B N 1
ATOM 3275 C CA . PRO B 1 54 ? 5.004 -34.281 -26.828 1 94.88 54 PRO B CA 1
ATOM 3276 C C . PRO B 1 54 ? 3.889 -34.375 -25.797 1 94.88 54 PRO B C 1
ATOM 3278 O O . PRO B 1 54 ? 3.07 -33.469 -25.656 1 94.88 54 PRO B O 1
ATOM 3281 N N . TYR B 1 55 ? 3.869 -35.5 -25.047 1 96.12 55 TYR B N 1
ATOM 3282 C CA . TYR B 1 55 ? 2.752 -35.719 -24.141 1 96.12 55 TYR B CA 1
ATOM 3283 C C . TYR B 1 55 ? 3.215 -35.656 -22.688 1 96.12 55 TYR B C 1
ATOM 3285 O O . TYR B 1 55 ? 2.553 -36.188 -21.797 1 96.12 55 TYR B O 1
ATOM 3293 N N . ARG B 1 56 ? 4.344 -35.094 -22.469 1 97 56 ARG B N 1
ATOM 3294 C CA . ARG B 1 56 ? 4.836 -34.844 -21.125 1 97 56 ARG B CA 1
ATOM 3295 C C . ARG B 1 56 ? 4.75 -33.375 -20.75 1 97 56 ARG B C 1
ATOM 3297 O O . ARG B 1 56 ? 4.758 -32.5 -21.641 1 97 56 ARG B O 1
ATOM 3304 N N . MET B 1 57 ? 4.645 -33.188 -19.5 1 96.31 57 MET B N 1
ATOM 3305 C CA . MET B 1 57 ? 4.555 -31.828 -18.984 1 96.31 57 MET B CA 1
ATOM 3306 C C . MET B 1 57 ? 5.898 -31.125 -19.078 1 96.31 57 MET B C 1
ATOM 3308 O O . MET B 1 57 ? 6.887 -31.578 -18.5 1 96.31 57 MET B O 1
ATOM 3312 N N . LEU B 1 58 ? 5.965 -30.094 -19.891 1 96.12 58 LEU B N 1
ATOM 3313 C CA . LEU B 1 58 ? 7.137 -29.234 -20.047 1 96.12 58 LEU B CA 1
ATOM 3314 C C . LEU B 1 58 ? 6.77 -27.766 -19.859 1 96.12 58 LEU B C 1
ATOM 3316 O O . LEU B 1 58 ? 6.027 -27.203 -20.656 1 96.12 58 LEU B O 1
ATOM 3320 N N . PRO B 1 59 ? 7.344 -27.203 -18.812 1 96.69 59 PRO B N 1
ATOM 3321 C CA . PRO B 1 59 ? 7.062 -25.766 -18.641 1 96.69 59 PRO B CA 1
ATOM 3322 C C . PRO B 1 59 ? 7.629 -24.906 -19.766 1 96.69 59 PRO B C 1
ATOM 3324 O O . PRO B 1 59 ? 8.602 -25.297 -20.406 1 96.69 59 PRO B O 1
ATOM 3327 N N . ARG B 1 60 ? 7.051 -23.75 -19.891 1 95.94 60 ARG B N 1
ATOM 3328 C CA . ARG B 1 60 ? 7.562 -22.797 -20.859 1 95.94 60 ARG B CA 1
ATOM 3329 C C . ARG B 1 60 ? 8.852 -22.141 -20.375 1 95.94 60 ARG B C 1
ATOM 3331 O O . ARG B 1 60 ? 9.055 -22 -19.156 1 95.94 60 ARG B O 1
ATOM 3338 N N . LEU B 1 61 ? 9.562 -21.812 -21.359 1 95.75 61 LEU B N 1
ATOM 3339 C CA . LEU B 1 61 ? 10.75 -21.031 -21.016 1 95.75 61 LEU B CA 1
ATOM 3340 C C . LEU B 1 61 ? 10.367 -19.625 -20.609 1 95.75 61 LEU B C 1
ATOM 3342 O O . LEU B 1 61 ? 9.359 -19.094 -21.078 1 95.75 61 LEU B O 1
ATOM 3346 N N . PRO B 1 62 ? 11.195 -19.109 -19.688 1 92.31 62 PRO B N 1
ATOM 3347 C CA . PRO B 1 62 ? 10.961 -17.688 -19.438 1 92.31 62 PRO B CA 1
ATOM 3348 C C . PRO B 1 62 ? 11.094 -16.844 -20.703 1 92.31 62 PRO B C 1
ATOM 3350 O O . PRO B 1 62 ? 11.867 -17.172 -21.594 1 92.31 62 PRO B O 1
ATOM 3353 N N . PRO B 1 63 ? 10.234 -15.805 -20.781 1 86.56 63 PRO B N 1
ATOM 3354 C CA . PRO B 1 63 ? 10.227 -15.016 -22.016 1 86.56 63 PRO B CA 1
ATOM 3355 C C . PRO B 1 63 ? 11.562 -14.328 -22.281 1 86.56 63 PRO B C 1
ATOM 3357 O O . PRO B 1 63 ? 12.297 -14.008 -21.359 1 86.56 63 PRO B O 1
ATOM 3360 N N . LYS B 1 64 ? 11.742 -14.289 -23.609 1 78.06 64 LYS B N 1
ATOM 3361 C CA . LYS B 1 64 ? 12.938 -13.562 -24.031 1 78.06 64 LYS B CA 1
ATOM 3362 C C . LYS B 1 64 ? 12.742 -12.055 -23.891 1 78.06 64 LYS B C 1
ATOM 3364 O O . LYS B 1 64 ? 11.789 -11.492 -24.438 1 78.06 64 LYS B O 1
ATOM 3369 N N . GLN B 1 65 ? 12.969 -11.383 -22.719 1 65.94 65 GLN B N 1
ATOM 3370 C CA . GLN B 1 65 ? 12.703 -9.953 -22.562 1 65.94 65 GLN B CA 1
ATOM 3371 C C . GLN B 1 65 ? 13.953 -9.133 -22.844 1 65.94 65 GLN B C 1
ATOM 3373 O O . GLN B 1 65 ? 15.078 -9.648 -22.766 1 65.94 65 GLN B O 1
ATOM 3378 N N . ILE B 1 66 ? 13.703 -7.898 -23.297 1 62.78 66 ILE B N 1
ATOM 3379 C CA . ILE B 1 66 ? 14.766 -6.926 -23.531 1 62.78 66 ILE B CA 1
ATOM 3380 C C . ILE B 1 66 ? 15.594 -6.734 -22.266 1 62.78 66 ILE B C 1
ATOM 3382 O O . ILE B 1 66 ? 15.07 -6.84 -21.156 1 62.78 66 ILE B O 1
ATOM 3386 N N . MET B 1 67 ? 16.859 -6.453 -22.484 1 60.22 67 MET B N 1
ATOM 3387 C CA . MET B 1 67 ? 18.094 -6.52 -21.703 1 60.22 67 MET B CA 1
ATOM 3388 C C . MET B 1 67 ? 18.047 -5.531 -20.547 1 60.22 67 MET B C 1
ATOM 3390 O O . MET B 1 67 ? 18.75 -4.516 -20.562 1 60.22 67 MET B O 1
ATOM 3394 N N . LEU B 1 68 ? 16.922 -5.375 -19.922 1 62.12 68 LEU B N 1
ATOM 3395 C CA . LEU B 1 68 ? 17.141 -4.605 -18.703 1 62.12 68 LEU B CA 1
ATOM 3396 C C . LEU B 1 68 ? 17.656 -5.496 -17.578 1 62.12 68 LEU B C 1
ATOM 3398 O O . LEU B 1 68 ? 17.281 -6.668 -17.484 1 62.12 68 LEU B O 1
ATOM 3402 N N . ASP B 1 69 ? 18.609 -4.973 -16.875 1 62.16 69 ASP B N 1
ATOM 3403 C CA . ASP B 1 69 ? 19.344 -5.719 -15.859 1 62.16 69 ASP B CA 1
ATOM 3404 C C . ASP B 1 69 ? 18.375 -6.5 -14.961 1 62.16 69 ASP B C 1
ATOM 3406 O O . ASP B 1 69 ? 18.641 -7.664 -14.641 1 62.16 69 ASP B O 1
ATOM 3410 N N . SER B 1 70 ? 17.328 -5.828 -14.477 1 65.69 70 SER B N 1
ATOM 3411 C CA . SER B 1 70 ? 16.375 -6.492 -13.594 1 65.69 70 SER B CA 1
ATOM 3412 C C . SER B 1 70 ? 15.695 -7.664 -14.297 1 65.69 70 SER B C 1
ATOM 3414 O O . SER B 1 70 ? 15.367 -8.672 -13.664 1 65.69 70 SER B O 1
ATOM 3416 N N . LEU B 1 71 ? 15.875 -7.496 -15.508 1 77.31 71 LEU B N 1
ATOM 3417 C CA . LEU B 1 71 ? 15.164 -8.516 -16.281 1 77.31 71 LEU B CA 1
ATOM 3418 C C . LEU B 1 71 ? 16.062 -9.719 -16.531 1 77.31 71 LEU B C 1
ATOM 3420 O O . LEU B 1 71 ? 15.562 -10.828 -16.75 1 77.31 71 LEU B O 1
ATOM 3424 N N . LEU B 1 72 ? 17.359 -9.398 -16.344 1 82.88 72 LEU B N 1
ATOM 3425 C CA . LEU B 1 72 ? 18.297 -10.484 -16.562 1 82.88 72 LEU B CA 1
ATOM 3426 C C . LEU B 1 72 ? 18.281 -11.477 -15.406 1 82.88 72 LEU B C 1
ATOM 3428 O O . LEU B 1 72 ? 18.297 -12.688 -15.617 1 82.88 72 LEU B O 1
ATOM 3432 N N . GLU B 1 73 ? 18.219 -10.906 -14.281 1 85.69 73 GLU B N 1
ATOM 3433 C CA . GLU B 1 73 ? 18.172 -11.766 -13.109 1 85.69 73 GLU B CA 1
ATOM 3434 C C . GLU B 1 73 ? 16.859 -12.547 -13.047 1 85.69 73 GLU B C 1
ATOM 3436 O O . GLU B 1 73 ? 16.844 -13.719 -12.641 1 85.69 73 GLU B O 1
ATOM 3441 N N . GLU B 1 74 ? 15.844 -11.977 -13.406 1 87.31 74 GLU B N 1
ATOM 3442 C CA . GLU B 1 74 ? 14.547 -12.656 -13.453 1 87.31 74 GLU B CA 1
ATOM 3443 C C . GLU B 1 74 ? 14.578 -13.828 -14.43 1 87.31 74 GLU B C 1
ATOM 3445 O O . GLU B 1 74 ? 14.039 -14.898 -14.141 1 87.31 74 GLU B O 1
ATOM 3450 N N . ARG B 1 75 ? 15.18 -13.562 -15.531 1 90.44 75 ARG B N 1
ATOM 3451 C CA . ARG B 1 75 ? 15.305 -14.633 -16.516 1 90.44 75 ARG B CA 1
ATOM 3452 C C . ARG B 1 75 ? 16.188 -15.766 -16 1 90.44 75 ARG B C 1
ATOM 3454 O O . ARG B 1 75 ? 15.867 -16.938 -16.188 1 90.44 75 ARG B O 1
ATOM 3461 N N . ARG B 1 76 ? 17.297 -15.375 -15.414 1 92.06 76 ARG B N 1
ATOM 3462 C CA . ARG B 1 76 ? 18.188 -16.375 -14.82 1 92.06 76 ARG B CA 1
ATOM 3463 C C . ARG B 1 76 ? 17.438 -17.266 -13.844 1 92.06 76 ARG B C 1
ATOM 3465 O O . ARG B 1 76 ? 17.562 -18.5 -13.891 1 92.06 76 ARG B O 1
ATOM 3472 N N . ARG B 1 77 ? 16.609 -16.703 -13.008 1 91.31 77 ARG B N 1
ATOM 3473 C CA . ARG B 1 77 ? 15.828 -17.453 -12.039 1 91.31 77 ARG B CA 1
ATOM 3474 C C . ARG B 1 77 ? 14.82 -18.359 -12.734 1 91.31 77 ARG B C 1
ATOM 3476 O O . ARG B 1 77 ? 14.586 -19.5 -12.297 1 91.31 77 ARG B O 1
ATOM 3483 N N . GLY B 1 78 ? 14.25 -17.766 -13.766 1 93.38 78 GLY B N 1
ATOM 3484 C CA . GLY B 1 78 ? 13.32 -18.562 -14.555 1 93.38 78 GLY B CA 1
ATOM 3485 C C . GLY B 1 78 ? 13.969 -19.766 -15.195 1 93.38 78 GLY B C 1
ATOM 3486 O O . GLY B 1 78 ? 13.391 -20.859 -15.188 1 93.38 78 GLY B O 1
ATOM 3487 N N . LEU B 1 79 ? 15.164 -19.547 -15.711 1 95.25 79 LEU B N 1
ATOM 3488 C CA . LEU B 1 79 ? 15.891 -20.641 -16.344 1 95.25 79 LEU B CA 1
ATOM 3489 C C . LEU B 1 79 ? 16.312 -21.672 -15.297 1 95.25 79 LEU B C 1
ATOM 3491 O O . LEU B 1 79 ? 16.281 -22.875 -15.57 1 95.25 79 LEU B O 1
ATOM 3495 N N . GLN B 1 80 ? 16.656 -21.188 -14.18 1 94.88 80 GLN B N 1
ATOM 3496 C CA . GLN B 1 80 ? 17 -22.078 -13.086 1 94.88 80 GLN B CA 1
ATOM 3497 C C . GLN B 1 80 ? 15.828 -22.969 -12.703 1 94.88 80 GLN B C 1
ATOM 3499 O O . GLN B 1 80 ? 15.984 -24.188 -12.555 1 94.88 80 GLN B O 1
ATOM 3504 N N . ARG B 1 81 ? 14.703 -22.438 -12.547 1 94.19 81 ARG B N 1
ATOM 3505 C CA . ARG B 1 81 ? 13.508 -23.203 -12.211 1 94.19 81 ARG B CA 1
ATOM 3506 C C . ARG B 1 81 ? 13.156 -24.203 -13.312 1 94.19 81 ARG B C 1
ATOM 3508 O O . ARG B 1 81 ? 12.828 -25.344 -13.023 1 94.19 81 ARG B O 1
ATOM 3515 N N . TRP B 1 82 ? 13.234 -23.672 -14.477 1 96.88 82 TRP B N 1
ATOM 3516 C CA . TRP B 1 82 ? 12.914 -24.516 -15.617 1 96.88 82 TRP B CA 1
ATOM 3517 C C . TRP B 1 82 ? 13.805 -25.766 -15.648 1 96.88 82 TRP B C 1
ATOM 3519 O O . TRP B 1 82 ? 13.32 -26.891 -15.758 1 96.88 82 TRP B O 1
ATOM 3529 N N . LEU B 1 83 ? 15.086 -25.5 -15.578 1 96 83 LEU B N 1
ATOM 3530 C CA . LEU B 1 83 ? 16.047 -26.594 -15.641 1 96 83 LEU B CA 1
ATOM 3531 C C . LEU B 1 83 ? 15.859 -27.547 -14.469 1 96 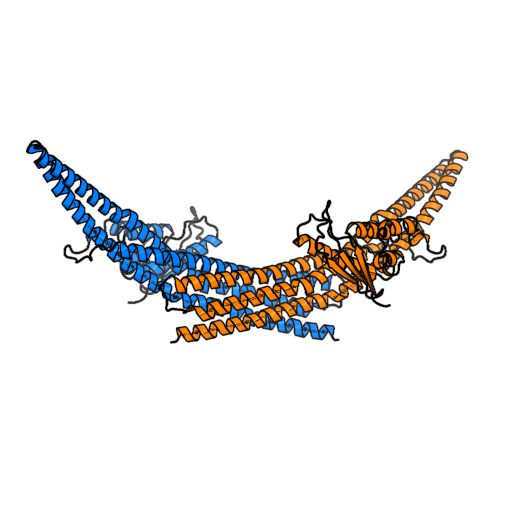83 LEU B C 1
ATOM 3533 O O . LEU B 1 83 ? 16.031 -28.766 -14.617 1 96 83 LEU B O 1
ATOM 3537 N N . GLN B 1 84 ? 15.539 -27.031 -13.367 1 94.62 84 GLN B N 1
ATOM 3538 C CA . GLN B 1 84 ? 15.273 -27.859 -12.195 1 94.62 84 GLN B CA 1
ATOM 3539 C C . GLN B 1 84 ? 14.094 -28.797 -12.438 1 94.62 84 GLN B C 1
ATOM 3541 O O . GLN B 1 84 ? 14.172 -30 -12.133 1 94.62 84 GLN B O 1
ATOM 3546 N N . ILE B 1 85 ? 13.016 -28.312 -12.969 1 96 85 ILE B N 1
ATOM 3547 C CA . ILE B 1 85 ? 11.82 -29.109 -13.242 1 96 85 ILE B CA 1
ATOM 3548 C C . ILE B 1 85 ? 12.148 -30.188 -14.273 1 96 85 ILE B C 1
ATOM 3550 O O . ILE B 1 85 ? 11.797 -31.359 -14.086 1 96 85 ILE B O 1
ATOM 3554 N N . VAL B 1 86 ? 12.875 -29.812 -15.289 1 96.12 86 VAL B N 1
ATOM 3555 C CA . VAL B 1 86 ? 13.188 -30.734 -16.375 1 96.12 86 VAL B CA 1
ATOM 3556 C C . VAL B 1 86 ? 14.133 -31.828 -15.875 1 96.12 86 VAL B C 1
ATOM 3558 O O . VAL B 1 86 ? 13.914 -33 -16.125 1 96.12 86 VAL B O 1
ATOM 3561 N N . CYS B 1 87 ? 15.117 -31.422 -15.133 1 94.81 87 CYS B N 1
ATOM 3562 C CA . CYS B 1 87 ? 16.125 -32.344 -14.641 1 94.81 87 CYS B CA 1
ATOM 3563 C C . CYS B 1 87 ? 15.508 -33.344 -13.648 1 94.81 87 CYS B C 1
ATOM 3565 O O . CYS B 1 87 ? 15.953 -34.469 -13.539 1 94.81 87 CYS B O 1
ATOM 3567 N N . GLN B 1 88 ? 14.5 -32.906 -12.984 1 93.44 88 GLN B N 1
ATOM 3568 C CA . GLN B 1 88 ? 13.914 -33.75 -11.938 1 93.44 88 GLN B CA 1
ATOM 3569 C C . GLN B 1 88 ? 12.727 -34.531 -12.461 1 93.44 88 GLN B C 1
ATOM 3571 O O . GLN B 1 88 ? 12.172 -35.375 -11.75 1 93.44 88 GLN B O 1
ATOM 3576 N N . HIS B 1 89 ? 12.359 -34.312 -13.68 1 95.31 89 HIS B N 1
ATOM 3577 C CA . HIS B 1 89 ? 11.258 -35.062 -14.273 1 95.31 89 HIS B CA 1
ATOM 3578 C C . HIS B 1 89 ? 11.633 -36.531 -14.445 1 95.31 89 HIS B C 1
ATOM 3580 O O . HIS B 1 89 ? 12.695 -36.875 -14.977 1 95.31 89 HIS B O 1
ATOM 3586 N N . PRO B 1 90 ? 10.766 -37.375 -14.031 1 93.88 90 PRO B N 1
ATOM 3587 C CA . PRO B 1 90 ? 11.109 -38.781 -14 1 93.88 90 PRO B CA 1
ATOM 3588 C C . PRO B 1 90 ? 11.359 -39.375 -15.383 1 93.88 90 PRO B C 1
ATOM 3590 O O . PRO B 1 90 ? 12.117 -40.344 -15.523 1 93.88 90 PRO B O 1
ATOM 3593 N N . ILE B 1 91 ? 10.781 -38.812 -16.406 1 93.69 91 ILE B N 1
ATOM 3594 C CA . ILE B 1 91 ? 10.898 -39.375 -17.766 1 93.69 91 ILE B CA 1
ATOM 3595 C C . ILE B 1 91 ? 11.805 -38.469 -18.594 1 93.69 91 ILE B C 1
ATOM 3597 O O . ILE B 1 91 ? 12.797 -38.938 -19.172 1 93.69 91 ILE B O 1
ATOM 3601 N N . VAL B 1 92 ? 11.594 -37.219 -18.578 1 93.38 92 VAL B N 1
ATOM 3602 C CA . VAL B 1 92 ? 12.305 -36.25 -19.422 1 93.38 92 VAL B CA 1
ATOM 3603 C C . VAL B 1 92 ? 13.727 -36.062 -18.906 1 93.38 92 VAL B C 1
ATOM 3605 O O . VAL B 1 92 ? 14.648 -35.844 -19.688 1 93.38 92 VAL B O 1
ATOM 3608 N N . GLY B 1 93 ? 13.945 -36.125 -17.641 1 91.38 93 GLY B N 1
ATOM 3609 C CA . GLY B 1 93 ? 15.195 -35.812 -16.984 1 91.38 93 GLY B CA 1
ATOM 3610 C C . GLY B 1 93 ? 16.281 -36.844 -17.188 1 91.38 93 GLY B C 1
ATOM 3611 O O . GLY B 1 93 ? 17.453 -36.594 -16.969 1 91.38 93 GLY B O 1
ATOM 3612 N N . ILE B 1 94 ? 15.922 -38.031 -17.531 1 87.62 94 ILE B N 1
ATOM 3613 C CA . ILE B 1 94 ? 16.891 -39.125 -17.656 1 87.62 94 ILE B CA 1
ATOM 3614 C C . ILE B 1 94 ? 17.312 -39.25 -19.125 1 87.62 94 ILE B C 1
ATOM 3616 O O . ILE B 1 94 ? 18.016 -40.188 -19.484 1 87.62 94 ILE B O 1
ATOM 3620 N N . GLY B 1 95 ? 17.156 -38.281 -19.922 1 82.94 95 GLY B N 1
ATOM 3621 C CA . GLY B 1 95 ? 17.438 -38.406 -21.344 1 82.94 95 GLY B CA 1
ATOM 3622 C C . GLY B 1 95 ? 18.844 -37.938 -21.703 1 82.94 95 GLY B C 1
ATOM 3623 O O . GLY B 1 95 ? 19.453 -37.156 -20.984 1 82.94 95 GLY B O 1
ATOM 3624 N N . PRO B 1 96 ? 19.344 -38.562 -22.703 1 90.25 96 PRO B N 1
ATOM 3625 C CA . PRO B 1 96 ? 20.688 -38.188 -23.156 1 90.25 96 PRO B CA 1
ATOM 3626 C C . PRO B 1 96 ? 20.797 -36.75 -23.625 1 90.25 96 PRO B C 1
ATOM 3628 O O . PRO B 1 96 ? 21.859 -36.125 -23.531 1 90.25 96 PRO B O 1
ATOM 3631 N N . MET B 1 97 ? 19.688 -36.281 -24.062 1 92.38 97 MET B N 1
ATOM 3632 C CA . MET B 1 97 ? 19.672 -34.906 -24.547 1 92.38 97 MET B CA 1
ATOM 3633 C C . MET B 1 97 ? 20.062 -33.938 -23.438 1 92.38 97 MET B C 1
ATOM 3635 O O . MET B 1 97 ? 20.875 -33.062 -23.641 1 92.38 97 MET B O 1
ATOM 3639 N N . LEU B 1 98 ? 19.453 -34.125 -22.297 1 93.25 98 LEU B N 1
ATOM 3640 C CA . LEU B 1 98 ? 19.719 -33.25 -21.156 1 93.25 98 LEU B CA 1
ATOM 3641 C C . LEU B 1 98 ? 21.172 -33.406 -20.688 1 93.25 98 LEU B C 1
ATOM 3643 O O . LEU B 1 98 ? 21.812 -32.438 -20.328 1 93.25 98 LEU B O 1
ATOM 3647 N N . GLU B 1 99 ? 21.578 -34.562 -20.656 1 93.12 99 GLU B N 1
ATOM 3648 C CA . GLU B 1 99 ? 22.953 -34.812 -20.266 1 93.12 99 GLU B CA 1
ATOM 3649 C C . GLU B 1 99 ? 23.938 -34.094 -21.188 1 93.12 99 GLU B C 1
ATOM 3651 O O . GLU B 1 99 ? 24.906 -33.5 -20.734 1 93.12 99 GLU B O 1
ATOM 3656 N N . CYS B 1 100 ? 23.672 -34.25 -22.469 1 94.56 100 CYS B N 1
ATOM 3657 C CA . CYS B 1 100 ? 24.516 -33.562 -23.453 1 94.56 100 CYS B CA 1
ATOM 3658 C C . CYS B 1 100 ? 24.516 -32.062 -23.203 1 94.56 100 CYS B C 1
ATOM 3660 O O . CYS B 1 100 ? 25.578 -31.438 -23.219 1 94.56 100 CYS B O 1
ATOM 3662 N N . PHE B 1 101 ? 23.438 -31.516 -22.938 1 96.44 101 PHE B N 1
ATOM 3663 C CA . PHE B 1 101 ? 23.281 -30.094 -22.688 1 96.44 101 PHE B CA 1
ATOM 3664 C C . PHE B 1 101 ? 24.078 -29.672 -21.453 1 96.44 101 PHE B C 1
ATOM 3666 O O . PHE B 1 101 ? 24.672 -28.594 -21.438 1 96.44 101 PHE B O 1
ATOM 3673 N N . LEU B 1 102 ? 24.109 -30.484 -20.406 1 95.38 102 LEU B N 1
ATOM 3674 C CA . LEU B 1 102 ? 24.672 -30.141 -19.109 1 95.38 102 LEU B CA 1
ATOM 3675 C C . LEU B 1 102 ? 26.172 -30.406 -19.094 1 95.38 102 LEU B C 1
ATOM 3677 O O . LEU B 1 102 ? 26.875 -29.938 -18.203 1 95.38 102 LEU B O 1
ATOM 3681 N N . THR B 1 103 ? 26.641 -31.109 -20.125 1 95.31 103 THR B N 1
ATOM 3682 C CA . THR B 1 103 ? 28.016 -31.578 -19.953 1 95.31 103 THR B CA 1
ATOM 3683 C C . THR B 1 103 ? 28.859 -31.156 -21.141 1 95.31 103 THR B C 1
ATOM 3685 O O . THR B 1 103 ? 30.094 -31.156 -21.062 1 95.31 103 THR B O 1
ATOM 3688 N N . ASP B 1 104 ? 28.297 -30.891 -22.266 1 96.06 104 ASP B N 1
ATOM 3689 C CA . ASP B 1 104 ? 29.078 -30.578 -23.453 1 96.06 104 ASP B CA 1
ATOM 3690 C C . ASP B 1 104 ? 29.781 -29.234 -23.312 1 96.06 104 ASP B C 1
ATOM 3692 O O . ASP B 1 104 ? 29.141 -28.172 -23.344 1 96.06 104 ASP B O 1
ATOM 3696 N N . THR B 1 105 ? 31.031 -29.188 -23.266 1 94.25 105 THR B N 1
ATOM 3697 C CA . THR B 1 105 ? 31.812 -27.969 -23.031 1 94.25 105 THR B CA 1
ATOM 3698 C C . THR B 1 105 ? 32.375 -27.422 -24.344 1 94.25 105 THR B C 1
ATOM 3700 O O . THR B 1 105 ? 33.062 -26.422 -24.359 1 94.25 105 THR B O 1
ATOM 3703 N N . THR B 1 106 ? 32.031 -28.062 -25.344 1 92.81 106 THR B N 1
ATOM 3704 C CA . THR B 1 106 ? 32.594 -27.656 -26.625 1 92.81 106 THR B CA 1
ATOM 3705 C C . THR B 1 106 ? 31.891 -26.391 -27.125 1 92.81 106 THR B C 1
ATOM 3707 O O . THR B 1 106 ? 30.797 -26.047 -26.688 1 92.81 106 THR B O 1
ATOM 3710 N N . SER B 1 107 ? 32.531 -25.641 -28.078 1 88.75 107 SER B N 1
ATOM 3711 C CA . SER B 1 107 ? 31.984 -24.391 -28.625 1 88.75 107 SER B CA 1
ATOM 3712 C C . SER B 1 107 ? 30.828 -24.656 -29.578 1 88.75 107 SER B C 1
ATOM 3714 O O . SER B 1 107 ? 30 -23.781 -29.812 1 88.75 107 SER B O 1
ATOM 3716 N N . ASP B 1 108 ? 30.781 -25.859 -30.141 1 92.19 108 ASP B N 1
ATOM 3717 C CA . ASP B 1 108 ? 29.734 -26.188 -31.094 1 92.19 108 ASP B CA 1
ATOM 3718 C C . ASP B 1 108 ? 28.641 -27.031 -30.453 1 92.19 108 ASP B C 1
ATOM 3720 O O . ASP B 1 108 ? 28 -27.859 -31.109 1 92.19 108 ASP B O 1
ATOM 3724 N N . HIS B 1 109 ? 28.469 -26.891 -29.203 1 92 109 HIS B N 1
ATOM 3725 C CA . HIS B 1 109 ? 27.547 -27.703 -28.422 1 92 109 HIS B CA 1
ATOM 3726 C C . HIS B 1 109 ? 26.125 -27.625 -29 1 92 109 HIS B C 1
ATOM 3728 O O . HIS B 1 109 ? 25.391 -28.609 -28.969 1 92 109 HIS B O 1
ATOM 3734 N N . GLN B 1 110 ? 25.688 -26.531 -29.484 1 90 110 GLN B N 1
ATOM 3735 C CA . GLN B 1 110 ? 24.344 -26.391 -30.031 1 90 110 GLN B CA 1
ATOM 3736 C C . GLN B 1 110 ? 24.156 -27.25 -31.281 1 90 110 GLN B C 1
ATOM 3738 O O . GLN B 1 110 ? 23.156 -27.969 -31.406 1 90 110 GLN B O 1
ATOM 3743 N N . ASP B 1 111 ? 25.094 -27.094 -32.125 1 91.56 111 ASP B N 1
ATOM 3744 C CA . ASP B 1 111 ? 25.047 -27.875 -33.375 1 91.56 111 ASP B CA 1
ATOM 3745 C C . ASP B 1 111 ? 25.156 -29.375 -33.062 1 91.56 111 ASP B C 1
ATOM 3747 O O . ASP B 1 111 ? 24.5 -30.188 -33.719 1 91.56 111 ASP B O 1
ATOM 3751 N N . HIS B 1 112 ? 25.953 -29.672 -32.188 1 92.5 112 HIS B N 1
ATOM 3752 C CA . HIS B 1 112 ? 26.094 -31.062 -31.75 1 92.5 112 HIS B CA 1
ATOM 3753 C C . HIS B 1 112 ? 24.766 -31.609 -31.234 1 92.5 112 HIS B C 1
ATOM 3755 O O . HIS B 1 112 ? 24.344 -32.688 -31.656 1 92.5 112 HIS B O 1
ATOM 3761 N N . LEU B 1 113 ? 24.203 -30.906 -30.375 1 92.75 113 LEU B N 1
ATOM 3762 C CA . LEU B 1 113 ? 22.922 -31.328 -29.781 1 92.75 113 LEU B CA 1
ATOM 3763 C C . LEU B 1 113 ? 21.859 -31.516 -30.859 1 92.75 113 LEU B C 1
ATOM 3765 O O . LEU B 1 113 ? 21.156 -32.531 -30.875 1 92.75 113 LEU B O 1
ATOM 3769 N N . ARG B 1 114 ? 21.781 -30.672 -31.797 1 93.12 114 ARG B N 1
ATOM 3770 C CA . ARG B 1 114 ? 20.797 -30.734 -32.875 1 93.12 114 ARG B CA 1
ATOM 3771 C C . ARG B 1 114 ? 21.062 -31.922 -33.781 1 93.12 114 ARG B C 1
ATOM 3773 O O . ARG B 1 114 ? 20.141 -32.656 -34.125 1 93.12 114 ARG B O 1
ATOM 3780 N N . THR B 1 115 ? 22.234 -32.031 -34.125 1 91.75 115 THR B N 1
ATOM 3781 C CA . THR B 1 115 ? 22.625 -33.062 -35.062 1 91.75 115 THR B CA 1
ATOM 3782 C C . THR B 1 115 ? 22.359 -34.469 -34.5 1 91.75 115 THR B C 1
ATOM 3784 O O . THR B 1 115 ? 21.875 -35.344 -35.188 1 91.75 115 THR B O 1
ATOM 3787 N N . VAL B 1 116 ? 22.625 -34.594 -33.281 1 91.12 116 VAL B N 1
ATOM 3788 C CA . VAL B 1 116 ? 22.516 -35.875 -32.656 1 91.12 116 VAL B CA 1
ATOM 3789 C C . VAL B 1 116 ? 21.047 -36.219 -32.406 1 91.12 116 VAL B C 1
ATOM 3791 O O . VAL B 1 116 ? 20.641 -37.375 -32.562 1 91.12 116 VAL B O 1
ATOM 3794 N N . TYR B 1 117 ? 20.234 -35.219 -32.125 1 91.81 117 TYR B N 1
ATOM 3795 C CA . TYR B 1 117 ? 18.938 -35.562 -31.547 1 91.81 117 TYR B CA 1
ATOM 3796 C C . TYR B 1 117 ? 17.812 -35.031 -32.438 1 91.81 117 TYR B C 1
ATOM 3798 O O . TYR B 1 117 ? 16.625 -35.219 -32.125 1 91.81 117 TYR B O 1
ATOM 3806 N N . ALA B 1 118 ? 18.016 -34.375 -33.469 1 89 118 ALA B N 1
ATOM 3807 C CA . ALA B 1 118 ? 16.984 -33.812 -34.344 1 89 118 ALA B CA 1
ATOM 3808 C C . ALA B 1 118 ? 16.125 -34.875 -34.969 1 89 118 ALA B C 1
ATOM 3810 O O . ALA B 1 118 ? 14.938 -34.656 -35.25 1 89 118 ALA B O 1
ATOM 3811 N N . LYS B 1 119 ? 16.609 -36.094 -35.156 1 88.25 119 LYS B N 1
ATOM 3812 C CA . LYS B 1 119 ? 15.883 -37.125 -35.875 1 88.25 119 LYS B CA 1
ATOM 3813 C C . LYS B 1 119 ? 15.32 -38.188 -34.938 1 88.25 119 LYS B C 1
ATOM 3815 O O . LYS B 1 119 ? 14.836 -39.219 -35.344 1 88.25 119 LYS B O 1
ATOM 3820 N N . GLU B 1 120 ? 15.367 -37.906 -33.688 1 87.06 120 GLU B N 1
ATOM 3821 C CA . GLU B 1 120 ? 14.867 -38.875 -32.719 1 87.06 120 GLU B CA 1
ATOM 3822 C C . GLU B 1 120 ? 13.352 -39 -32.781 1 87.06 120 GLU B C 1
ATOM 3824 O O . GLU B 1 120 ? 12.648 -38 -33 1 87.06 120 GLU B O 1
ATOM 3829 N N . LEU B 1 121 ? 12.898 -40.219 -32.688 1 87.69 121 LEU B N 1
ATOM 3830 C CA . LEU B 1 121 ? 11.461 -40.5 -32.656 1 87.69 121 LEU B CA 1
ATOM 3831 C C . LEU B 1 121 ? 10.852 -40.062 -31.312 1 87.69 121 LEU B C 1
ATOM 3833 O O . LEU B 1 121 ? 11.547 -40.031 -30.297 1 87.69 121 LEU B O 1
ATOM 3837 N N . ASP B 1 122 ? 9.602 -39.781 -31.406 1 91.5 122 ASP B N 1
ATOM 3838 C CA . ASP B 1 122 ? 8.969 -39.375 -30.156 1 91.5 122 ASP B CA 1
ATOM 3839 C C . ASP B 1 122 ? 8.703 -40.594 -29.266 1 91.5 122 ASP B C 1
ATOM 3841 O O . ASP B 1 122 ? 8.898 -41.719 -29.672 1 91.5 122 ASP B O 1
ATOM 3845 N N . GLU B 1 123 ? 8.352 -40.375 -28.031 1 91.94 123 GLU B N 1
ATOM 3846 C CA . GLU B 1 123 ? 8.195 -41.375 -26.969 1 91.94 123 GLU B CA 1
ATOM 3847 C C . GLU B 1 123 ? 7.203 -42.438 -27.359 1 91.94 123 GLU B C 1
ATOM 3849 O O . GLU B 1 123 ? 7.406 -43.625 -27.062 1 91.94 123 GLU B O 1
ATOM 3854 N N . PHE B 1 124 ? 6.152 -42.094 -28.094 1 92.44 124 PHE B N 1
ATOM 3855 C CA . PHE B 1 124 ? 5.125 -43.062 -28.516 1 92.44 124 PHE B CA 1
ATOM 3856 C C . PHE B 1 124 ? 5.676 -44.031 -29.531 1 92.44 124 PHE B C 1
ATOM 3858 O O . PHE B 1 124 ? 5.398 -45.25 -29.469 1 92.44 124 PHE B O 1
ATOM 3865 N N . LEU B 1 125 ? 6.426 -43.562 -30.469 1 91.19 125 LEU B N 1
ATOM 3866 C CA . LEU B 1 125 ? 6.934 -44.375 -31.562 1 91.19 125 LEU B CA 1
ATOM 3867 C C . LEU B 1 125 ? 7.977 -45.375 -31.062 1 91.19 125 LEU B C 1
ATOM 3869 O O . LEU B 1 125 ? 8.266 -46.375 -31.734 1 91.19 125 LEU B O 1
ATOM 3873 N N . LYS B 1 126 ? 8.414 -45.094 -29.875 1 88.19 126 LYS B N 1
ATOM 3874 C CA . LYS B 1 126 ? 9.406 -46 -29.297 1 88.19 126 LYS B CA 1
ATOM 3875 C C . LYS B 1 126 ? 8.734 -47.094 -28.484 1 88.19 126 LYS B C 1
ATOM 3877 O O . LYS B 1 126 ? 9.391 -48.062 -28.062 1 88.19 126 LYS B O 1
ATOM 3882 N N . LEU B 1 127 ? 7.48 -46.969 -28.266 1 87.88 127 LEU B N 1
ATOM 3883 C CA . LEU B 1 127 ? 6.738 -47.938 -27.5 1 87.88 127 LEU B CA 1
ATOM 3884 C C . LEU B 1 127 ? 6.613 -49.281 -28.25 1 87.88 127 LEU B C 1
ATOM 3886 O O . LEU B 1 127 ? 6.434 -49.281 -29.469 1 87.88 127 LEU B O 1
ATOM 3890 N N . ALA B 1 128 ? 6.633 -50.25 -27.438 1 84.44 128 ALA B N 1
ATOM 3891 C CA . ALA B 1 128 ? 6.43 -51.562 -28.031 1 84.44 128 ALA B CA 1
ATOM 3892 C C . ALA B 1 128 ? 5.023 -51.688 -28.594 1 84.44 128 ALA B C 1
ATOM 3894 O O . ALA B 1 128 ? 4.062 -51.188 -28.031 1 84.44 128 ALA B O 1
ATOM 3895 N N . ASP B 1 129 ? 4.93 -52.281 -29.641 1 80.69 129 ASP B N 1
ATOM 3896 C CA . ASP B 1 129 ? 3.645 -52.469 -30.312 1 80.69 129 ASP B CA 1
ATOM 3897 C C . ASP B 1 129 ? 2.652 -53.188 -29.406 1 80.69 129 ASP B C 1
ATOM 3899 O O . ASP B 1 129 ? 1.443 -52.969 -29.5 1 80.69 129 ASP B O 1
ATOM 3903 N N . ASN B 1 130 ? 3.217 -53.938 -28.5 1 82.38 130 ASN B N 1
ATOM 3904 C CA . ASN B 1 130 ? 2.348 -54.75 -27.641 1 82.38 130 ASN B CA 1
ATOM 3905 C C . ASN B 1 130 ? 2.107 -54.094 -26.297 1 82.38 130 ASN B C 1
ATOM 3907 O O . ASN B 1 130 ? 1.543 -54.719 -25.391 1 82.38 130 ASN B O 1
ATOM 3911 N N . ALA B 1 131 ? 2.436 -52.875 -26.328 1 82.94 131 ALA B N 1
ATOM 3912 C CA . ALA B 1 131 ? 2.254 -52.219 -25.047 1 82.94 131 ALA B CA 1
ATOM 3913 C C . ALA B 1 131 ? 0.773 -52 -24.734 1 82.94 131 ALA B C 1
ATOM 3915 O O . ALA B 1 131 ? 0.002 -51.562 -25.594 1 82.94 131 ALA B O 1
ATOM 3916 N N . GLU B 1 132 ? 0.354 -52.5 -23.609 1 79.81 132 GLU B N 1
ATOM 3917 C CA . GLU B 1 132 ? -1.027 -52.344 -23.156 1 79.81 132 GLU B CA 1
ATOM 3918 C C . GLU B 1 132 ? -1.318 -50.875 -22.766 1 79.81 132 GLU B C 1
ATOM 3920 O O . GLU B 1 132 ? -0.634 -50.312 -21.906 1 79.81 132 GLU B O 1
ATOM 3925 N N . LEU B 1 133 ? -2.16 -50.312 -23.562 1 84.25 133 LEU B N 1
ATOM 3926 C CA . LEU B 1 133 ? -2.594 -48.938 -23.266 1 84.25 133 LEU B CA 1
ATOM 3927 C C . LEU B 1 133 ? -4.047 -48.906 -22.797 1 84.25 133 LEU B C 1
ATOM 3929 O O . LEU B 1 133 ? -4.895 -49.594 -23.375 1 84.25 133 LEU B O 1
ATOM 3933 N N . PRO B 1 134 ? -4.145 -48.344 -21.547 1 76.62 134 PRO B N 1
ATOM 3934 C CA . PRO B 1 134 ? -5.516 -48.312 -21.047 1 76.62 134 PRO B CA 1
ATOM 3935 C C . PRO B 1 134 ? -6.496 -47.656 -22.031 1 76.62 134 PRO B C 1
ATOM 3937 O O . PRO B 1 134 ? -6.098 -46.844 -22.844 1 76.62 134 PRO B O 1
ATOM 3940 N N . LEU B 1 135 ? -7.746 -48.188 -21.859 1 74 135 LEU B N 1
ATOM 3941 C CA . LEU B 1 135 ? -8.82 -47.625 -22.656 1 74 135 LEU B CA 1
ATOM 3942 C C . LEU B 1 135 ? -8.977 -46.125 -22.359 1 74 135 LEU B C 1
ATOM 3944 O O . LEU B 1 135 ? -8.742 -45.688 -21.234 1 74 135 LEU B O 1
ATOM 3948 N N . GLU B 1 136 ? -9.312 -45.406 -23.406 1 69.62 136 GLU B N 1
ATOM 3949 C CA . GLU B 1 136 ? -9.438 -43.969 -23.391 1 69.62 136 GLU B CA 1
ATOM 3950 C C . GLU B 1 136 ? -10.477 -43.5 -22.375 1 69.62 136 GLU B C 1
ATOM 3952 O O . GLU B 1 136 ? -11.586 -44.062 -22.328 1 69.62 136 GLU B O 1
ATOM 3957 N N . ASP B 1 137 ? -9.961 -42.844 -21.25 1 77.75 137 ASP B N 1
ATOM 3958 C CA . ASP B 1 137 ? -10.875 -42.25 -20.281 1 77.75 137 ASP B CA 1
ATOM 3959 C C . ASP B 1 137 ? -10.859 -40.719 -20.375 1 77.75 137 ASP B C 1
ATOM 3961 O O . ASP B 1 137 ? -10.109 -40.062 -19.656 1 77.75 137 ASP B O 1
ATOM 3965 N N . GLN B 1 138 ? -11.688 -40.219 -21.281 1 80.56 138 GLN B N 1
ATOM 3966 C CA . GLN B 1 138 ? -11.766 -38.781 -21.484 1 80.56 138 GLN B CA 1
ATOM 3967 C C . GLN B 1 138 ? -12.344 -38.094 -20.266 1 80.56 138 GLN B C 1
ATOM 3969 O O . GLN B 1 138 ? -12.039 -36.906 -20.016 1 80.56 138 GLN B O 1
ATOM 3974 N N . GLY B 1 139 ? -13.148 -38.781 -19.531 1 83.94 139 GLY B N 1
ATOM 3975 C CA . GLY B 1 139 ? -13.695 -38.219 -18.297 1 83.94 139 GLY B CA 1
ATOM 3976 C C . GLY B 1 139 ? -12.641 -37.906 -17.266 1 83.94 139 GLY B C 1
ATOM 3977 O O . GLY B 1 139 ? -12.688 -36.844 -16.625 1 83.94 139 GLY B O 1
ATOM 3978 N N . ARG B 1 140 ? -11.703 -38.719 -17.156 1 84.75 140 ARG B N 1
ATOM 3979 C CA . ARG B 1 140 ? -10.609 -38.5 -16.203 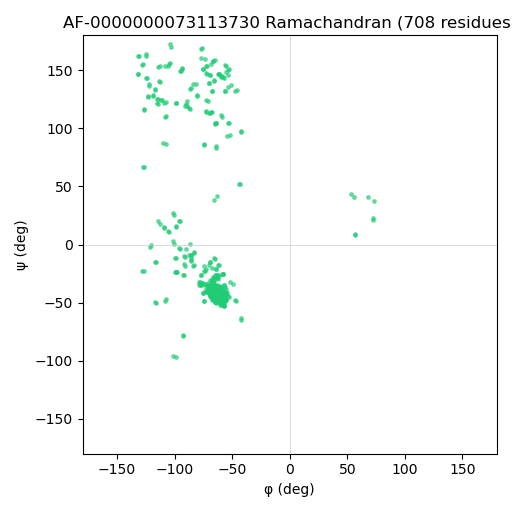1 84.75 140 ARG B CA 1
ATOM 3980 C C . ARG B 1 140 ? -9.734 -37.344 -16.609 1 84.75 140 ARG B C 1
ATOM 3982 O O . ARG B 1 140 ? -9.258 -36.562 -15.766 1 84.75 140 ARG B O 1
ATOM 3989 N N . LEU B 1 141 ? -9.562 -37.25 -17.922 1 86.69 141 LEU B N 1
ATOM 3990 C CA . LEU B 1 141 ? -8.805 -36.094 -18.438 1 86.69 141 LEU B CA 1
ATOM 3991 C C . LEU B 1 141 ? -9.477 -34.781 -18.062 1 86.69 141 LEU B C 1
ATOM 3993 O O . LEU B 1 141 ? -8.82 -33.875 -17.594 1 86.69 141 LEU B O 1
ATOM 3997 N N . ALA B 1 142 ? -10.773 -34.781 -18.219 1 89.5 142 ALA B N 1
ATOM 3998 C CA . ALA B 1 142 ? -11.539 -33.562 -17.953 1 89.5 142 ALA B CA 1
ATOM 3999 C C . ALA B 1 142 ? -11.492 -33.219 -16.469 1 89.5 142 ALA B C 1
ATOM 4001 O O . ALA B 1 142 ? -11.352 -32.031 -16.109 1 89.5 142 ALA B O 1
ATOM 4002 N N . ALA B 1 143 ? -11.656 -34.125 -15.633 1 87.5 143 ALA B N 1
ATOM 4003 C CA . ALA B 1 143 ? -11.625 -33.906 -14.188 1 87.5 143 ALA B CA 1
ATOM 4004 C C . ALA B 1 143 ? -10.258 -33.406 -13.734 1 87.5 143 ALA B C 1
ATOM 4006 O O . ALA B 1 143 ? -10.156 -32.5 -12.906 1 87.5 143 ALA B O 1
ATOM 4007 N N . SER B 1 144 ? -9.219 -34.062 -14.266 1 85.38 144 SER B N 1
ATOM 4008 C CA . SER B 1 144 ? -7.859 -33.656 -13.938 1 85.38 144 SER B CA 1
ATOM 4009 C C . SER B 1 144 ? -7.594 -32.219 -14.367 1 85.38 144 SER B C 1
ATOM 4011 O O . SER B 1 144 ? -7 -31.422 -13.617 1 85.38 144 SER B O 1
ATOM 4013 N N . ARG B 1 145 ? -8.07 -31.922 -15.484 1 90.44 145 ARG B N 1
ATOM 4014 C CA . ARG B 1 145 ? -7.871 -30.578 -16.031 1 90.44 145 ARG B CA 1
ATOM 4015 C C . ARG B 1 145 ? -8.57 -29.531 -15.18 1 90.44 145 ARG B C 1
ATOM 4017 O O . ARG B 1 145 ? -7.984 -28.484 -14.883 1 90.44 145 ARG B O 1
ATOM 4024 N N . GLU B 1 146 ? -9.742 -29.812 -14.844 1 91.88 146 GLU B N 1
ATOM 4025 C CA . GLU B 1 146 ? -10.523 -28.859 -14.078 1 91.88 146 GLU B CA 1
ATOM 4026 C C . GLU B 1 146 ? -9.906 -28.609 -12.703 1 91.88 146 GLU B C 1
ATOM 4028 O O . GLU B 1 146 ? -9.781 -27.469 -12.266 1 91.88 146 GLU B O 1
ATOM 4033 N N . MET B 1 147 ? -9.523 -29.609 -12.055 1 91.69 147 MET B N 1
ATOM 4034 C CA . MET B 1 147 ? -8.898 -29.5 -10.742 1 91.69 147 MET B CA 1
ATOM 4035 C C . MET B 1 147 ? -7.609 -28.672 -10.82 1 91.69 147 MET B C 1
ATOM 4037 O O . MET B 1 147 ? -7.387 -27.781 -9.992 1 91.69 147 MET B O 1
ATOM 4041 N N . MET B 1 148 ? -6.82 -29.031 -11.781 1 94.06 148 MET B N 1
ATOM 4042 C CA . MET B 1 148 ? -5.535 -28.359 -11.906 1 94.06 148 MET B CA 1
ATOM 4043 C C . MET B 1 148 ? -5.723 -26.906 -12.312 1 94.06 148 MET B C 1
ATOM 4045 O O . MET B 1 148 ? -4.941 -26.031 -11.906 1 94.06 148 MET B O 1
ATOM 4049 N N . ARG B 1 149 ? -6.75 -26.734 -13.047 1 94.25 149 ARG B N 1
ATOM 4050 C CA . ARG B 1 149 ? -7.074 -25.359 -13.414 1 94.25 149 ARG B CA 1
ATOM 4051 C C . ARG B 1 149 ? -7.441 -24.531 -12.188 1 94.25 149 ARG B C 1
ATOM 4053 O O . ARG B 1 149 ? -7 -23.391 -12.055 1 94.25 149 ARG B O 1
ATOM 4060 N N . ILE B 1 150 ? -8.242 -25.062 -11.352 1 94.69 150 ILE B N 1
ATOM 4061 C CA . ILE B 1 150 ? -8.641 -24.391 -10.117 1 94.69 150 ILE B CA 1
ATOM 4062 C C . ILE B 1 150 ? -7.402 -24.094 -9.273 1 94.69 150 ILE B C 1
ATOM 4064 O O . ILE B 1 150 ? -7.234 -22.969 -8.773 1 94.69 150 ILE B O 1
ATOM 4068 N N . MET B 1 151 ? -6.586 -25.047 -9.18 1 95.69 151 MET B N 1
ATOM 4069 C CA . MET B 1 151 ? -5.363 -24.875 -8.406 1 95.69 151 MET B CA 1
ATOM 4070 C C . MET B 1 151 ? -4.484 -23.781 -9.008 1 95.69 151 MET B C 1
ATOM 4072 O O . MET B 1 151 ? -3.93 -22.953 -8.281 1 95.69 151 MET B O 1
ATOM 4076 N N . LEU B 1 152 ? -4.371 -23.875 -10.266 1 96.88 152 LEU B N 1
ATOM 4077 C CA . LEU B 1 152 ? -3.572 -22.859 -10.953 1 96.88 152 LEU B CA 1
ATOM 4078 C C . LEU B 1 152 ? -4.086 -21.469 -10.648 1 96.88 152 LEU B C 1
ATOM 4080 O O . LEU B 1 152 ? -3.305 -20.578 -10.297 1 96.88 152 LEU B O 1
ATOM 4084 N N . ASN B 1 153 ? -5.348 -21.266 -10.734 1 96.62 153 ASN B N 1
ATOM 4085 C CA . ASN B 1 153 ? -5.949 -19.969 -10.461 1 96.62 153 ASN B CA 1
ATOM 4086 C C . ASN B 1 153 ? -5.719 -19.547 -9.016 1 96.62 153 ASN B C 1
ATOM 4088 O O . ASN B 1 153 ? -5.441 -18.375 -8.75 1 96.62 153 ASN B O 1
ATOM 4092 N N . CYS B 1 154 ? -5.855 -20.469 -8.164 1 97.25 154 CYS B N 1
ATOM 4093 C CA . CYS B 1 154 ? -5.645 -20.172 -6.746 1 97.25 154 CYS B CA 1
ATOM 4094 C C . CYS B 1 154 ? -4.195 -19.781 -6.48 1 97.25 154 CYS B C 1
ATOM 4096 O O . CYS B 1 154 ? -3.93 -18.828 -5.762 1 97.25 154 CYS B O 1
ATOM 4098 N N . ILE B 1 155 ? -3.303 -20.5 -7.055 1 97.44 155 ILE B N 1
ATOM 4099 C CA . ILE B 1 155 ? -1.887 -20.234 -6.812 1 97.44 155 ILE B CA 1
ATOM 4100 C C . ILE B 1 155 ? -1.495 -18.891 -7.426 1 97.44 155 ILE B C 1
ATOM 4102 O O . ILE B 1 155 ? -0.673 -18.172 -6.863 1 97.44 155 ILE B O 1
ATOM 4106 N N . ILE B 1 156 ? -2.057 -18.578 -8.539 1 98 156 ILE B N 1
ATOM 4107 C CA . ILE B 1 156 ? -1.826 -17.266 -9.141 1 98 156 ILE B CA 1
ATOM 4108 C C . ILE B 1 156 ? -2.246 -16.172 -8.164 1 98 156 ILE B C 1
ATOM 4110 O O . ILE B 1 156 ? -1.519 -15.203 -7.965 1 98 156 ILE B O 1
ATOM 4114 N N . ARG B 1 157 ? -3.355 -16.328 -7.562 1 97.5 157 ARG B N 1
ATOM 4115 C CA . ARG B 1 157 ? -3.859 -15.352 -6.602 1 97.5 157 ARG B CA 1
ATOM 4116 C C . ARG B 1 157 ? -2.967 -15.289 -5.371 1 97.5 157 ARG B C 1
ATOM 4118 O O . ARG B 1 157 ? -2.676 -14.203 -4.863 1 97.5 157 ARG B O 1
ATOM 4125 N N . ILE B 1 158 ? -2.594 -16.406 -4.906 1 97.44 158 ILE B N 1
ATOM 4126 C CA . ILE B 1 158 ? -1.713 -16.469 -3.746 1 97.44 158 ILE B CA 1
ATOM 4127 C C . ILE B 1 158 ? -0.405 -15.742 -4.059 1 97.44 158 ILE B C 1
ATOM 4129 O O . ILE B 1 158 ? 0.11 -14.992 -3.225 1 97.44 158 ILE B O 1
ATOM 4133 N N . LYS B 1 159 ? 0.083 -16.031 -5.211 1 97 159 LYS B N 1
ATOM 4134 C CA . LYS B 1 159 ? 1.307 -15.344 -5.625 1 97 159 LYS B CA 1
ATOM 4135 C C . LYS B 1 159 ? 1.125 -13.828 -5.602 1 97 159 LYS B C 1
ATOM 4137 O O . LYS B 1 159 ? 1.973 -13.109 -5.074 1 97 159 LYS B O 1
ATOM 4142 N N . ARG B 1 160 ? 0.069 -13.391 -6.195 1 96.81 160 ARG B N 1
ATOM 4143 C CA . ARG B 1 160 ? -0.221 -11.961 -6.238 1 96.81 160 ARG B CA 1
ATOM 4144 C C . ARG B 1 160 ? -0.281 -11.375 -4.832 1 96.81 160 ARG B C 1
ATOM 4146 O O . ARG B 1 160 ? 0.286 -10.312 -4.57 1 96.81 160 ARG B O 1
ATOM 4153 N N . LEU B 1 161 ? -0.977 -12 -3.99 1 97 161 LEU B N 1
ATOM 4154 C CA . LEU B 1 161 ? -1.147 -11.531 -2.619 1 97 161 LEU B CA 1
ATOM 4155 C C . LEU B 1 161 ? 0.184 -11.531 -1.877 1 97 161 LEU B C 1
ATOM 4157 O O . LEU B 1 161 ? 0.474 -10.602 -1.118 1 97 161 LEU B O 1
ATOM 4161 N N . ALA B 1 162 ? 0.941 -12.562 -2.059 1 95.56 162 ALA B N 1
ATOM 4162 C CA . ALA B 1 162 ? 2.264 -12.625 -1.441 1 95.56 162 ALA B CA 1
ATOM 4163 C C . ALA B 1 162 ? 3.15 -11.484 -1.937 1 95.56 162 ALA B C 1
ATOM 4165 O O . ALA B 1 162 ? 3.857 -10.852 -1.147 1 95.56 162 ALA B O 1
ATOM 4166 N N . GLU B 1 163 ? 3.105 -11.266 -3.201 1 94.5 163 GLU B N 1
ATOM 4167 C CA . GLU B 1 163 ? 3.898 -10.188 -3.779 1 94.5 163 GLU B CA 1
ATOM 4168 C C . GLU B 1 163 ? 3.436 -8.828 -3.266 1 94.5 163 GLU B C 1
ATOM 4170 O O . GLU B 1 163 ? 4.258 -7.941 -3.006 1 94.5 163 GLU B O 1
ATOM 4175 N N . GLN B 1 164 ? 2.166 -8.656 -3.188 1 95 164 GLN B N 1
ATOM 4176 C CA . GLN B 1 164 ? 1.617 -7.414 -2.654 1 95 164 GLN B CA 1
ATOM 4177 C C . GLN B 1 164 ? 2.072 -7.184 -1.216 1 95 164 GLN B C 1
ATOM 4179 O O . GLN B 1 164 ? 2.4 -6.055 -0.835 1 95 164 GLN B O 1
ATOM 4184 N N . GLN B 1 165 ? 2.047 -8.234 -0.471 1 94.5 165 GLN B N 1
ATOM 4185 C CA . GLN B 1 1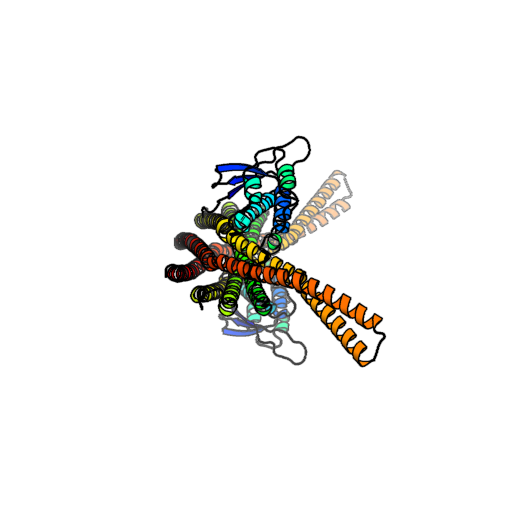65 ? 2.488 -8.133 0.916 1 94.5 165 GLN B CA 1
ATOM 4186 C C . GLN B 1 165 ? 3.961 -7.738 0.998 1 94.5 165 GLN B C 1
ATOM 4188 O O . GLN B 1 165 ? 4.344 -6.914 1.83 1 94.5 165 GLN B O 1
ATOM 4193 N N . MET B 1 166 ? 4.699 -8.281 0.166 1 93.62 166 MET B N 1
ATOM 4194 C CA . MET B 1 166 ? 6.121 -7.957 0.122 1 93.62 166 MET B CA 1
ATOM 4195 C C . MET B 1 166 ? 6.332 -6.488 -0.233 1 93.62 166 MET B C 1
ATOM 4197 O O . MET B 1 166 ? 7.129 -5.797 0.404 1 93.62 166 MET B O 1
ATOM 4201 N N . ALA B 1 167 ? 5.645 -6.082 -1.245 1 94.38 167 ALA B N 1
ATOM 4202 C CA . ALA B 1 167 ? 5.738 -4.684 -1.653 1 94.38 167 ALA B CA 1
ATOM 4203 C C . ALA B 1 167 ? 5.293 -3.752 -0.53 1 94.38 167 ALA B C 1
ATOM 4205 O O . ALA B 1 167 ? 5.879 -2.686 -0.327 1 94.38 167 ALA B O 1
ATOM 4206 N N . ARG B 1 168 ? 4.281 -4.117 0.111 1 95.12 168 ARG B N 1
ATOM 4207 C CA . ARG B 1 168 ? 3.746 -3.328 1.215 1 95.12 168 ARG B CA 1
ATOM 4208 C C . ARG B 1 168 ? 4.781 -3.156 2.32 1 95.12 168 ARG B C 1
ATOM 4210 O O . ARG B 1 168 ? 4.984 -2.049 2.822 1 95.12 168 ARG B O 1
ATOM 4217 N N . ILE B 1 169 ? 5.43 -4.238 2.693 1 94.75 169 ILE B N 1
ATOM 4218 C CA . ILE B 1 169 ? 6.445 -4.211 3.742 1 94.75 169 ILE B CA 1
ATOM 4219 C C . ILE B 1 169 ? 7.609 -3.324 3.311 1 94.75 169 ILE B C 1
ATOM 4221 O O . ILE B 1 169 ? 8.094 -2.504 4.094 1 94.75 169 ILE B O 1
ATOM 4225 N N . HIS B 1 170 ? 7.949 -3.475 2.119 1 95.25 170 HIS B N 1
ATOM 4226 C CA . HIS B 1 170 ? 9.047 -2.672 1.59 1 95.25 170 HIS B CA 1
ATOM 4227 C C . HIS B 1 170 ? 8.703 -1.186 1.622 1 95.25 170 HIS B C 1
ATOM 4229 O O . HIS B 1 170 ? 9.5 -0.372 2.1 1 95.25 170 HIS B O 1
ATOM 4235 N N . ASN B 1 171 ? 7.535 -0.869 1.162 1 96.31 171 ASN B N 1
ATOM 4236 C CA . ASN B 1 171 ? 7.117 0.527 1.087 1 96.31 171 ASN B CA 1
ATOM 4237 C C . ASN B 1 171 ? 6.918 1.128 2.475 1 96.31 171 ASN B C 1
ATOM 4239 O O . ASN B 1 171 ? 7.145 2.322 2.68 1 96.31 171 ASN B O 1
ATOM 4243 N N . GLN B 1 172 ? 6.449 0.365 3.336 1 95.94 172 GLN B N 1
ATOM 4244 C CA . GLN B 1 172 ? 6.359 0.837 4.715 1 95.94 172 GLN B CA 1
ATOM 4245 C C . GLN B 1 172 ? 7.727 1.279 5.234 1 95.94 172 GLN B C 1
ATOM 4247 O O . GLN B 1 172 ? 7.836 2.307 5.906 1 95.94 172 GLN B O 1
ATOM 4252 N N . GLY B 1 173 ? 8.719 0.439 4.934 1 96.81 173 GLY B N 1
ATOM 4253 C CA . GLY B 1 173 ? 10.062 0.82 5.32 1 96.81 173 GLY B CA 1
ATOM 4254 C C . GLY B 1 173 ? 10.492 2.164 4.758 1 96.81 173 GLY B C 1
ATOM 4255 O O . GLY B 1 173 ? 11.07 2.986 5.469 1 96.81 173 GLY B O 1
ATOM 4256 N N . LEU B 1 174 ? 10.172 2.406 3.539 1 97.38 174 LEU B N 1
ATOM 4257 C CA . LEU B 1 174 ? 10.508 3.672 2.895 1 97.38 174 LEU B CA 1
ATOM 4258 C C . LEU B 1 174 ? 9.789 4.832 3.57 1 97.38 174 LEU B C 1
ATOM 4260 O O . LEU B 1 174 ? 10.375 5.898 3.781 1 97.38 174 LEU B O 1
ATOM 4264 N N . ASP B 1 175 ? 8.562 4.66 3.885 1 97.56 175 ASP B N 1
ATOM 4265 C CA . ASP B 1 175 ? 7.77 5.691 4.547 1 97.56 175 ASP B CA 1
ATOM 4266 C C . ASP B 1 175 ? 8.336 6.02 5.926 1 97.56 175 ASP B C 1
ATOM 4268 O O . ASP B 1 175 ? 8.344 7.18 6.34 1 97.56 175 ASP B O 1
ATOM 4272 N N . MET B 1 176 ? 8.758 4.973 6.645 1 97.94 176 MET B N 1
ATOM 4273 C CA . MET B 1 176 ? 9.336 5.195 7.965 1 97.94 176 MET B CA 1
ATOM 4274 C C . MET B 1 176 ? 10.641 5.98 7.859 1 97.94 176 MET B C 1
ATOM 4276 O O . MET B 1 176 ? 10.922 6.84 8.695 1 97.94 176 MET B O 1
ATOM 4280 N N . ARG B 1 177 ? 11.359 5.695 6.844 1 97.81 177 ARG B N 1
ATOM 4281 C CA . ARG B 1 177 ? 12.586 6.449 6.613 1 97.81 177 ARG B CA 1
ATOM 4282 C C . ARG B 1 177 ? 12.281 7.914 6.309 1 97.81 177 ARG B C 1
ATOM 4284 O O . ARG B 1 177 ? 12.969 8.812 6.801 1 97.81 177 ARG B O 1
ATOM 4291 N N . GLU B 1 178 ? 11.297 8.109 5.5 1 98.06 178 GLU B N 1
ATOM 4292 C CA . GLU B 1 178 ? 10.883 9.477 5.191 1 98.06 178 GLU B CA 1
ATOM 4293 C C . GLU B 1 178 ? 10.406 10.203 6.445 1 98.06 178 GLU B C 1
ATOM 4295 O O . GLU B 1 178 ? 10.758 11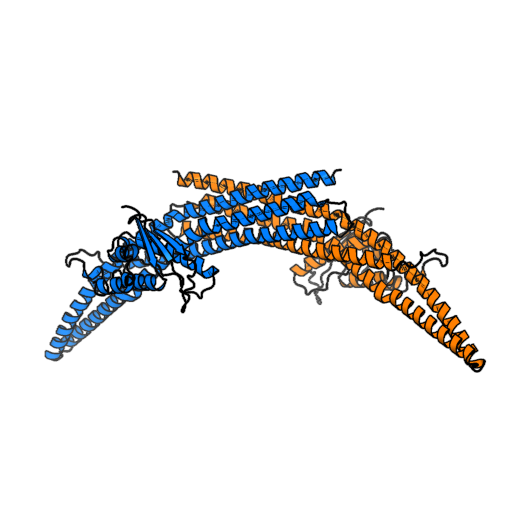.359 6.668 1 98.06 178 GLU B O 1
ATOM 4300 N N . MET B 1 179 ? 9.602 9.547 7.242 1 97.81 179 MET B N 1
ATOM 4301 C CA . MET B 1 179 ? 9.117 10.156 8.484 1 97.81 179 MET B CA 1
ATOM 4302 C C . MET B 1 179 ? 10.273 10.531 9.391 1 97.81 179 MET B C 1
ATOM 4304 O O . MET B 1 179 ? 10.273 11.609 9.992 1 97.81 179 MET B O 1
ATOM 4308 N N . SER B 1 180 ? 11.227 9.609 9.477 1 97.69 180 SER B N 1
ATOM 4309 C CA . SER B 1 180 ? 12.43 9.883 10.25 1 97.69 180 SER B CA 1
ATOM 4310 C C . SER B 1 180 ? 13.133 11.148 9.758 1 97.69 180 SER B C 1
ATOM 4312 O O . SER B 1 180 ? 13.539 11.984 10.562 1 97.69 180 SER B O 1
ATOM 4314 N N . THR B 1 181 ? 13.242 11.266 8.477 1 97.12 181 THR B N 1
ATOM 4315 C CA . THR B 1 181 ? 13.883 12.438 7.871 1 97.12 181 THR B CA 1
ATOM 4316 C C . THR B 1 181 ? 13.102 13.703 8.203 1 97.12 181 THR B C 1
ATOM 4318 O O . THR B 1 181 ? 13.695 14.734 8.539 1 97.12 181 THR B O 1
ATOM 4321 N N . VAL B 1 182 ? 11.773 13.664 8.133 1 97.25 182 VAL B N 1
ATOM 4322 C CA . VAL B 1 182 ? 10.922 14.805 8.414 1 97.25 182 VAL B CA 1
ATOM 4323 C C . VAL B 1 182 ? 11.086 15.219 9.875 1 97.25 182 VAL B C 1
ATOM 4325 O O . VAL B 1 182 ? 11.227 16.406 10.18 1 97.25 182 VAL B O 1
ATOM 4328 N N . LEU B 1 183 ? 11.109 14.273 10.797 1 96.06 183 LEU B N 1
ATOM 4329 C CA . LEU B 1 183 ? 11.258 14.562 12.219 1 96.06 183 LEU B CA 1
ATOM 4330 C C . LEU B 1 183 ? 12.625 15.18 12.508 1 96.06 183 LEU B C 1
ATOM 4332 O O . LEU B 1 183 ? 12.742 16.078 13.336 1 96.06 183 LEU B O 1
ATOM 4336 N N . THR B 1 184 ? 13.617 14.664 11.789 1 94.31 184 THR B N 1
ATOM 4337 C CA . THR B 1 184 ? 14.953 15.234 11.922 1 94.31 184 THR B CA 1
ATOM 4338 C C . THR B 1 184 ? 14.961 16.703 11.469 1 94.31 184 THR B C 1
ATOM 4340 O O . THR B 1 184 ? 15.594 17.547 12.102 1 94.31 184 THR B O 1
ATOM 4343 N N . ASN B 1 185 ? 14.25 16.953 10.391 1 93.5 185 ASN B N 1
ATOM 4344 C CA . ASN B 1 185 ? 14.125 18.312 9.906 1 93.5 185 ASN B CA 1
ATOM 4345 C C . ASN B 1 185 ? 13.438 19.219 10.922 1 93.5 185 ASN B C 1
ATOM 4347 O O . ASN B 1 185 ? 13.852 20.359 11.133 1 93.5 185 ASN B O 1
ATOM 4351 N N . ILE B 1 186 ? 12.406 18.75 11.594 1 93.44 186 ILE B N 1
ATOM 4352 C CA . ILE B 1 186 ? 11.695 19.5 12.617 1 93.44 186 ILE B CA 1
ATOM 4353 C C . ILE B 1 186 ? 12.633 19.797 13.781 1 93.44 186 ILE B C 1
ATOM 4355 O O . ILE B 1 186 ? 12.68 20.938 14.273 1 93.44 186 ILE B O 1
ATOM 4359 N N . ASP B 1 187 ? 13.359 18.891 14.133 1 88.31 187 ASP B N 1
ATOM 4360 C CA . ASP B 1 187 ? 14.281 19.016 15.266 1 88.31 187 ASP B CA 1
ATOM 4361 C C . ASP B 1 187 ? 15.359 20.062 14.977 1 88.31 187 ASP B C 1
ATOM 4363 O O . ASP B 1 187 ? 15.734 20.828 15.867 1 88.31 187 ASP B O 1
ATOM 4367 N N . THR B 1 188 ? 15.805 20.125 13.766 1 86.31 188 THR B N 1
ATOM 4368 C CA . THR B 1 188 ? 16.969 20.953 13.438 1 86.31 188 THR B CA 1
ATOM 4369 C C . THR B 1 188 ? 16.531 22.344 13 1 86.31 188 THR B C 1
ATOM 4371 O O . THR B 1 188 ? 17.266 23.312 13.172 1 86.31 188 THR B O 1
ATOM 4374 N N . SER B 1 189 ? 15.352 22.531 12.461 1 79.19 189 SER B N 1
ATOM 4375 C CA . SER B 1 189 ? 15.062 23.75 11.727 1 79.19 189 SER B CA 1
ATOM 4376 C C . SER B 1 189 ? 13.961 24.562 12.414 1 79.19 189 SER B C 1
ATOM 4378 O O . SER B 1 189 ? 13.766 25.734 12.109 1 79.19 189 SER B O 1
ATOM 4380 N N . SER B 1 190 ? 13.188 24.047 13.336 1 70.44 190 SER B N 1
ATOM 4381 C CA . SER B 1 190 ? 11.977 24.75 13.727 1 70.44 190 SER B CA 1
ATOM 4382 C C . SER B 1 190 ? 12.18 25.547 15.008 1 70.44 190 SER B C 1
ATOM 4384 O O . SER B 1 190 ? 11.648 26.641 15.156 1 70.44 190 SER B O 1
ATOM 4386 N N . GLY B 1 191 ? 13.148 25.156 15.82 1 78.44 191 GLY B N 1
ATOM 4387 C CA . GLY B 1 191 ? 13.305 25.812 17.094 1 78.44 191 GLY B CA 1
ATOM 4388 C C . GLY B 1 191 ? 12.062 25.766 17.953 1 78.44 191 GLY B C 1
ATOM 4389 O O . GLY B 1 191 ? 11.938 26.516 18.938 1 78.44 191 GLY B O 1
ATOM 4390 N N . CYS B 1 192 ? 11.086 25.031 17.562 1 83.5 192 CYS B N 1
ATOM 4391 C CA . CYS B 1 192 ? 9.805 24.953 18.266 1 83.5 192 CYS B CA 1
ATOM 4392 C C . CYS B 1 192 ? 9.867 23.969 19.422 1 83.5 192 CYS B C 1
ATOM 4394 O O . CYS B 1 192 ? 9.023 24 20.312 1 83.5 192 CYS B O 1
ATOM 4396 N N . PHE B 1 193 ? 10.898 23.125 19.328 1 86.5 193 PHE B N 1
ATOM 4397 C CA . PHE B 1 193 ? 10.984 22.047 20.312 1 86.5 193 PHE B CA 1
ATOM 4398 C C . PHE B 1 193 ? 12.375 21.969 20.922 1 86.5 193 PHE B C 1
ATOM 4400 O O . PHE B 1 193 ? 13.305 22.625 20.438 1 86.5 193 PHE B O 1
ATOM 4407 N N . GLU B 1 194 ? 12.438 21.297 22.062 1 85 194 GLU B N 1
ATOM 4408 C CA . GLU B 1 194 ? 13.742 21.016 22.641 1 85 194 GLU B CA 1
ATOM 4409 C C . GLU B 1 194 ? 14.594 20.172 21.688 1 85 194 GLU B C 1
ATOM 4411 O O . GLU B 1 194 ? 14.07 19.344 20.938 1 85 194 GLU B O 1
ATOM 4416 N N . PRO B 1 195 ? 15.836 20.438 21.75 1 84.81 195 PRO B N 1
ATOM 4417 C CA . PRO B 1 195 ? 16.719 19.688 20.859 1 84.81 195 PRO B CA 1
ATOM 4418 C C . PRO B 1 195 ? 16.578 18.172 21.062 1 84.81 195 PRO B C 1
ATOM 4420 O O . PRO B 1 195 ? 16.438 17.703 22.188 1 84.81 195 PRO B O 1
ATOM 4423 N N . ASP B 1 196 ? 16.438 17.375 20.047 1 85.94 196 ASP B N 1
ATOM 4424 C CA . ASP B 1 196 ? 16.484 15.914 19.969 1 85.94 196 ASP B CA 1
ATOM 4425 C C . ASP B 1 196 ? 15.227 15.297 20.594 1 85.94 196 ASP B C 1
ATOM 4427 O O . ASP B 1 196 ? 15.258 14.164 21.078 1 85.94 196 ASP B O 1
ATOM 4431 N N . ILE B 1 197 ? 14.188 16.016 20.703 1 88.31 197 ILE B N 1
ATOM 4432 C CA . ILE B 1 197 ? 12.961 15.523 21.312 1 88.31 197 ILE B CA 1
ATOM 4433 C C . ILE B 1 197 ? 12.469 14.289 20.562 1 88.31 197 ILE B C 1
ATOM 4435 O O . ILE B 1 197 ? 11.852 13.398 21.156 1 88.31 197 ILE B O 1
ATOM 4439 N N . PHE B 1 198 ? 12.852 14.188 19.297 1 91.25 198 PHE B N 1
ATOM 4440 C CA . PHE B 1 198 ? 12.367 13.062 18.484 1 91.25 198 PHE B CA 1
ATOM 4441 C C . PHE B 1 198 ? 13.5 12.078 18.203 1 91.25 198 PHE B C 1
ATOM 4443 O O . PHE B 1 198 ? 13.391 11.242 17.312 1 91.25 198 PHE B O 1
ATOM 4450 N N . GLY B 1 199 ? 14.555 12.164 18.875 1 91.75 199 GLY B N 1
ATOM 4451 C CA . GLY B 1 199 ? 15.734 11.359 18.594 1 91.75 199 GLY B CA 1
ATOM 4452 C C . GLY B 1 199 ? 15.453 9.867 18.641 1 91.75 199 GLY B C 1
ATOM 4453 O O . GLY B 1 199 ? 15.82 9.141 17.703 1 91.75 199 GLY B O 1
ATOM 4454 N N . SER B 1 200 ? 14.859 9.406 19.703 1 92.69 200 SER B N 1
ATOM 4455 C CA . SER B 1 200 ? 14.547 7.992 19.859 1 92.69 200 SER B CA 1
ATOM 4456 C C . SER B 1 200 ? 13.578 7.523 18.766 1 92.69 200 SER B C 1
ATOM 4458 O O . SER B 1 200 ? 13.727 6.422 18.234 1 92.69 200 SER B O 1
ATOM 4460 N N . MET B 1 201 ? 12.672 8.352 18.422 1 95.12 201 MET B N 1
ATOM 4461 C CA . MET B 1 201 ? 11.711 8.008 17.375 1 95.12 201 MET B CA 1
ATOM 4462 C C . MET B 1 201 ? 12.391 7.895 16.016 1 95.12 201 MET B C 1
ATOM 4464 O O . MET B 1 201 ? 12.148 6.941 15.281 1 95.12 201 MET B O 1
ATOM 4468 N N . THR B 1 202 ? 13.258 8.859 15.742 1 96.25 202 THR B N 1
ATOM 4469 C CA . THR B 1 202 ? 13.969 8.867 14.469 1 96.25 202 THR B CA 1
ATOM 4470 C C . THR B 1 202 ? 14.812 7.605 14.32 1 96.25 202 THR B C 1
ATOM 4472 O O . THR B 1 202 ? 14.781 6.953 13.273 1 96.25 202 THR B O 1
ATOM 4475 N N . THR B 1 203 ? 15.453 7.246 15.367 1 96.56 203 THR B N 1
ATOM 4476 C CA . THR B 1 203 ? 16.281 6.047 15.352 1 96.56 203 THR B CA 1
ATOM 4477 C C . THR B 1 203 ? 15.43 4.793 15.195 1 96.56 203 THR B C 1
ATOM 4479 O O . THR B 1 203 ? 15.766 3.895 14.422 1 96.56 203 THR B O 1
ATOM 4482 N N . GLY B 1 204 ? 14.398 4.77 15.977 1 97.38 204 GLY B N 1
ATOM 4483 C CA . GLY B 1 204 ? 13.492 3.631 15.883 1 97.38 204 GLY B CA 1
ATOM 4484 C C . GLY B 1 204 ? 12.875 3.461 14.508 1 97.38 204 GLY B C 1
ATOM 4485 O O . GLY B 1 204 ? 12.789 2.344 14 1 97.38 204 GLY B O 1
ATOM 4486 N N . LEU B 1 205 ? 12.477 4.562 13.93 1 98.12 205 LEU B N 1
ATOM 4487 C CA . LEU B 1 205 ? 11.867 4.52 12.602 1 98.12 205 LEU B CA 1
ATOM 4488 C C . LEU B 1 205 ? 12.859 4.016 11.562 1 98.12 205 LEU B C 1
ATOM 4490 O O . LEU B 1 205 ? 12.492 3.262 10.656 1 98.12 205 LEU B O 1
ATOM 4494 N N . GLN B 1 206 ? 14.086 4.391 11.703 1 98 206 GLN B N 1
ATOM 4495 C CA . GLN B 1 206 ? 15.125 3.902 10.805 1 98 206 GLN B CA 1
ATOM 4496 C C . GLN B 1 206 ? 15.336 2.4 10.969 1 98 206 GLN B C 1
ATOM 4498 O O . GLN B 1 206 ? 15.539 1.685 9.984 1 98 206 GLN B O 1
ATOM 4503 N N . LYS B 1 207 ? 15.32 1.979 12.18 1 98.06 207 LYS B N 1
ATOM 4504 C CA . LYS B 1 207 ? 15.469 0.551 12.445 1 98.06 207 LYS B CA 1
ATOM 4505 C C . LYS B 1 207 ? 14.32 -0.244 11.828 1 98.06 207 LYS B C 1
ATOM 4507 O O . LYS B 1 207 ? 14.539 -1.313 11.258 1 98.06 207 LYS B O 1
ATOM 4512 N N . ILE B 1 208 ? 13.133 0.29 11.969 1 97.69 208 ILE B N 1
ATOM 4513 C CA . ILE B 1 208 ? 11.977 -0.364 11.367 1 97.69 208 ILE B CA 1
ATOM 4514 C C . ILE B 1 208 ? 12.164 -0.45 9.852 1 97.69 208 ILE B C 1
ATOM 4516 O O . ILE B 1 208 ? 11.883 -1.482 9.242 1 97.69 208 ILE B O 1
ATOM 4520 N N . ALA B 1 209 ? 12.625 0.636 9.266 1 97.62 209 ALA B N 1
ATOM 4521 C CA . ALA B 1 209 ? 12.883 0.666 7.832 1 97.62 209 ALA B CA 1
ATOM 4522 C C . ALA B 1 209 ? 13.859 -0.432 7.422 1 97.62 209 ALA B C 1
ATOM 4524 O O . ALA B 1 209 ? 13.641 -1.126 6.426 1 97.62 209 ALA B O 1
ATOM 4525 N N . ASP B 1 210 ? 14.852 -0.623 8.164 1 97.62 210 ASP B N 1
ATOM 4526 C CA . ASP B 1 210 ? 15.852 -1.64 7.871 1 97.62 210 ASP B CA 1
ATOM 4527 C C . ASP B 1 210 ? 15.273 -3.045 8.008 1 97.62 210 ASP B C 1
ATOM 4529 O O . ASP B 1 210 ? 15.547 -3.918 7.184 1 97.62 210 ASP B O 1
ATOM 4533 N N . ILE B 1 211 ? 14.547 -3.268 9.062 1 97.5 211 ILE B N 1
ATOM 4534 C CA . ILE B 1 211 ? 13.906 -4.559 9.289 1 97.5 211 ILE B CA 1
ATOM 4535 C C . ILE B 1 211 ? 13 -4.895 8.109 1 97.5 211 ILE B C 1
ATOM 4537 O O . ILE B 1 211 ? 13.023 -6.02 7.598 1 97.5 211 ILE B O 1
ATOM 4541 N N . ASN B 1 212 ? 12.211 -3.885 7.715 1 96.62 212 ASN B N 1
ATOM 4542 C CA . ASN B 1 212 ? 11.281 -4.098 6.613 1 96.62 212 ASN B CA 1
ATOM 4543 C C . ASN B 1 212 ? 12.016 -4.391 5.309 1 96.62 212 ASN B C 1
ATOM 4545 O O . ASN B 1 212 ? 11.602 -5.258 4.535 1 96.62 212 ASN B O 1
ATOM 4549 N N . ALA B 1 213 ? 13.109 -3.693 5.066 1 94.31 213 ALA B N 1
ATOM 4550 C CA . ALA B 1 213 ? 13.898 -3.922 3.859 1 94.31 213 ALA B CA 1
ATOM 4551 C C . ALA B 1 213 ? 14.477 -5.332 3.842 1 94.31 213 ALA B C 1
ATOM 4553 O O . ALA B 1 213 ? 14.43 -6.02 2.818 1 94.31 213 ALA B O 1
ATOM 4554 N N . LYS B 1 214 ? 14.969 -5.738 4.898 1 94.06 214 LYS B N 1
ATOM 4555 C CA . LYS B 1 214 ? 15.531 -7.078 5.031 1 94.06 214 LYS B CA 1
ATOM 4556 C C . LYS B 1 214 ? 14.461 -8.148 4.824 1 94.06 214 LYS B C 1
ATOM 4558 O O . LYS B 1 214 ? 14.68 -9.117 4.094 1 94.06 214 LYS B O 1
ATOM 4563 N N . SER B 1 215 ? 13.383 -7.941 5.527 1 93.19 215 SER B N 1
ATOM 4564 C CA . SER B 1 215 ? 12.281 -8.898 5.422 1 93.19 215 SER B CA 1
ATOM 4565 C C . SER B 1 215 ? 11.797 -9.023 3.982 1 93.19 215 SER B C 1
ATOM 4567 O O . SER B 1 215 ? 11.539 -10.133 3.506 1 93.19 215 SER B O 1
ATOM 4569 N N . ALA B 1 216 ? 11.633 -7.914 3.258 1 90.5 216 ALA B N 1
ATOM 4570 C CA . ALA B 1 216 ? 11.195 -7.934 1.867 1 90.5 216 ALA B CA 1
ATOM 4571 C C . ALA B 1 216 ? 12.156 -8.734 0.995 1 90.5 216 ALA B C 1
ATOM 4573 O O . ALA B 1 216 ? 11.727 -9.484 0.115 1 90.5 216 ALA B O 1
ATOM 4574 N N . GLY B 1 217 ? 13.422 -8.672 1.212 1 86.31 217 GLY B N 1
ATOM 4575 C CA . GLY B 1 217 ? 14.422 -9.414 0.467 1 86.31 217 GLY B CA 1
ATOM 4576 C C . GLY B 1 217 ? 14.352 -10.914 0.691 1 86.31 217 GLY B C 1
ATOM 4577 O O . GLY B 1 217 ? 14.484 -11.695 -0.253 1 86.31 217 GLY B O 1
ATOM 4578 N N . ILE B 1 218 ? 14.086 -11.32 1.877 1 87 218 ILE B N 1
ATOM 4579 C CA . ILE B 1 218 ? 13.992 -12.727 2.248 1 87 218 ILE B CA 1
ATOM 4580 C C . ILE B 1 218 ? 12.758 -13.352 1.599 1 87 218 ILE B C 1
ATOM 4582 O O . ILE B 1 218 ? 12.812 -14.477 1.104 1 87 218 ILE B O 1
ATOM 4586 N N . GLN B 1 219 ? 11.688 -12.602 1.593 1 86.12 219 GLN B N 1
ATOM 4587 C CA . GLN B 1 219 ? 10.422 -13.125 1.084 1 86.12 219 GLN B CA 1
ATOM 4588 C C . GLN B 1 219 ? 10.508 -13.406 -0.412 1 86.12 219 GLN B C 1
ATOM 4590 O O . GLN B 1 219 ? 9.922 -14.375 -0.898 1 86.12 219 GLN B O 1
ATOM 4595 N N . ILE B 1 220 ? 11.266 -12.688 -1.188 1 80.62 220 ILE B N 1
ATOM 4596 C CA . ILE B 1 220 ? 11.398 -12.891 -2.627 1 80.62 220 ILE B CA 1
ATOM 4597 C C . ILE B 1 220 ? 12.023 -14.25 -2.906 1 80.62 220 ILE B C 1
ATOM 4599 O O . ILE B 1 220 ? 11.469 -15.055 -3.658 1 80.62 220 ILE B O 1
ATOM 4603 N N . SER B 1 221 ? 13.07 -14.57 -2.26 1 79.69 221 SER B N 1
ATOM 4604 C CA . SER B 1 221 ? 13.867 -15.758 -2.561 1 79.69 221 SER B CA 1
ATOM 4605 C C . SER B 1 221 ? 13.219 -17.016 -2.004 1 79.69 221 SER B C 1
ATOM 4607 O O . SER B 1 221 ? 13.266 -18.078 -2.637 1 79.69 221 SER B O 1
ATOM 4609 N N . SER B 1 222 ? 12.555 -16.859 -0.925 1 83.56 222 SER B N 1
ATOM 4610 C CA . SER B 1 222 ? 12.125 -18.062 -0.216 1 83.56 222 SER B CA 1
ATOM 4611 C C . SER B 1 222 ? 10.672 -18.391 -0.521 1 83.56 222 SER B C 1
ATOM 4613 O O . SER B 1 222 ? 10.258 -19.547 -0.429 1 83.56 222 SER B O 1
ATOM 4615 N N . ILE B 1 223 ? 9.938 -17.422 -0.912 1 91.81 223 ILE B N 1
ATOM 4616 C CA . ILE B 1 223 ? 8.5 -17.672 -1.018 1 91.81 223 ILE B CA 1
ATOM 4617 C C . ILE B 1 223 ? 8.062 -17.531 -2.471 1 91.81 223 ILE B C 1
ATOM 4619 O O . ILE B 1 223 ? 7.52 -18.469 -3.059 1 91.81 223 ILE B O 1
ATOM 4623 N N . VAL B 1 224 ? 8.422 -16.453 -3.111 1 91.56 224 VAL B N 1
ATOM 4624 C CA . VAL B 1 224 ? 7.914 -16.141 -4.445 1 91.56 224 VAL B CA 1
ATOM 4625 C C . VAL B 1 224 ? 8.492 -17.141 -5.453 1 91.56 224 VAL B C 1
ATOM 4627 O O . VAL B 1 224 ? 7.773 -17.625 -6.332 1 91.56 224 VAL B O 1
ATOM 4630 N N . GLU B 1 225 ? 9.695 -17.531 -5.258 1 91.19 225 GLU B N 1
ATOM 4631 C CA . GLU B 1 225 ? 10.328 -18.469 -6.184 1 91.19 225 GLU B CA 1
ATOM 4632 C C . GLU B 1 225 ? 9.688 -19.844 -6.105 1 91.19 225 GLU B C 1
ATOM 4634 O O . GLU B 1 225 ? 9.531 -20.531 -7.125 1 91.19 225 GLU B O 1
ATOM 4639 N N . LYS B 1 226 ? 9.375 -20.266 -4.941 1 94.56 226 LYS B N 1
ATOM 4640 C CA . LYS B 1 226 ? 8.734 -21.562 -4.773 1 94.56 226 LYS B CA 1
ATOM 4641 C C . LYS B 1 226 ? 7.328 -21.562 -5.367 1 94.56 226 LYS B C 1
ATOM 4643 O O . LYS B 1 226 ? 6.902 -22.562 -5.957 1 94.56 226 LYS B O 1
ATOM 4648 N N . ILE B 1 227 ? 6.648 -20.422 -5.195 1 97 227 ILE B N 1
ATOM 4649 C CA . ILE B 1 227 ? 5.328 -20.297 -5.801 1 97 227 ILE B CA 1
ATOM 4650 C C . ILE B 1 227 ? 5.453 -20.328 -7.324 1 97 227 ILE B C 1
ATOM 4652 O O . ILE B 1 227 ? 4.652 -20.969 -8.008 1 97 227 ILE B O 1
ATOM 4656 N N . ASN B 1 228 ? 6.5 -19.672 -7.824 1 95.88 228 ASN B N 1
ATOM 4657 C CA . ASN B 1 228 ? 6.73 -19.641 -9.266 1 95.88 228 ASN B CA 1
ATOM 4658 C C . ASN B 1 228 ? 6.996 -21.031 -9.812 1 95.88 228 ASN B C 1
ATOM 4660 O O . ASN B 1 228 ? 6.59 -21.359 -10.938 1 95.88 228 ASN B O 1
ATOM 4664 N N . LEU B 1 229 ? 7.676 -21.812 -9.016 1 96.38 229 LEU B N 1
ATOM 4665 C CA . LEU B 1 229 ? 7.906 -23.203 -9.43 1 96.38 229 LEU B CA 1
ATOM 4666 C C . LEU B 1 229 ? 6.59 -23.938 -9.617 1 96.38 229 LEU B C 1
ATOM 4668 O O . LEU B 1 229 ? 6.395 -24.625 -10.633 1 96.38 229 LEU B O 1
ATOM 4672 N N . LEU B 1 230 ? 5.699 -23.781 -8.68 1 97.19 230 LEU B N 1
ATOM 4673 C CA . LEU B 1 230 ? 4.391 -24.422 -8.781 1 97.19 230 LEU B CA 1
ATOM 4674 C C . LEU B 1 230 ? 3.627 -23.906 -9.992 1 97.19 230 LEU B C 1
ATOM 4676 O O . LEU B 1 230 ? 2.98 -24.672 -10.703 1 97.19 230 LEU B O 1
ATOM 4680 N N . LEU B 1 231 ? 3.77 -22.625 -10.219 1 97.94 231 LEU B N 1
ATOM 4681 C CA . LEU B 1 231 ? 3.074 -22.031 -11.352 1 97.94 231 LEU B CA 1
ATOM 4682 C C . LEU B 1 231 ? 3.623 -22.562 -12.664 1 97.94 231 LEU B C 1
ATOM 4684 O O . LEU B 1 231 ? 2.859 -22.828 -13.594 1 97.94 231 LEU B O 1
ATOM 4688 N N . ASP B 1 232 ? 4.914 -22.703 -12.742 1 97.5 232 ASP B N 1
ATOM 4689 C CA . ASP B 1 232 ? 5.52 -23.25 -13.953 1 97.5 232 ASP B CA 1
ATOM 4690 C C . ASP B 1 232 ? 5.008 -24.672 -14.219 1 97.5 232 ASP B C 1
ATOM 4692 O O . ASP B 1 232 ? 4.668 -25.016 -15.352 1 97.5 232 ASP B O 1
ATOM 4696 N N . VAL B 1 233 ? 4.922 -25.422 -13.172 1 97.81 233 VAL B N 1
ATOM 4697 C CA . VAL B 1 233 ? 4.469 -26.797 -13.281 1 97.81 233 VAL B CA 1
ATOM 4698 C C . VAL B 1 233 ? 3.006 -26.828 -13.719 1 97.81 233 VAL B C 1
ATOM 4700 O O . VAL B 1 233 ? 2.646 -27.531 -14.656 1 97.81 233 VAL B O 1
ATOM 4703 N N . LEU B 1 234 ? 2.193 -26.047 -13.078 1 97.44 234 LEU B N 1
ATOM 4704 C CA . LEU B 1 234 ? 0.76 -26.062 -13.352 1 97.44 234 LEU B CA 1
ATOM 4705 C C . LEU B 1 234 ? 0.461 -25.5 -14.734 1 97.44 234 LEU B C 1
ATOM 4707 O O . LEU B 1 234 ? -0.437 -25.984 -15.43 1 97.44 234 LEU B O 1
ATOM 4711 N N . THR B 1 235 ? 1.181 -24.516 -15.125 1 97.44 235 THR B N 1
ATOM 4712 C CA . THR B 1 235 ? 1.02 -23.969 -16.469 1 97.44 235 THR B CA 1
ATOM 4713 C C . THR B 1 235 ? 1.444 -25 -17.516 1 97.44 235 THR B C 1
ATOM 4715 O O . THR B 1 235 ? 0.787 -25.156 -18.547 1 97.44 235 THR B O 1
ATOM 4718 N N . GLY B 1 236 ? 2.592 -25.641 -17.219 1 97.38 236 GLY B N 1
ATOM 4719 C CA . GLY B 1 236 ? 3.002 -26.734 -18.094 1 97.38 236 GLY B CA 1
ATOM 4720 C C . GLY B 1 236 ? 1.949 -27.812 -18.234 1 97.38 236 GLY B C 1
ATOM 4721 O O . GLY B 1 236 ? 1.728 -28.328 -19.328 1 97.38 236 GLY B O 1
ATOM 4722 N N . HIS B 1 237 ? 1.343 -28.125 -17.141 1 97.38 237 HIS B N 1
ATOM 4723 C CA . HIS B 1 237 ? 0.284 -29.125 -17.172 1 97.38 237 HIS B CA 1
ATOM 4724 C C . HIS B 1 237 ? -0.905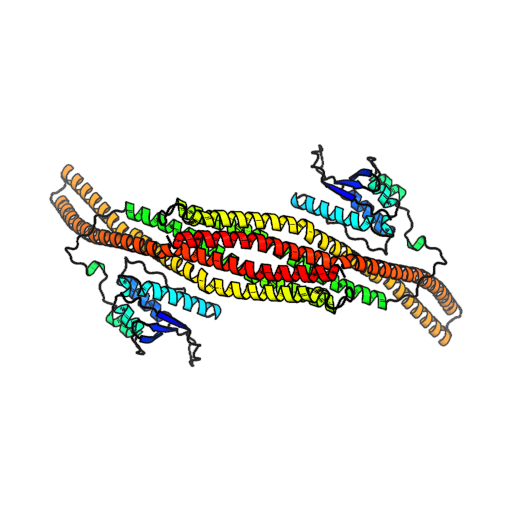 -28.656 -18 1 97.38 237 HIS B C 1
ATOM 4726 O O . HIS B 1 237 ? -1.484 -29.438 -18.766 1 97.38 237 HIS B O 1
ATOM 4732 N N . SER B 1 238 ? -1.263 -27.422 -17.781 1 96.38 238 SER B N 1
ATOM 4733 C CA . SER B 1 238 ? -2.352 -26.844 -18.562 1 96.38 238 SER B CA 1
ATOM 4734 C C . SER B 1 238 ? -2.057 -26.922 -20.062 1 96.38 238 SER B C 1
ATOM 4736 O O . SER B 1 238 ? -2.918 -27.312 -20.859 1 96.38 238 SER B O 1
ATOM 4738 N N . ASP B 1 239 ? -0.877 -26.562 -20.438 1 96.25 239 ASP B N 1
ATOM 4739 C CA . ASP B 1 239 ? -0.465 -26.625 -21.844 1 96.25 239 ASP B CA 1
ATOM 4740 C C . ASP B 1 239 ? -0.529 -28.047 -22.375 1 96.25 239 ASP B C 1
ATOM 4742 O O . ASP B 1 239 ? -0.932 -28.266 -23.531 1 96.25 239 ASP B O 1
ATOM 4746 N N . LEU B 1 240 ? -0.086 -28.969 -21.562 1 96.88 240 LEU B N 1
ATOM 4747 C CA . LEU B 1 240 ? -0.137 -30.375 -21.938 1 96.88 240 LEU B CA 1
ATOM 4748 C C . LEU B 1 240 ? -1.569 -30.797 -22.25 1 96.88 240 LEU B C 1
ATOM 4750 O O . LEU B 1 240 ? -1.833 -31.406 -23.281 1 96.88 240 LEU B O 1
ATOM 4754 N N . CYS B 1 241 ? -2.459 -30.453 -21.344 1 95.12 241 CYS B N 1
ATOM 4755 C CA . CYS B 1 241 ? -3.855 -30.828 -21.531 1 95.12 241 CYS B CA 1
ATOM 4756 C C . CYS B 1 241 ? -4.406 -30.203 -22.812 1 95.12 241 CYS B C 1
ATOM 4758 O O . CYS B 1 241 ? -5.129 -30.875 -23.562 1 95.12 241 CYS B O 1
ATOM 4760 N N . ASP B 1 242 ? -4.035 -29.031 -23.094 1 94.44 242 ASP B N 1
ATOM 4761 C CA . ASP B 1 242 ? -4.477 -28.359 -24.312 1 94.44 242 ASP B CA 1
ATOM 4762 C C . ASP B 1 242 ? -3.938 -29.078 -25.547 1 94.44 242 ASP B C 1
ATOM 4764 O O . ASP B 1 242 ? -4.676 -29.312 -26.516 1 94.44 242 ASP B O 1
ATOM 4768 N N . ARG B 1 243 ? -2.664 -29.391 -25.5 1 93.81 243 ARG B N 1
ATOM 4769 C CA . ARG B 1 243 ? -2.016 -30.062 -26.609 1 93.81 243 ARG B CA 1
ATOM 4770 C C . ARG B 1 243 ? -2.68 -31.406 -26.906 1 93.81 243 ARG B C 1
ATOM 4772 O O . ARG B 1 243 ? -2.893 -31.766 -28.062 1 93.81 243 ARG B O 1
ATOM 4779 N N . VAL B 1 244 ? -3.01 -32.125 -25.891 1 93.88 244 VAL B N 1
ATOM 4780 C CA . VAL B 1 244 ? -3.578 -33.438 -26.047 1 93.88 244 VAL B CA 1
ATOM 4781 C C . VAL B 1 244 ? -5.027 -33.344 -26.516 1 93.88 244 VAL B C 1
ATOM 4783 O O . VAL B 1 244 ? -5.414 -34 -27.484 1 93.88 244 VAL B O 1
ATOM 4786 N N . GLU B 1 245 ? -5.754 -32.5 -25.828 1 92.38 245 GLU B N 1
ATOM 4787 C CA . GLU B 1 245 ? -7.176 -32.375 -26.125 1 92.38 245 GLU B CA 1
ATOM 4788 C C . GLU B 1 245 ? -7.406 -31.812 -27.531 1 92.38 245 GLU B C 1
ATOM 4790 O O . GLU B 1 245 ? -8.219 -32.344 -28.297 1 92.38 245 GLU B O 1
ATOM 4795 N N . LYS B 1 246 ? -6.734 -30.828 -27.938 1 93.06 246 LYS B N 1
ATOM 4796 C CA . LYS B 1 246 ? -6.934 -30.172 -29.219 1 93.06 246 LYS B CA 1
ATOM 4797 C C . LYS B 1 246 ? -6.152 -30.875 -30.328 1 93.06 246 LYS B C 1
ATOM 4799 O O . LYS B 1 246 ? -6.391 -30.625 -31.516 1 93.06 246 LYS B O 1
ATOM 4804 N N . GLY B 1 247 ? -5.27 -31.719 -29.906 1 92.75 247 GLY B N 1
ATOM 4805 C CA . GLY B 1 247 ? -4.453 -32.406 -30.891 1 92.75 247 GLY B CA 1
ATOM 4806 C C . GLY B 1 247 ? -4.934 -33.844 -31.156 1 92.75 247 GLY B C 1
ATOM 4807 O O . GLY B 1 247 ? -5.945 -34.031 -31.828 1 92.75 247 GLY B O 1
ATOM 4808 N N . ILE B 1 248 ? -4.297 -34.719 -30.469 1 91.25 248 ILE B N 1
ATOM 4809 C CA . ILE B 1 248 ? -4.438 -36.156 -30.797 1 91.25 248 ILE B CA 1
ATOM 4810 C C . ILE B 1 248 ? -5.859 -36.594 -30.5 1 91.25 248 ILE B C 1
ATOM 4812 O O . ILE B 1 248 ? -6.445 -37.375 -31.25 1 91.25 248 ILE B O 1
ATOM 4816 N N . VAL B 1 249 ? -6.422 -36.156 -29.453 1 90.56 249 VAL B N 1
ATOM 4817 C CA . VAL B 1 249 ? -7.758 -36.562 -29.062 1 90.56 249 VAL B CA 1
ATOM 4818 C C . VAL B 1 249 ? -8.781 -36.062 -30.062 1 90.56 249 VAL B C 1
ATOM 4820 O O . VAL B 1 249 ? -9.672 -36.781 -30.5 1 90.56 249 VAL B O 1
ATOM 4823 N N . SER B 1 250 ? -8.656 -34.844 -30.438 1 92.81 250 SER B N 1
ATOM 4824 C CA . SER B 1 250 ? -9.555 -34.25 -31.422 1 92.81 250 SER B CA 1
ATOM 4825 C C . SER B 1 250 ? -9.43 -34.938 -32.781 1 92.81 250 SER B C 1
ATOM 4827 O O . SER B 1 250 ? -10.43 -35.219 -33.438 1 92.81 250 SER B O 1
ATOM 4829 N N . GLU B 1 251 ? -8.203 -35.219 -33.156 1 93.06 251 GLU B N 1
ATOM 4830 C CA . GLU B 1 251 ? -7.953 -35.906 -34.438 1 93.06 251 GLU B CA 1
ATOM 4831 C C . GLU B 1 251 ? -8.57 -37.281 -34.406 1 93.06 251 GLU B C 1
ATOM 4833 O O . GLU B 1 251 ? -9.156 -37.719 -35.406 1 93.06 251 GLU B O 1
ATOM 4838 N N . HIS B 1 252 ? -8.422 -37.938 -33.344 1 92.19 252 HIS B N 1
ATOM 4839 C CA . HIS B 1 252 ? -9 -39.25 -33.219 1 92.19 252 HIS B CA 1
ATOM 4840 C C . HIS B 1 252 ? -10.523 -39.219 -33.312 1 92.19 252 HIS B C 1
ATOM 4842 O O . HIS B 1 252 ? -11.133 -40.031 -34 1 92.19 252 HIS B O 1
ATOM 4848 N N . GLN B 1 253 ? -11.078 -38.25 -32.688 1 90.88 253 GLN B N 1
ATOM 4849 C CA . GLN B 1 253 ? -12.523 -38.094 -32.688 1 90.88 253 GLN B CA 1
ATOM 4850 C C . GLN B 1 253 ? -13.031 -37.781 -34.094 1 90.88 253 GLN B C 1
ATOM 4852 O O . GLN B 1 253 ? -14.07 -38.312 -34.531 1 90.88 253 GLN B O 1
ATOM 4857 N N . ARG B 1 254 ? -12.352 -37.031 -34.75 1 94.44 254 ARG B N 1
ATOM 4858 C CA . ARG B 1 254 ? -12.719 -36.719 -36.125 1 94.44 254 ARG B CA 1
ATOM 4859 C C . ARG B 1 254 ? -12.648 -37.969 -37.031 1 94.44 254 ARG B C 1
ATOM 4861 O O . ARG B 1 254 ? -13.5 -38.156 -37.875 1 94.44 254 ARG B O 1
ATOM 4868 N N . ALA B 1 255 ? -11.617 -38.719 -36.75 1 93.75 255 ALA B N 1
ATOM 4869 C CA . ALA B 1 255 ? -11.453 -39.938 -37.531 1 93.75 255 ALA B CA 1
ATOM 4870 C C . ALA B 1 255 ? -12.586 -40.938 -37.25 1 93.75 255 ALA B C 1
ATOM 4872 O O . ALA B 1 255 ? -13.07 -41.594 -38.156 1 93.75 255 ALA B O 1
ATOM 4873 N N . ILE B 1 256 ? -12.938 -40.969 -36.094 1 92.88 256 ILE B N 1
ATOM 4874 C CA . ILE B 1 256 ? -14.055 -41.812 -35.719 1 92.88 256 ILE B CA 1
ATOM 4875 C C . ILE B 1 256 ? -15.336 -41.344 -36.406 1 92.88 256 ILE B C 1
ATOM 4877 O O . ILE B 1 256 ? -16.109 -42.125 -36.938 1 92.88 256 ILE B O 1
ATOM 4881 N N . ALA B 1 257 ? -15.57 -40.094 -36.344 1 94.25 257 ALA B N 1
ATOM 4882 C CA . ALA B 1 257 ? -16.75 -39.5 -36.969 1 94.25 257 ALA B CA 1
ATOM 4883 C C . ALA B 1 257 ? -16.797 -39.812 -38.438 1 94.25 257 ALA B C 1
ATOM 4885 O O . ALA B 1 257 ? -17.844 -40.125 -39 1 94.25 257 ALA B O 1
ATOM 4886 N N . LYS B 1 258 ? -15.68 -39.625 -39.062 1 94.81 258 LYS B N 1
ATOM 4887 C CA . LYS B 1 258 ? -15.578 -39.906 -40.469 1 94.81 258 LYS B CA 1
ATOM 4888 C C . LYS B 1 258 ? -15.883 -41.375 -40.75 1 94.81 258 LYS B C 1
ATOM 4890 O O . LYS B 1 258 ? -16.562 -41.688 -41.75 1 94.81 258 LYS B O 1
ATOM 4895 N N . MET B 1 259 ? -15.391 -42.219 -39.969 1 93.56 259 MET B N 1
ATOM 4896 C CA . MET B 1 259 ? -15.633 -43.656 -40.094 1 93.56 259 MET B CA 1
ATOM 4897 C C . MET B 1 259 ? -17.125 -43.969 -40 1 93.56 259 MET B C 1
ATOM 4899 O O . MET B 1 259 ? -17.656 -44.75 -40.781 1 93.56 259 MET B O 1
ATOM 4903 N N . LEU B 1 260 ? -17.688 -43.312 -39.062 1 93.56 260 LEU B N 1
ATOM 4904 C CA . LEU B 1 260 ? -19.125 -43.5 -38.875 1 93.56 260 LEU B CA 1
ATOM 4905 C C . LEU B 1 260 ? -19.906 -43.031 -40.062 1 93.56 260 LEU B C 1
ATOM 4907 O O . LEU B 1 260 ? -20.891 -43.656 -40.469 1 93.56 260 LEU B O 1
ATOM 4911 N N . ASN B 1 261 ? -19.516 -41.969 -40.594 1 94.19 261 ASN B N 1
ATOM 4912 C CA . ASN B 1 261 ? -20.172 -41.438 -41.781 1 94.19 261 ASN B CA 1
ATOM 4913 C C . ASN B 1 261 ? -20.016 -42.375 -42.969 1 94.19 261 ASN B C 1
ATOM 4915 O O . ASN B 1 261 ? -20.969 -42.594 -43.75 1 94.19 261 ASN B O 1
ATOM 4919 N N . ILE B 1 262 ? -18.828 -42.938 -43.156 1 93.56 262 ILE B N 1
ATOM 4920 C CA . ILE B 1 262 ? -18.562 -43.875 -44.25 1 93.56 262 ILE B CA 1
ATOM 4921 C C . ILE B 1 262 ? -19.438 -45.125 -44.094 1 93.56 262 ILE B C 1
ATOM 4923 O O . ILE B 1 262 ? -20.016 -45.625 -45.062 1 93.56 262 ILE B O 1
ATOM 4927 N N . ASN B 1 263 ? -19.5 -45.562 -42.906 1 91.06 263 ASN B N 1
ATOM 4928 C CA . ASN B 1 263 ? -20.328 -46.719 -42.625 1 91.06 263 ASN B CA 1
ATOM 4929 C C . ASN B 1 263 ? -21.797 -46.469 -42.906 1 91.06 263 ASN B C 1
ATOM 4931 O O . ASN B 1 263 ? -22.484 -47.312 -43.438 1 91.06 263 ASN B O 1
ATOM 4935 N N . LYS B 1 264 ? -22.25 -45.312 -42.656 1 93.06 264 LYS B N 1
ATOM 4936 C CA . LYS B 1 264 ? -23.641 -44.938 -42.938 1 93.06 264 LYS B CA 1
ATOM 4937 C C . LYS B 1 264 ? -23.891 -44.906 -44.438 1 93.06 264 LYS B C 1
ATOM 4939 O O . LYS B 1 264 ? -24.938 -45.375 -44.906 1 93.06 264 LYS B O 1
ATOM 4944 N N . GLN B 1 265 ? -23 -44.375 -45.125 1 91.5 265 GLN B N 1
ATOM 4945 C CA . GLN B 1 265 ? -23.125 -44.312 -46.562 1 91.5 265 GLN B CA 1
ATOM 4946 C C . GLN B 1 265 ? -23.141 -45.719 -47.188 1 91.5 265 GLN B C 1
ATOM 4948 O O . GLN B 1 265 ? -23.875 -45.969 -48.125 1 91.5 265 GLN B O 1
ATOM 4953 N N . LYS B 1 266 ? -22.312 -46.5 -46.656 1 90 266 LYS B N 1
ATOM 4954 C CA . LYS B 1 266 ? -22.25 -47.875 -47.156 1 90 266 LYS B CA 1
ATOM 4955 C C . LYS B 1 266 ? -23.562 -48.594 -46.906 1 90 266 LYS B C 1
ATOM 4957 O O . LYS B 1 266 ? -24.078 -49.281 -47.812 1 90 266 LYS B O 1
ATOM 4962 N N . ILE B 1 267 ? -24.047 -48.438 -45.781 1 90.12 267 ILE B N 1
ATOM 4963 C CA . ILE B 1 267 ? -25.312 -49.094 -45.406 1 90.12 267 ILE B CA 1
ATOM 4964 C C . ILE B 1 267 ? -26.422 -48.562 -46.312 1 90.12 267 ILE B C 1
ATOM 4966 O O . ILE B 1 267 ? -27.25 -49.344 -46.812 1 90.12 267 ILE B O 1
ATOM 4970 N N . LYS B 1 268 ? -26.453 -47.312 -46.531 1 90 268 LYS B N 1
ATOM 4971 C CA . LYS B 1 268 ? -27.453 -46.688 -47.406 1 90 268 LYS B CA 1
ATOM 4972 C C . LYS B 1 268 ? -27.328 -47.219 -48.844 1 90 268 LYS B C 1
ATOM 4974 O O . LYS B 1 268 ? -28.328 -47.438 -49.5 1 90 268 LYS B O 1
ATOM 4979 N N . GLY B 1 269 ? -26.172 -47.375 -49.25 1 85.75 269 GLY B N 1
ATOM 4980 C CA . GLY B 1 269 ? -25.938 -47.906 -50.594 1 85.75 269 GLY B CA 1
ATOM 4981 C C . GLY B 1 269 ? -26.406 -49.344 -50.75 1 85.75 269 GLY B C 1
ATOM 4982 O O . GLY B 1 269 ? -26.969 -49.688 -51.812 1 85.75 269 GLY B O 1
ATOM 4983 N N . VAL B 1 270 ? -26.234 -50.156 -49.844 1 86.69 270 VAL B N 1
ATOM 4984 C CA . VAL B 1 270 ? -26.656 -51.531 -49.875 1 86.69 270 VAL B CA 1
ATOM 4985 C C . VAL B 1 270 ? -28.188 -51.594 -49.906 1 86.69 270 VAL B C 1
ATOM 4987 O O . VAL B 1 270 ? -28.766 -52.375 -50.656 1 86.69 270 VAL B O 1
ATOM 4990 N N . ILE B 1 271 ? -28.766 -50.688 -49.156 1 87.06 271 ILE B N 1
ATOM 4991 C CA . ILE B 1 271 ? -30.219 -50.688 -49.031 1 87.06 271 ILE B CA 1
ATOM 4992 C C . ILE B 1 271 ? -30.828 -50.219 -50.344 1 87.06 271 ILE B C 1
ATOM 4994 O O . ILE B 1 271 ? -31.859 -50.719 -50.812 1 87.06 271 ILE B O 1
ATOM 4998 N N . ARG B 1 272 ? -30.094 -49.25 -50.969 1 83.88 272 ARG B N 1
ATOM 4999 C CA . ARG B 1 272 ? -30.656 -48.656 -52.156 1 83.88 272 ARG B CA 1
ATOM 5000 C C . ARG B 1 272 ? -30.312 -49.469 -53.406 1 83.88 272 ARG B C 1
ATOM 5002 O O . ARG B 1 272 ? -30.797 -49.219 -54.5 1 83.88 272 ARG B O 1
ATOM 5009 N N . GLY B 1 273 ? -29.625 -50.531 -53.375 1 83.06 273 GLY B N 1
ATOM 5010 C CA . GLY B 1 273 ? -29.219 -51.406 -54.469 1 83.06 273 GLY B CA 1
ATOM 5011 C C . GLY B 1 273 ? -28.219 -50.719 -55.406 1 83.06 273 GLY B C 1
ATOM 5012 O O . GLY B 1 273 ? -28.281 -50.938 -56.625 1 83.06 273 GLY B O 1
ATOM 5013 N N . SER B 1 274 ? -27.328 -50.031 -54.938 1 73.75 274 SER B N 1
ATOM 5014 C CA . SER B 1 274 ? -26.312 -49.344 -55.719 1 73.75 274 SER B CA 1
ATOM 5015 C C . SER B 1 274 ? -25.359 -50.344 -56.375 1 73.75 274 SER B C 1
ATOM 5017 O O . SER B 1 274 ? -25.266 -51.469 -55.938 1 73.75 274 SER B O 1
ATOM 5019 N N . ALA B 1 275 ? -24.75 -49.875 -57.5 1 80.25 275 ALA B N 1
ATOM 5020 C CA . ALA B 1 275 ? -23.844 -50.719 -58.281 1 80.25 275 ALA B CA 1
ATOM 5021 C C . ALA B 1 275 ? -22.781 -51.344 -57.375 1 80.25 275 ALA B C 1
ATOM 5023 O O . ALA B 1 275 ? -22.297 -50.719 -56.438 1 80.25 275 ALA B O 1
ATOM 5024 N N . ALA B 1 276 ? -22.516 -52.5 -57.562 1 72.62 276 ALA B N 1
ATOM 5025 C CA . ALA B 1 276 ? -21.578 -53.312 -56.812 1 72.62 276 ALA B CA 1
ATOM 5026 C C . ALA B 1 276 ? -20.219 -52.625 -56.719 1 72.62 276 ALA B C 1
ATOM 5028 O O . ALA B 1 276 ? -19.531 -52.719 -55.688 1 72.62 276 ALA B O 1
ATOM 5029 N N . GLU B 1 277 ? -19.906 -51.906 -57.719 1 73.81 277 GLU B N 1
ATOM 5030 C CA . GLU B 1 277 ? -18.625 -51.219 -57.781 1 73.81 277 GLU B CA 1
ATOM 5031 C C . GLU B 1 277 ? -18.578 -50.062 -56.781 1 73.81 277 GLU B C 1
ATOM 5033 O O . GLU B 1 277 ? -17.547 -49.844 -56.125 1 73.81 277 GLU B O 1
ATOM 5038 N N . SER B 1 278 ? -19.688 -49.406 -56.562 1 82.56 278 SER B N 1
ATOM 5039 C CA . SER B 1 278 ? -19.781 -48.312 -55.625 1 82.56 278 SER B CA 1
ATOM 5040 C C . SER B 1 278 ? -19.688 -48.812 -54.188 1 82.56 278 SER B C 1
ATOM 5042 O O . SER B 1 278 ? -19.016 -48.188 -53.375 1 82.56 278 SER B O 1
ATOM 5044 N N . VAL B 1 279 ? -20.266 -49.875 -53.938 1 84.56 279 VAL B N 1
ATOM 5045 C CA . VAL B 1 279 ? -20.234 -50.469 -52.625 1 84.56 279 VAL B CA 1
ATOM 5046 C C . VAL B 1 279 ? -18.844 -51 -52.312 1 84.56 279 VAL B C 1
ATOM 5048 O O . VAL B 1 279 ? -18.375 -50.906 -51.188 1 84.56 279 VAL B O 1
ATOM 5051 N N . ALA B 1 280 ? -18.172 -51.531 -53.312 1 85.88 280 ALA B N 1
ATOM 5052 C CA . ALA B 1 280 ? -16.812 -52.031 -53.156 1 85.88 280 ALA B CA 1
ATOM 5053 C C . ALA B 1 280 ? -15.836 -50.906 -52.844 1 85.88 280 ALA B C 1
ATOM 5055 O O . ALA B 1 280 ? -14.922 -51.062 -52.062 1 85.88 280 ALA B O 1
ATOM 5056 N N . ALA B 1 281 ? -16.078 -49.75 -53.438 1 89.25 281 ALA B N 1
ATOM 5057 C CA . ALA B 1 281 ? -15.25 -48.594 -53.188 1 89.25 281 ALA B CA 1
ATOM 5058 C C . ALA B 1 281 ? -15.422 -48.094 -51.75 1 89.25 281 ALA B C 1
ATOM 5060 O O . ALA B 1 281 ? -14.453 -47.688 -51.125 1 89.25 281 ALA B O 1
ATOM 5061 N N . LEU B 1 282 ? -16.641 -48.031 -51.312 1 89.44 282 LEU B N 1
ATOM 5062 C CA . LEU B 1 282 ? -16.938 -47.625 -49.969 1 89.44 282 LEU B CA 1
ATOM 5063 C C . LEU B 1 282 ? -16.359 -48.594 -48.938 1 89.44 282 LEU B C 1
ATOM 5065 O O . LEU B 1 282 ? -15.922 -48.188 -47.875 1 89.44 282 LEU B O 1
ATOM 5069 N N . HIS B 1 283 ? -16.359 -49.844 -49.312 1 89.12 283 HIS B N 1
ATOM 5070 C CA . HIS B 1 283 ? -15.766 -50.844 -48.438 1 89.12 283 HIS B CA 1
ATOM 5071 C C . HIS B 1 283 ? -14.258 -50.656 -48.312 1 89.12 283 HIS B C 1
ATOM 5073 O O . HIS B 1 283 ? -13.703 -50.781 -47.219 1 89.12 283 HIS B O 1
ATOM 5079 N N . GLU B 1 284 ? -13.617 -50.375 -49.406 1 90.69 284 GLU B N 1
ATOM 5080 C CA . GLU B 1 284 ? -12.18 -50.094 -49.375 1 90.69 284 GLU B CA 1
ATOM 5081 C C . GLU B 1 284 ? -11.867 -48.875 -48.531 1 90.69 284 GLU B C 1
ATOM 5083 O O . GLU B 1 284 ? -10.883 -48.875 -47.781 1 90.69 284 GLU B O 1
ATOM 5088 N N . LYS B 1 285 ? -12.711 -47.875 -48.688 1 91.19 285 LYS B N 1
ATOM 5089 C CA . LYS B 1 285 ? -12.555 -46.656 -47.875 1 91.19 285 LYS B CA 1
ATOM 5090 C C . LYS B 1 285 ? -12.742 -46.969 -46.375 1 91.19 285 LYS B C 1
ATOM 5092 O O . LYS B 1 285 ? -12.055 -46.406 -45.531 1 91.19 285 LYS B O 1
ATOM 5097 N N . GLU B 1 286 ? -13.609 -47.719 -46.031 1 90.62 286 GLU B N 1
ATOM 5098 C CA . GLU B 1 286 ? -13.898 -48.125 -44.656 1 90.62 286 GLU B CA 1
ATOM 5099 C C . GLU B 1 286 ? -12.711 -48.844 -44.031 1 90.62 286 GLU B C 1
ATOM 5101 O O . GLU B 1 286 ? -12.344 -48.562 -42.875 1 90.62 286 GLU B O 1
ATOM 5106 N N . VAL B 1 287 ? -12.148 -49.812 -44.75 1 91.38 287 VAL B N 1
ATOM 5107 C CA . VAL B 1 287 ? -11.008 -50.562 -44.25 1 91.38 287 VAL B CA 1
ATOM 5108 C C . VAL B 1 287 ? -9.828 -49.625 -44 1 91.38 287 VAL B C 1
ATOM 5110 O O . VAL B 1 287 ? -9.156 -49.719 -42.969 1 91.38 287 VAL B O 1
ATOM 5113 N N . ALA B 1 288 ? -9.625 -48.75 -44.906 1 91.88 288 ALA B N 1
ATOM 5114 C CA . ALA B 1 288 ? -8.555 -47.781 -44.75 1 91.88 288 ALA B CA 1
ATOM 5115 C C . ALA B 1 288 ? -8.781 -46.875 -43.531 1 91.88 288 ALA B C 1
ATOM 5117 O O . ALA B 1 288 ? -7.859 -46.625 -42.781 1 91.88 288 ALA B O 1
ATOM 5118 N N . GLN B 1 289 ? -9.977 -46.438 -43.438 1 92.44 289 GLN B N 1
ATOM 5119 C CA . GLN B 1 289 ? -10.312 -45.531 -42.344 1 92.44 289 GLN B CA 1
ATOM 5120 C C . GLN B 1 289 ? -10.227 -46.25 -41 1 92.44 289 GLN B C 1
ATOM 5122 O O . GLN B 1 289 ? -9.875 -45.656 -39.969 1 92.44 289 GLN B O 1
ATOM 5127 N N . THR B 1 290 ? -10.578 -47.469 -40.938 1 90.94 290 THR B N 1
ATOM 5128 C CA . THR B 1 290 ? -10.461 -48.281 -39.719 1 90.94 290 THR B CA 1
ATOM 5129 C C . THR B 1 290 ? -9 -48.375 -39.281 1 90.94 290 THR B C 1
ATOM 5131 O O . THR B 1 290 ? -8.711 -48.312 -38.062 1 90.94 290 THR B O 1
ATOM 5134 N N . GLY B 1 291 ? -8.117 -48.469 -40.188 1 89.75 291 GLY B N 1
ATOM 5135 C CA . GLY B 1 291 ? -6.695 -48.469 -39.875 1 89.75 291 GLY B CA 1
ATOM 5136 C C . GLY B 1 291 ? -6.219 -47.156 -39.281 1 89.75 291 GLY B C 1
ATOM 5137 O O . GLY B 1 291 ? -5.434 -47.156 -38.312 1 89.75 291 GLY B O 1
ATOM 5138 N N . VAL B 1 292 ? -6.719 -46.156 -39.844 1 91 292 VAL B N 1
ATOM 5139 C CA . VAL B 1 292 ? -6.375 -44.812 -39.344 1 91 292 VAL B CA 1
ATOM 5140 C C . VAL B 1 292 ? -6.891 -44.625 -37.938 1 91 292 VAL B C 1
ATOM 5142 O O . VAL B 1 292 ? -6.16 -44.156 -37.062 1 91 292 VAL B O 1
ATOM 5145 N N . VAL B 1 293 ? -8.078 -44.906 -37.688 1 91.31 293 VAL B N 1
ATOM 5146 C CA . VAL B 1 293 ? -8.703 -44.812 -36.375 1 91.31 293 VAL B CA 1
ATOM 5147 C C . VAL B 1 293 ? -7.93 -45.625 -35.344 1 91.31 293 VAL B C 1
ATOM 5149 O O . VAL B 1 293 ? -7.742 -45.219 -34.219 1 91.31 293 VAL B O 1
ATOM 5152 N N . GLY B 1 294 ? -7.512 -46.812 -35.781 1 87.5 294 GLY B N 1
ATOM 5153 C CA . GLY B 1 294 ? -6.754 -47.656 -34.906 1 87.5 294 GLY B CA 1
ATOM 5154 C C . GLY B 1 294 ? -5.43 -47.062 -34.469 1 87.5 294 GLY B C 1
ATOM 5155 O O . GLY B 1 294 ? -5.078 -47.125 -33.281 1 87.5 294 GLY B O 1
ATOM 5156 N N . SER B 1 295 ? -4.754 -46.594 -35.375 1 87 295 SER B N 1
ATOM 5157 C CA . SER B 1 295 ? -3.459 -45.969 -35.062 1 87 295 SER B CA 1
ATOM 5158 C C . SER B 1 295 ? -3.613 -44.75 -34.188 1 87 295 SER B C 1
ATOM 5160 O O . SER B 1 295 ? -2.867 -44.562 -33.219 1 87 295 SER B O 1
ATOM 5162 N N . LEU B 1 296 ? -4.586 -44 -34.562 1 90.88 296 LEU B N 1
ATOM 5163 C CA . LEU B 1 296 ? -4.844 -42.781 -33.781 1 90.88 296 LEU B CA 1
ATOM 5164 C C . LEU B 1 296 ? -5.324 -43.156 -32.375 1 90.88 296 LEU B C 1
ATOM 5166 O O . LEU B 1 296 ? -5.043 -42.438 -31.422 1 90.88 296 LEU B O 1
ATOM 5170 N N . GLY B 1 297 ? -6.02 -44.156 -32.312 1 89.31 297 GLY B N 1
ATOM 5171 C CA . GLY B 1 297 ? -6.551 -44.625 -31.047 1 89.31 297 GLY B CA 1
ATOM 5172 C C . GLY B 1 297 ? -5.473 -45.031 -30.062 1 89.31 297 GLY B C 1
ATOM 5173 O O . GLY B 1 297 ? -5.555 -44.688 -28.875 1 89.31 297 GLY B O 1
ATOM 5174 N N . ARG B 1 298 ? -4.547 -45.719 -30.609 1 90.25 298 ARG B N 1
ATOM 5175 C CA . ARG B 1 298 ? -3.439 -46.156 -29.75 1 90.25 298 ARG B CA 1
ATOM 5176 C C . ARG B 1 298 ? -2.65 -44.938 -29.234 1 90.25 298 ARG B C 1
ATOM 5178 O O . ARG B 1 298 ? -2.275 -44.906 -28.062 1 90.25 298 ARG B O 1
ATOM 5185 N N . ARG B 1 299 ? -2.404 -44.062 -30.078 1 91.81 299 ARG B N 1
ATOM 5186 C CA . ARG B 1 299 ? -1.658 -42.844 -29.688 1 91.81 299 ARG B CA 1
ATOM 5187 C C . ARG B 1 299 ? -2.457 -42 -28.703 1 91.81 299 ARG B C 1
ATOM 5189 O O . ARG B 1 299 ? -1.894 -41.438 -27.766 1 91.81 299 ARG B O 1
ATOM 5196 N N . SER B 1 300 ? -3.717 -41.906 -29 1 92.44 300 SER B N 1
ATOM 5197 C CA . SER B 1 300 ? -4.594 -41.156 -28.078 1 92.44 300 SER B CA 1
ATOM 5198 C C . SER B 1 300 ? -4.586 -41.812 -26.688 1 92.44 300 SER B C 1
ATOM 5200 O O . SER B 1 300 ? -4.516 -41.094 -25.688 1 92.44 300 SER B O 1
ATOM 5202 N N . ALA B 1 301 ? -4.641 -43.094 -26.688 1 91.38 301 ALA B N 1
ATOM 5203 C CA . ALA B 1 301 ? -4.605 -43.812 -25.406 1 91.38 301 ALA B CA 1
ATOM 5204 C C . ALA B 1 301 ? -3.295 -43.562 -24.672 1 91.38 301 ALA B C 1
ATOM 5206 O O . ALA B 1 301 ? -3.285 -43.344 -23.453 1 91.38 301 ALA B O 1
ATOM 5207 N N . PHE B 1 302 ? -2.268 -43.562 -25.391 1 92.94 302 PHE B N 1
ATOM 5208 C CA . PHE B 1 302 ? -0.958 -43.281 -24.797 1 92.94 302 PHE B CA 1
ATOM 5209 C C . PHE B 1 302 ? -0.897 -41.875 -24.219 1 92.94 302 PHE B C 1
ATOM 5211 O O . PHE B 1 302 ? -0.401 -41.688 -23.109 1 92.94 302 PHE B O 1
ATOM 5218 N N . SER B 1 303 ? -1.336 -40.969 -25.031 1 93.94 303 SER B N 1
ATOM 5219 C CA . SER B 1 303 ? -1.31 -39.562 -24.594 1 93.94 303 SER B CA 1
ATOM 5220 C C . SER B 1 303 ? -2.107 -39.375 -23.312 1 93.94 303 SER B C 1
ATOM 5222 O O . SER B 1 303 ? -1.69 -38.625 -22.422 1 93.94 303 SER B O 1
ATOM 5224 N N . LEU B 1 304 ? -3.213 -40 -23.203 1 92.62 304 LEU B N 1
ATOM 5225 C CA . LEU B 1 304 ? -4.055 -39.875 -22.016 1 92.62 304 LEU B CA 1
ATOM 5226 C C . LEU B 1 304 ? -3.367 -40.5 -20.812 1 92.62 304 LEU B C 1
ATOM 5228 O O . LEU B 1 304 ? -3.475 -39.969 -19.703 1 92.62 304 LEU B O 1
ATOM 5232 N N . GLN B 1 305 ? -2.74 -41.594 -21.062 1 92.38 305 GLN B N 1
ATOM 5233 C CA . GLN B 1 305 ? -1.968 -42.219 -19.969 1 92.38 305 GLN B CA 1
ATOM 5234 C C . GLN B 1 305 ? -0.874 -41.25 -19.484 1 92.38 305 GLN B C 1
ATOM 5236 O O . GLN B 1 305 ? -0.631 -41.156 -18.281 1 92.38 305 GLN B O 1
ATOM 5241 N N . CYS B 1 306 ? -0.244 -40.625 -20.375 1 94.31 306 CYS B N 1
ATOM 5242 C CA . CYS B 1 306 ? 0.804 -39.688 -20.031 1 94.31 306 CYS B CA 1
ATOM 5243 C C . CYS B 1 306 ? 0.239 -38.531 -19.203 1 94.31 306 CYS B C 1
ATOM 5245 O O . CYS B 1 306 ? 0.842 -38.125 -18.219 1 94.31 306 CYS B O 1
ATOM 5247 N N . VAL B 1 307 ? -0.904 -38.031 -19.625 1 94.62 307 VAL B N 1
ATOM 5248 C CA . VAL B 1 307 ? -1.523 -36.906 -18.922 1 94.62 307 VAL B CA 1
ATOM 5249 C C . VAL B 1 307 ? -1.808 -37.281 -17.469 1 94.62 307 VAL B C 1
ATOM 5251 O O . VAL B 1 307 ? -1.582 -36.5 -16.547 1 94.62 307 VAL B O 1
ATOM 5254 N N . LEU B 1 308 ? -2.283 -38.438 -17.297 1 92.94 308 LEU B N 1
ATOM 5255 C CA . LEU B 1 308 ? -2.588 -38.906 -15.945 1 92.94 308 LEU B CA 1
ATOM 5256 C C . LEU B 1 308 ? -1.321 -39 -15.102 1 92.94 308 LEU B C 1
ATOM 5258 O O . LEU B 1 308 ? -1.325 -38.625 -13.93 1 92.94 308 LEU B O 1
ATOM 5262 N N . GLN B 1 309 ? -0.295 -39.531 -15.734 1 94.94 309 GLN B N 1
ATOM 5263 C CA . GLN B 1 309 ? 0.987 -39.594 -15.039 1 94.94 309 GLN B CA 1
ATOM 5264 C C . GLN B 1 309 ? 1.491 -38.188 -14.68 1 94.94 309 GLN B C 1
ATOM 5266 O O . GLN B 1 309 ? 1.955 -37.969 -13.555 1 94.94 309 GLN B O 1
ATOM 5271 N N . GLU B 1 310 ? 1.369 -37.312 -15.57 1 96.94 310 GLU B N 1
ATOM 5272 C CA . GLU B 1 310 ? 1.832 -35.938 -15.359 1 96.94 310 GLU B CA 1
ATOM 5273 C C . GLU B 1 310 ? 0.974 -35.219 -14.32 1 96.94 310 GLU B C 1
ATOM 5275 O O . GLU B 1 310 ? 1.472 -34.375 -13.578 1 96.94 310 GLU B O 1
ATOM 5280 N N . THR B 1 311 ? -0.326 -35.5 -14.32 1 95.5 311 THR B N 1
ATOM 5281 C CA . THR B 1 311 ? -1.202 -34.938 -13.297 1 95.5 311 THR B CA 1
ATOM 5282 C C . THR B 1 311 ? -0.757 -35.375 -11.906 1 95.5 311 THR B C 1
ATOM 5284 O O . THR B 1 311 ? -0.708 -34.562 -10.977 1 95.5 311 THR B O 1
ATOM 5287 N N . ALA B 1 312 ? -0.469 -36.625 -11.828 1 95.12 312 ALA B N 1
ATOM 5288 C CA . ALA B 1 312 ? 0.023 -37.156 -10.555 1 95.12 312 ALA B CA 1
ATOM 5289 C C . ALA B 1 312 ? 1.314 -36.438 -10.141 1 95.12 312 ALA B C 1
ATOM 5291 O O . ALA B 1 312 ? 1.512 -36.156 -8.961 1 95.12 312 ALA B O 1
ATOM 5292 N N . LEU B 1 313 ? 2.162 -36.25 -11.094 1 96.62 313 LEU B N 1
ATOM 5293 C CA . LEU B 1 313 ? 3.412 -35.531 -10.836 1 96.62 313 LEU B CA 1
ATOM 5294 C C . LEU B 1 313 ? 3.141 -34.125 -10.375 1 96.62 313 LEU B C 1
ATOM 5296 O O . LEU B 1 313 ? 3.752 -33.656 -9.414 1 96.62 313 LEU B O 1
ATOM 5300 N N . ALA B 1 314 ? 2.273 -33.406 -11.055 1 96.5 314 ALA B N 1
ATOM 5301 C CA . ALA B 1 314 ? 1.9 -32.062 -10.68 1 96.5 314 ALA B CA 1
ATOM 5302 C C . ALA B 1 314 ? 1.332 -32 -9.266 1 96.5 314 ALA B C 1
ATOM 5304 O O . ALA B 1 314 ? 1.619 -31.078 -8.5 1 96.5 314 ALA B O 1
ATOM 5305 N N . ARG B 1 315 ? 0.538 -32.969 -8.914 1 94.56 315 ARG B N 1
ATOM 5306 C CA . ARG B 1 315 ? -0.024 -33.062 -7.566 1 94.56 315 ARG B CA 1
ATOM 5307 C C . ARG B 1 315 ? 1.076 -33.219 -6.523 1 94.56 315 ARG B C 1
ATOM 5309 O O . ARG B 1 315 ? 0.971 -32.656 -5.418 1 94.56 315 ARG B O 1
ATOM 5316 N N . LYS B 1 316 ? 2.051 -33.969 -6.918 1 95.19 316 LYS B N 1
ATOM 5317 C CA . LYS B 1 316 ? 3.184 -34.125 -6.008 1 95.19 316 LYS B CA 1
ATOM 5318 C C . LYS B 1 316 ? 3.879 -32.781 -5.758 1 95.19 316 LYS B C 1
ATOM 5320 O O . LYS B 1 316 ? 4.246 -32.469 -4.621 1 95.19 316 LYS B O 1
ATOM 5325 N N . TYR B 1 317 ? 4.07 -32.062 -6.75 1 95.75 317 TYR B N 1
ATOM 5326 C CA . TYR B 1 317 ? 4.648 -30.719 -6.598 1 95.75 317 TYR B CA 1
ATOM 5327 C C . TYR B 1 317 ? 3.775 -29.844 -5.703 1 95.75 317 TYR B C 1
ATOM 5329 O O . TYR B 1 317 ? 4.289 -29.078 -4.883 1 95.75 317 TYR B O 1
ATOM 5337 N N . LEU B 1 318 ? 2.492 -29.969 -5.852 1 95.38 318 LEU B N 1
ATOM 5338 C CA . LEU B 1 318 ? 1.542 -29.141 -5.117 1 95.38 318 LEU B CA 1
ATOM 5339 C C . LEU B 1 318 ? 1.628 -29.406 -3.617 1 95.38 318 LEU B C 1
ATOM 5341 O O . LEU B 1 318 ? 1.207 -28.578 -2.807 1 95.38 318 LEU B O 1
ATOM 5345 N N . GLN B 1 319 ? 2.16 -30.562 -3.248 1 93.56 319 GLN B N 1
ATOM 5346 C CA . GLN B 1 319 ? 2.219 -30.953 -1.845 1 93.56 319 GLN B CA 1
ATOM 5347 C C . GLN B 1 319 ? 3.143 -30.031 -1.054 1 93.56 319 GLN B C 1
ATOM 5349 O O . GLN B 1 319 ? 3.123 -30.031 0.179 1 93.56 319 GLN B O 1
ATOM 5354 N N . VAL B 1 320 ? 3.902 -29.219 -1.723 1 94.19 320 VAL B N 1
ATOM 5355 C CA . VAL B 1 320 ? 4.824 -28.312 -1.039 1 94.19 320 VAL B CA 1
ATOM 5356 C C . VAL B 1 320 ? 4.102 -27.031 -0.652 1 94.19 320 VAL B C 1
ATOM 5358 O O . VAL B 1 320 ? 4.633 -26.203 0.1 1 94.19 320 VAL B O 1
ATOM 5361 N N . LEU B 1 321 ? 2.896 -26.859 -1.134 1 94.88 321 LEU B N 1
ATOM 5362 C CA . LEU B 1 321 ? 2.164 -25.609 -0.954 1 94.88 321 LEU B CA 1
ATOM 5363 C C . LEU B 1 321 ? 2.014 -25.266 0.527 1 94.88 321 LEU B C 1
ATOM 5365 O O . LEU B 1 321 ? 2.305 -24.141 0.948 1 94.88 321 LEU B O 1
ATOM 5369 N N . PRO B 1 322 ? 1.633 -26.25 1.393 1 93.25 322 PRO B N 1
ATOM 5370 C CA . PRO B 1 322 ? 1.504 -25.906 2.814 1 93.25 322 PRO B CA 1
ATOM 5371 C C . PRO B 1 322 ? 2.811 -25.406 3.422 1 93.25 322 PRO B C 1
ATOM 5373 O O . PRO B 1 322 ? 2.799 -24.469 4.223 1 93.25 322 PRO B O 1
ATOM 5376 N N . SER B 1 323 ? 3.857 -26.047 2.992 1 93.69 323 SER B N 1
ATOM 5377 C CA . SER B 1 323 ? 5.156 -25.625 3.504 1 93.69 323 SER B CA 1
ATOM 5378 C C . SER B 1 323 ? 5.504 -24.219 3.037 1 93.69 323 SER B C 1
ATOM 5380 O O . SER B 1 323 ? 6.098 -23.438 3.785 1 93.69 323 SER B O 1
ATOM 5382 N N . ILE B 1 324 ? 5.191 -23.859 1.838 1 95.06 324 ILE B N 1
ATOM 5383 C CA . ILE B 1 324 ? 5.418 -22.531 1.296 1 95.06 324 ILE B CA 1
ATOM 5384 C C . ILE B 1 324 ? 4.629 -21.5 2.105 1 95.06 324 ILE B C 1
ATOM 5386 O O . ILE B 1 324 ? 5.168 -20.469 2.506 1 95.06 324 ILE B O 1
ATOM 5390 N N . LEU B 1 325 ? 3.375 -21.812 2.354 1 95 325 LEU B N 1
ATOM 5391 C CA . LEU B 1 325 ? 2.498 -20.906 3.09 1 95 325 LEU B CA 1
ATOM 5392 C C . LEU B 1 325 ? 2.957 -20.766 4.539 1 95 325 LEU B C 1
ATOM 5394 O O . LEU B 1 325 ? 2.873 -19.688 5.117 1 95 325 LEU B O 1
ATOM 5398 N N . LEU B 1 326 ? 3.428 -21.891 5.059 1 93.81 326 LEU B N 1
ATOM 5399 C CA . LEU B 1 326 ? 3.979 -21.828 6.41 1 93.81 326 LEU B CA 1
ATOM 5400 C C . LEU B 1 326 ? 5.199 -20.922 6.457 1 93.81 326 LEU B C 1
ATOM 5402 O O . LEU B 1 326 ? 5.355 -20.125 7.391 1 93.81 326 LEU B O 1
ATOM 5406 N N . SER B 1 327 ? 6.039 -21.062 5.473 1 94.19 327 SER B N 1
ATOM 5407 C CA . SER B 1 327 ? 7.203 -20.188 5.387 1 94.19 327 SER B CA 1
ATOM 5408 C C . SER B 1 327 ? 6.785 -18.719 5.301 1 94.19 327 SER B C 1
ATOM 5410 O O . SER B 1 327 ? 7.418 -17.859 5.91 1 94.19 327 SER B O 1
ATOM 5412 N N . PHE B 1 328 ? 5.77 -18.469 4.57 1 95.38 328 PHE B N 1
ATOM 5413 C CA . PHE B 1 328 ? 5.223 -17.125 4.453 1 95.38 328 PHE B CA 1
ATOM 5414 C C . PHE B 1 328 ? 4.77 -16.609 5.812 1 95.38 328 PHE B C 1
ATOM 5416 O O . PHE B 1 328 ? 5.16 -15.516 6.227 1 95.38 328 PHE B O 1
ATOM 5423 N N . CYS B 1 329 ? 4 -17.359 6.449 1 94.88 329 CYS B N 1
ATOM 5424 C CA . CYS B 1 329 ? 3.492 -16.969 7.762 1 94.88 329 CYS B CA 1
ATOM 5425 C C . CYS B 1 329 ? 4.633 -16.781 8.75 1 94.88 329 CYS B C 1
ATOM 5427 O O . CYS B 1 329 ? 4.594 -15.852 9.57 1 94.88 329 CYS B O 1
ATOM 5429 N N . TYR B 1 330 ? 5.57 -17.656 8.648 1 94.12 330 TYR B N 1
ATOM 5430 C CA . TYR B 1 330 ? 6.719 -17.562 9.539 1 94.12 330 TYR B CA 1
ATOM 5431 C C . TYR B 1 330 ? 7.469 -16.25 9.336 1 94.12 330 TYR B C 1
ATOM 5433 O O . TYR B 1 330 ? 7.863 -15.602 10.305 1 94.12 330 TYR B O 1
ATOM 5441 N N . GLU B 1 331 ? 7.652 -15.93 8.094 1 94.19 331 GLU B N 1
ATOM 5442 C CA . GLU B 1 331 ? 8.336 -14.68 7.793 1 94.19 331 GLU B CA 1
ATOM 5443 C C . GLU B 1 331 ? 7.547 -13.477 8.297 1 94.19 331 GLU B C 1
ATOM 5445 O O . GLU B 1 331 ? 8.125 -12.516 8.812 1 94.19 331 GLU B O 1
ATOM 5450 N N . GLN B 1 332 ? 6.234 -13.492 8.141 1 94.25 332 GLN B N 1
ATOM 5451 C CA . GLN B 1 332 ? 5.398 -12.422 8.68 1 94.25 332 GLN B CA 1
ATOM 5452 C C . GLN B 1 332 ? 5.531 -12.336 10.195 1 94.25 332 GLN B C 1
ATOM 5454 O O . GLN B 1 332 ? 5.625 -11.234 10.75 1 94.25 332 GLN B O 1
ATOM 5459 N N . GLN B 1 333 ? 5.516 -13.477 10.82 1 94.56 333 GLN B N 1
ATOM 5460 C CA . GLN B 1 333 ? 5.668 -13.531 12.266 1 94.56 333 GLN B CA 1
ATOM 5461 C C . GLN B 1 333 ? 6.977 -12.883 12.711 1 94.56 333 GLN B C 1
ATOM 5463 O O . GLN B 1 333 ? 6.988 -12.047 13.617 1 94.56 333 GLN B O 1
ATOM 5468 N N . GLN B 1 334 ? 8.016 -13.289 12.039 1 94.56 334 GLN B N 1
ATOM 5469 C CA . GLN B 1 334 ? 9.328 -12.773 12.398 1 94.56 334 GLN B CA 1
ATOM 5470 C C . GLN B 1 334 ? 9.391 -11.258 12.219 1 94.56 334 GLN B C 1
ATOM 5472 O O . GLN B 1 334 ? 9.891 -10.547 13.094 1 94.56 334 GLN B O 1
ATOM 5477 N N . ASN B 1 335 ? 8.914 -10.82 11.094 1 94.88 335 ASN B N 1
ATOM 5478 C CA . ASN B 1 335 ? 8.906 -9.383 10.828 1 94.88 335 ASN B CA 1
ATOM 5479 C C . ASN B 1 335 ? 8.102 -8.625 11.875 1 94.88 335 ASN B C 1
ATOM 5481 O O . ASN B 1 335 ? 8.539 -7.586 12.367 1 94.88 335 ASN B O 1
ATOM 5485 N N . ASN B 1 336 ? 6.926 -9.094 12.266 1 94.5 336 ASN B N 1
ATOM 5486 C CA . ASN B 1 336 ? 6.062 -8.438 13.25 1 94.5 336 ASN B CA 1
ATOM 5487 C C . ASN B 1 336 ? 6.699 -8.422 14.633 1 94.5 336 ASN B C 1
ATOM 5489 O O . ASN B 1 336 ? 6.609 -7.426 15.352 1 94.5 336 ASN B O 1
ATOM 5493 N N . ILE B 1 337 ? 7.352 -9.516 14.977 1 95 337 ILE B N 1
ATOM 5494 C CA . ILE B 1 337 ? 8 -9.594 16.281 1 95 337 ILE B CA 1
ATOM 5495 C C . ILE B 1 337 ? 9.117 -8.555 16.375 1 95 337 ILE B C 1
ATOM 5497 O O . ILE B 1 337 ? 9.219 -7.828 17.359 1 95 337 ILE B O 1
ATOM 5501 N N . GLU B 1 338 ? 9.914 -8.539 15.352 1 95.62 338 GLU B N 1
ATOM 5502 C CA . GLU B 1 338 ? 11.039 -7.605 15.336 1 95.62 338 GLU B CA 1
ATOM 5503 C C . GLU B 1 338 ? 10.555 -6.16 15.359 1 95.62 338 GLU B C 1
ATOM 5505 O O . GLU B 1 338 ? 11.07 -5.336 16.109 1 95.62 338 GLU B O 1
ATOM 5510 N N . THR B 1 339 ? 9.57 -5.848 14.57 1 96.44 339 THR B N 1
ATOM 5511 C CA . THR B 1 339 ? 9.07 -4.48 14.5 1 96.44 339 THR B CA 1
ATOM 5512 C C . THR B 1 339 ? 8.352 -4.098 15.789 1 96.44 339 THR B C 1
ATOM 5514 O O . THR B 1 339 ? 8.469 -2.965 16.266 1 96.44 339 THR B O 1
ATOM 5517 N N . ALA B 1 340 ? 7.57 -5.027 16.344 1 95.81 340 ALA B N 1
ATOM 5518 C CA . ALA B 1 340 ? 6.875 -4.777 17.609 1 95.81 340 ALA B CA 1
ATOM 5519 C C . ALA B 1 340 ? 7.852 -4.363 18.703 1 95.81 340 ALA B C 1
ATOM 5521 O O . ALA B 1 340 ? 7.566 -3.453 19.484 1 95.81 340 ALA B O 1
ATOM 5522 N N . LYS B 1 341 ? 8.945 -5 18.734 1 96.12 341 LYS B N 1
ATOM 5523 C CA . LYS B 1 341 ? 9.961 -4.68 19.719 1 96.12 341 LYS B CA 1
ATOM 5524 C C . LYS B 1 341 ? 10.484 -3.258 19.547 1 96.12 341 LYS B C 1
ATOM 5526 O O . LYS B 1 341 ? 10.68 -2.533 20.516 1 96.12 341 LYS B O 1
ATOM 5531 N N . VAL B 1 342 ? 10.727 -2.916 18.344 1 97.25 342 VAL B N 1
ATOM 5532 C CA . VAL B 1 342 ? 11.227 -1.575 18.062 1 97.25 342 VAL B CA 1
ATOM 5533 C C . VAL B 1 342 ? 10.18 -0.536 18.438 1 97.25 342 VAL B C 1
ATOM 5535 O O . VAL B 1 342 ? 10.5 0.471 19.078 1 97.25 342 VAL B O 1
ATOM 5538 N N . TRP B 1 343 ? 8.922 -0.748 18.078 1 96.75 343 TRP B N 1
ATOM 5539 C CA . TRP B 1 343 ? 7.852 0.166 18.469 1 96.75 343 TRP B CA 1
ATOM 5540 C C . TRP B 1 343 ? 7.762 0.3 19.984 1 96.75 343 TRP B C 1
ATOM 5542 O O . TRP B 1 343 ? 7.566 1.4 20.5 1 96.75 343 TRP B O 1
ATOM 5552 N N . GLU B 1 344 ? 7.871 -0.814 20.625 1 95.81 344 GLU B N 1
ATOM 5553 C CA . GLU B 1 344 ? 7.84 -0.812 22.078 1 95.81 344 GLU B CA 1
ATOM 5554 C C . GLU B 1 344 ? 8.938 0.081 22.656 1 95.81 344 GLU B C 1
ATOM 5556 O O . GLU B 1 344 ? 8.695 0.848 23.578 1 95.81 344 GLU B O 1
ATOM 5561 N N . ASN B 1 345 ? 10.055 -0.021 22.094 1 95.88 345 ASN B N 1
ATOM 5562 C CA . ASN B 1 345 ? 11.188 0.796 22.547 1 95.88 345 ASN B CA 1
ATOM 5563 C C . ASN B 1 345 ? 10.93 2.281 22.297 1 95.88 345 ASN B C 1
ATOM 5565 O O . ASN B 1 345 ? 11.289 3.123 23.109 1 95.88 345 ASN B O 1
ATOM 5569 N N . ILE B 1 346 ? 10.359 2.582 21.172 1 95.31 346 ILE B N 1
ATOM 5570 C CA . ILE B 1 346 ? 10.039 3.967 20.844 1 95.31 346 ILE B CA 1
ATOM 5571 C C . ILE B 1 346 ? 9.047 4.523 21.859 1 95.31 346 ILE B C 1
ATOM 5573 O O . ILE B 1 346 ? 9.273 5.598 22.438 1 95.31 346 ILE B O 1
ATOM 5577 N N . VAL B 1 347 ? 7.977 3.795 22.141 1 94.88 347 VAL B N 1
ATOM 5578 C CA . VAL B 1 347 ? 6.91 4.242 23.031 1 94.88 347 VAL B CA 1
ATOM 5579 C C . VAL B 1 347 ? 7.457 4.41 24.453 1 94.88 347 VAL B C 1
ATOM 5581 O O . VAL B 1 347 ? 7.16 5.398 25.125 1 94.88 347 VAL B O 1
ATOM 5584 N N . ALA B 1 348 ? 8.297 3.502 24.859 1 93.12 348 ALA B N 1
ATOM 5585 C CA . ALA B 1 348 ? 8.883 3.566 26.188 1 93.12 348 ALA B CA 1
ATOM 5586 C C . ALA B 1 348 ? 9.789 4.781 26.344 1 93.12 348 ALA B C 1
ATOM 5588 O O . ALA B 1 348 ? 9.75 5.484 27.344 1 93.12 348 ALA B O 1
ATOM 5589 N N . SER B 1 349 ? 10.547 5.039 25.312 1 90.81 349 SER B N 1
ATOM 5590 C CA . SER B 1 349 ? 11.492 6.148 25.344 1 90.81 349 SER B CA 1
ATOM 5591 C C . SER B 1 349 ? 10.773 7.492 25.297 1 90.81 349 SER B C 1
ATOM 5593 O O . SER B 1 349 ? 11.117 8.414 26.047 1 90.81 349 SER B O 1
ATOM 5595 N N . GLU B 1 350 ? 9.758 7.582 24.484 1 86.5 350 GLU B N 1
ATOM 5596 C CA . GLU B 1 350 ? 9.023 8.836 24.297 1 86.5 350 GLU B CA 1
ATOM 5597 C C . GLU B 1 350 ? 8.148 9.141 25.516 1 86.5 350 GLU B C 1
ATOM 5599 O O . GLU B 1 350 ? 8.016 10.297 25.922 1 86.5 350 GLU B O 1
ATOM 5604 N N . ALA B 1 351 ? 7.531 8.102 26.047 1 83 351 ALA B N 1
ATOM 5605 C CA . ALA B 1 351 ? 6.715 8.281 27.234 1 83 351 ALA B CA 1
ATOM 5606 C C . ALA B 1 351 ? 7.551 8.805 28.406 1 83 351 ALA B C 1
ATOM 5608 O O . ALA B 1 351 ? 7.102 9.656 29.172 1 83 351 ALA B O 1
ATOM 5609 N N . ASN B 1 352 ? 8.758 8.375 28.5 1 81.69 352 ASN B N 1
ATOM 5610 C CA . ASN B 1 352 ? 9.664 8.82 29.547 1 81.69 352 ASN B CA 1
ATOM 5611 C C . ASN B 1 352 ? 10.07 10.273 29.375 1 81.69 352 ASN B C 1
ATOM 5613 O O . ASN B 1 352 ? 10.234 11.008 30.344 1 81.69 352 ASN B O 1
ATOM 5617 N N . GLN B 1 353 ? 10.133 10.75 28.172 1 78.12 353 GLN B N 1
ATOM 5618 C CA . GLN B 1 353 ? 10.523 12.125 27.859 1 78.12 353 GLN B CA 1
ATOM 5619 C C . GLN B 1 353 ? 9.383 13.094 28.141 1 78.12 353 GLN B C 1
ATOM 5621 O O . GLN B 1 353 ? 9.609 14.211 28.609 1 78.12 353 GLN B O 1
ATOM 5626 N N . LEU B 1 354 ? 8.133 12.656 27.906 1 76.38 354 LEU B N 1
ATOM 5627 C CA . LEU B 1 354 ? 6.98 13.531 28.094 1 76.38 354 LEU B CA 1
ATOM 5628 C C . LEU B 1 354 ? 6.637 13.672 29.578 1 76.38 354 LEU B C 1
ATOM 5630 O O . LEU B 1 354 ? 6.035 14.664 29.984 1 76.38 354 LEU B O 1
ATOM 5634 N N . ASN B 1 355 ? 6.953 12.719 30.453 1 68.88 355 ASN B N 1
ATOM 5635 C CA . ASN B 1 355 ? 6.703 12.766 31.891 1 68.88 355 ASN B CA 1
ATOM 5636 C C . ASN B 1 355 ? 7.797 13.531 32.625 1 68.88 355 ASN B C 1
ATOM 5638 O O . ASN B 1 355 ? 7.684 13.797 33.812 1 68.88 355 ASN B O 1
ATOM 5642 N N . GLN B 1 356 ? 8.914 13.984 32.125 1 61 356 GLN B N 1
ATOM 5643 C CA . GLN B 1 356 ? 9.922 14.82 32.75 1 61 356 GLN B CA 1
ATOM 5644 C C . GLN B 1 356 ? 9.625 16.297 32.531 1 61 356 GLN B C 1
ATOM 5646 O O . GLN B 1 356 ? 9.008 16.672 31.547 1 61 356 GLN B O 1
#

Foldseek 3Di:
DPQWQKAKDWDPQDPDPDDGFIKIWIATPVVRAIAIDGPVLVVLLLVLLCQQEVLAQAFDQDDPDPDDPVVVVVNRLRVNLRLSCQCRDPPRNPDVLNVLSGHPRDPCSSVVSCVVRVPPHHPLVPDDPPDDFDADDVVVLVVLLVVLVVVLVVLVVVLVVLLVVLVVLQVQLVVLQVVLVVVVCCQPPVVPDDHCLCVLVSVLSNVLSVLSNVLSVVSCVQQNSLSVSLNRLSVSLNVSSVCLVVDLVVVLVVLVVVLVVLVVVLVVCVVVVHDPVVNVVSVVVNVVSVVVSVVSSSVSSVSSVNSVVSSVVSVVSCVCVVVSVVVSVVSVVVSCVSSVVSVVSSCVVSVVSVVD/DPQWQKAKDWDPQDPDDDDGFIKIWIATPVVRAIAIDGPVLVVLLLVLLCQQEVLAQAFDQDDPDPPDPVVVVVNRLRVNLRLSCQCRDPPRNVDPLNVLSGHPHDPCSSVVSCVVRVPPHHPLVPDDPPDDFDADDVVVLVVLLVVLVVVLVVLVVVLVVLLVVLVVLQVQLVVLQVVLVVVVCCQPPVVPDDHCLCVLVSVLSNVLSVLSNVLSVVSVVQQNSLSVSLNRLSVSLNVSSVCLVVDLVVVLVVLVVVLVVLVVVLVVCVVVVHDPVVNVVSVVVNVVSVVVSVVSRSVSSVSSVNSVVSSVVSVVSCVCVVVSVVVSVVSVVVSCVSSVVSVVSSCVVSVVSVVD

Organism: Hermetia illucens (NCBI:txid343691)

Sequence (712 aa):
MDINIVTIRLVPEKKGLILKHSEYEITSRKHKVTVVRRYNDFVTLYNLLVTRFPYRMLPRLPPKQIMLDSLLEERRRGLQRWLQIVCQHPIVGIGPMLECFLTDTTSDHQDHLRTVYAKELDEFLKLADNAELPLEDQGRLAASREMMRIMLNCIIRIKRLAEQQMARIHNQGLDMREMSTVLTNIDTSSGCFEPDIFGSMTTGLQKIADINAKSAGIQISSIVEKINLLLDVLTGHSDLCDRVEKGIVSEHQRAIAKMLNINKQKIKGVIRGSAAESVAALHEKEVAQTGVVGSLGRRSAFSLQCVLQETALARKYLQVLPSILLSFCYEQQQNNIETAKVWENIVASEANQLNQMDINIVTIRLVPEKKGLILKHSEYEITSRKHKVTVVRRYNDFVTLYNLLVTRFPYRMLPRLPPKQIMLDSLLEERRRGLQRWLQIVCQHPIVGIGPMLECFLTDTTSDHQDHLRTVYAKELDEFLKLADNAELPLEDQGRLAASREMMRIMLNCIIRIKRLAEQQMARIHNQGLDMREMSTVLTNIDTSSGCFEPDIFGSMTTGLQKIADINAKSAGIQISSIVEKINLLLDVLTGHSDLCDRVEKGIVSEHQRAIAKMLNINKQKIKGVIRGSAAESVAALHEKEVAQTGVVGSLGRRSAFSLQCVLQETALARKYLQVLPSILLSFCYEQQQNNIETAKVWENIVASEANQLNQ

Solvent-accessible surface area (backbone atoms only — not comparable to full-atom values): 37711 Å² total; per-residue (Å²): 130,85,77,48,51,65,47,65,41,79,41,74,66,53,82,50,93,82,76,78,56,68,39,32,39,37,35,31,61,74,73,70,34,72,28,78,44,43,68,66,52,52,51,52,50,48,54,52,47,45,58,30,38,69,52,48,66,58,54,74,73,57,72,92,68,76,90,40,71,76,48,49,56,53,38,51,52,36,46,37,47,47,50,45,54,44,44,61,30,87,69,70,30,73,34,67,67,56,50,48,68,48,58,48,73,56,93,58,39,65,60,49,52,46,69,72,49,69,80,56,67,32,60,72,77,68,49,59,90,80,58,86,59,62,77,77,55,65,65,58,53,52,53,52,49,51,32,49,48,53,47,44,55,42,49,52,49,49,48,51,49,51,51,48,51,35,50,49,39,34,51,49,13,53,50,30,40,50,49,23,52,45,51,51,48,48,46,72,64,45,76,80,58,64,77,61,75,54,45,61,48,32,53,35,26,42,49,44,17,50,52,24,46,52,50,32,58,51,47,49,69,64,36,51,49,55,49,47,49,51,47,40,48,44,49,12,42,52,50,35,51,50,52,43,51,71,35,50,45,42,52,32,50,49,39,47,50,50,43,52,51,48,51,51,52,42,52,51,36,64,73,72,64,55,60,69,67,61,52,52,52,45,50,54,51,46,55,53,41,52,51,49,35,50,56,36,45,53,51,33,18,48,40,52,52,34,44,54,52,41,49,53,50,50,52,57,60,55,66,48,48,67,58,44,52,44,51,47,41,44,49,52,23,51,51,27,49,56,43,24,52,40,32,46,51,30,43,56,54,51,54,57,58,70,74,102,130,83,77,50,51,65,47,64,40,80,41,74,66,53,82,49,94,86,74,80,56,68,39,33,38,36,35,30,61,75,73,70,33,71,27,79,45,43,67,66,52,53,52,52,51,48,53,53,48,46,58,30,37,68,51,48,66,59,53,74,73,58,73,92,66,77,90,41,70,78,47,49,55,53,37,49,52,36,48,38,49,47,50,43,53,44,43,60,30,87,70,70,31,74,35,68,66,54,51,47,70,50,59,49,72,56,94,57,40,65,61,49,53,43,70,72,49,68,79,58,70,31,60,71,78,69,48,61,89,80,59,87,58,61,77,79,56,67,66,58,52,52,52,52,49,51,32,49,48,52,49,43,55,42,49,51,50,49,47,50,50,52,50,49,50,36,50,48,38,33,49,48,13,52,48,30,40,49,50,24,51,44,50,50,47,48,47,72,65,45,75,80,58,64,79,60,76,52,45,61,48,30,53,34,27,42,50,42,17,49,53,24,44,52,49,33,56,50,44,49,68,65,36,51,49,55,51,48,47,52,47,39,48,44,50,11,43,52,51,34,52,48,52,42,52,71,34,51,45,42,52,32,50,50,41,46,50,50,45,51,51,50,52,49,52,44,53,51,34,62,75,69,64,53,59,67,68,59,53,50,51,46,50,52,51,45,56,52,40,52,53,51,35,50,56,35,45,54,51,32,16,46,41,52,53,34,45,53,53,42,49,54,50,50,51,57,61,53,66,47,48,63,57,45,52,45,50,48,40,43,50,52,23,52,50,26,49,56,42,25,53,42,33,47,50,30,42,54,55,50,52,57,58,70,75,102

Nearest PDB structures (foldseek):
  8a1g-assembly2_D  TM=4.829E-01  e=3.388E-03  Homo sapiens
  2q13-assembly1_A-2  TM=5.269E-01  e=1.470E-02  Homo sapiens
  2z0o-assembly1_A-2  TM=3.783E-01  e=1.543E-02  Homo sapiens
  7sqc-assembly1_1K  TM=2.964E-01  e=6.071E-02  Chlamydomonas reinhardtii
  7sqc-assembly1_1Y  TM=2.451E-01  e=4.992E-02  Chlamydomonas reinhardtii